Protein AF-A0A7V0T687-F1 (afdb_monomer_lite)

Sequence (410 aa):
MSSCQRSFLPCIVVGLLSVGRHYLLDSRTPRKMSIVFQQPHHPYNQYDFTTWPSESACFRALWFRGEEACYINARDTAGINLVRQHIANGYTCVIGIQVWGNFDNIRSFGNIYSSSERYGTMRGWHAVTIVGYDDTLTTADGPGAFRVANSWGTGWGDAGWFWMTYAAVMDEQMSGRQVEFVRDRIGYEPVLVGRVTISHPTRDRVGLELGVAPVGMPPWFYEFRSWRRAHLDRPFPANAIVFDLSDGAEFLVGNDEDRLFLGAWDDVNDSAAGTITGFSVEHLEWGTSGTSPEPPVEIPDGGGPVFIEAGLPAAGVADRPEARLPKPAPHLGPTIARGVLNLAGLGHNPDSRSGIGLCPAPVLLDAAGRKVMDLQPGKNDIRHLAPGVYFVQAEGQWSEGSRAKVVIQR

Radius of gyration: 25.81 Å; chains: 1; bounding box: 51×76×59 Å

Structure (mmCIF, N/CA/C/O backbone):
data_AF-A0A7V0T687-F1
#
_entry.id   AF-A0A7V0T687-F1
#
loop_
_atom_site.group_PDB
_atom_site.id
_atom_site.type_symbol
_atom_site.label_atom_id
_atom_site.label_alt_id
_atom_site.label_comp_id
_atom_site.label_asym_id
_atom_site.label_entity_id
_atom_site.label_seq_id
_atom_site.pdbx_PDB_ins_code
_atom_site.Cartn_x
_atom_site.Cartn_y
_atom_site.Cartn_z
_atom_site.occupancy
_atom_site.B_iso_or_equiv
_atom_site.auth_seq_id
_atom_site.auth_comp_id
_atom_site.auth_asym_id
_atom_site.auth_atom_id
_atom_site.pdbx_PDB_model_num
ATOM 1 N N . MET A 1 1 ? 4.120 23.210 -11.186 1.00 22.23 1 MET A N 1
ATOM 2 C CA . MET A 1 1 ? 3.995 22.069 -10.249 1.00 22.23 1 MET A CA 1
ATOM 3 C C . MET A 1 1 ? 2.895 21.132 -10.740 1.00 22.23 1 MET A C 1
ATOM 5 O O . MET A 1 1 ? 1.861 21.002 -10.102 1.00 22.23 1 MET A O 1
ATOM 9 N N . SER A 1 2 ? 3.074 20.534 -11.919 1.00 21.75 2 SER A N 1
ATOM 10 C CA . SER A 1 2 ? 2.026 19.774 -12.605 1.00 21.75 2 SER A CA 1
ATOM 11 C C . SER A 1 2 ? 2.496 18.363 -12.943 1.00 21.75 2 SER A C 1
ATOM 13 O O . SER A 1 2 ? 3.600 18.190 -13.451 1.00 21.75 2 SER A O 1
ATOM 15 N N . SER A 1 3 ? 1.589 17.410 -12.721 1.00 24.31 3 SER A N 1
ATOM 16 C CA . SER A 1 3 ? 1.495 16.093 -13.360 1.00 24.31 3 SER A CA 1
ATOM 17 C C . SER A 1 3 ? 2.669 15.124 -13.180 1.00 24.31 3 SER A C 1
ATOM 19 O O . SER A 1 3 ? 3.544 15.043 -14.036 1.00 24.31 3 SER A O 1
ATOM 21 N N . CYS A 1 4 ? 2.605 14.290 -12.140 1.00 24.81 4 CYS A N 1
ATOM 22 C CA . CYS A 1 4 ? 3.168 12.933 -12.195 1.00 24.81 4 CYS A CA 1
ATOM 23 C C . CYS A 1 4 ? 2.376 11.947 -11.312 1.00 24.81 4 CYS A C 1
ATOM 25 O O . CYS A 1 4 ? 2.935 11.107 -10.624 1.00 24.81 4 CYS A O 1
ATOM 27 N N . GLN A 1 5 ? 1.046 12.070 -11.307 1.00 28.80 5 GLN A N 1
ATOM 28 C CA . GLN A 1 5 ? 0.139 11.050 -10.776 1.00 28.80 5 GLN A CA 1
ATOM 29 C C . GLN A 1 5 ? -0.836 10.698 -11.896 1.00 28.80 5 GLN A C 1
ATOM 31 O O . GLN A 1 5 ? -1.897 11.303 -12.023 1.00 28.80 5 GLN A O 1
ATOM 36 N N . ARG A 1 6 ? -0.428 9.793 -12.789 1.00 27.52 6 ARG A N 1
ATOM 37 C CA . ARG A 1 6 ? -1.306 9.242 -13.827 1.00 27.52 6 ARG A CA 1
ATOM 38 C C . ARG A 1 6 ? -1.279 7.711 -13.752 1.00 27.52 6 ARG A C 1
ATOM 40 O O . ARG A 1 6 ? -0.237 7.103 -13.974 1.00 27.52 6 ARG A O 1
ATOM 47 N N . SER A 1 7 ? -2.434 7.190 -13.331 1.00 28.92 7 SER A N 1
ATOM 48 C CA . SER A 1 7 ? -3.132 5.928 -13.636 1.00 28.92 7 SER A CA 1
ATOM 49 C C . SER A 1 7 ? -2.468 4.560 -13.408 1.00 28.92 7 SER A C 1
ATOM 51 O O . SER A 1 7 ? -1.978 3.944 -14.347 1.00 28.92 7 SER A O 1
ATOM 53 N N . PHE A 1 8 ? -2.614 3.991 -12.205 1.00 27.98 8 PHE A N 1
ATOM 54 C CA . PHE A 1 8 ? -2.423 2.549 -11.963 1.00 27.98 8 PHE A CA 1
ATOM 55 C C . PHE A 1 8 ? -3.468 1.695 -12.720 1.00 27.98 8 PHE A C 1
ATOM 57 O O . PHE A 1 8 ? -4.642 2.060 -12.801 1.00 27.98 8 PHE A O 1
ATOM 64 N N . LEU A 1 9 ? -3.021 0.568 -13.289 1.00 23.44 9 LEU A N 1
ATOM 65 C CA . LEU A 1 9 ? -3.811 -0.425 -14.039 1.00 23.44 9 LEU A CA 1
ATOM 66 C C . LEU A 1 9 ? -4.959 -1.045 -13.199 1.00 23.44 9 LEU A C 1
ATOM 68 O O . LEU A 1 9 ? -4.869 -1.099 -11.974 1.00 23.44 9 LEU A O 1
ATOM 72 N N . PRO A 1 10 ? -6.032 -1.561 -13.837 1.00 22.48 10 PRO A N 1
ATOM 73 C CA . PRO A 1 10 ? -7.341 -1.759 -13.202 1.00 22.48 10 PRO A CA 1
ATOM 74 C C . PRO A 1 10 ? -7.469 -2.893 -12.166 1.00 22.48 10 PRO A C 1
ATOM 76 O O . PRO A 1 10 ? -8.545 -3.014 -11.587 1.00 22.48 10 PRO A O 1
ATOM 79 N N . CYS A 1 11 ? -6.423 -3.675 -11.869 1.00 23.00 11 CYS A N 1
ATOM 80 C CA . CYS A 1 11 ? -6.485 -4.769 -10.880 1.00 23.00 11 CYS A CA 1
ATOM 81 C C . CYS A 1 11 ? -5.203 -4.972 -10.046 1.00 23.00 11 CYS A C 1
ATOM 83 O O . CYS A 1 11 ? -5.031 -6.038 -9.465 1.00 23.00 11 CYS A O 1
ATOM 85 N N . ILE A 1 12 ? -4.292 -3.998 -9.959 1.00 28.11 12 ILE A N 1
ATOM 86 C CA . ILE A 1 12 ? -3.034 -4.178 -9.214 1.00 28.11 12 ILE A CA 1
ATOM 87 C C . ILE A 1 12 ? -2.943 -3.123 -8.117 1.00 28.11 12 ILE A C 1
ATOM 89 O O . ILE A 1 12 ? -2.866 -1.931 -8.389 1.00 28.11 12 ILE A O 1
ATOM 93 N N . VAL A 1 13 ? -3.022 -3.621 -6.885 1.00 30.83 13 VAL A N 1
ATOM 94 C CA . VAL A 1 13 ? -2.681 -3.001 -5.604 1.00 30.83 13 VAL A CA 1
ATOM 95 C C . VAL A 1 13 ? -2.735 -1.471 -5.558 1.00 30.83 13 VAL A C 1
ATOM 97 O O . VAL A 1 13 ? -1.744 -0.780 -5.790 1.00 30.83 13 VAL A O 1
ATOM 100 N N . VAL A 1 14 ? -3.871 -0.931 -5.107 1.00 29.53 14 VAL A N 1
ATOM 101 C CA . VAL A 1 14 ? -3.848 0.369 -4.423 1.00 29.53 14 VAL A CA 1
ATOM 102 C C . VAL A 1 14 ? -3.063 0.140 -3.129 1.00 29.53 14 VAL A C 1
ATOM 104 O O . VAL A 1 14 ? -3.558 -0.456 -2.187 1.00 29.53 14 VAL A O 1
ATOM 107 N N . GLY A 1 15 ? -1.776 0.471 -3.124 1.00 31.59 15 GLY A N 1
ATOM 108 C CA . GLY A 1 15 ? -0.890 0.203 -1.985 1.00 31.59 15 GLY A CA 1
ATOM 109 C C . GLY A 1 15 ? 0.581 0.038 -2.351 1.00 31.59 15 GLY A C 1
ATOM 110 O O . GLY A 1 15 ? 1.439 0.257 -1.505 1.00 31.59 15 GLY A O 1
ATOM 111 N N . LEU A 1 16 ? 0.899 -0.252 -3.614 1.00 29.80 16 LEU A N 1
ATOM 112 C CA . LEU A 1 16 ? 2.273 -0.325 -4.097 1.00 29.80 16 LEU A CA 1
ATOM 113 C C . LEU A 1 16 ? 2.508 0.817 -5.075 1.00 29.80 16 LEU A C 1
ATOM 115 O O . LEU A 1 16 ? 2.266 0.667 -6.268 1.00 29.80 16 LEU A O 1
ATOM 119 N N . LEU A 1 17 ? 2.943 1.959 -4.532 1.00 28.81 17 LEU A N 1
ATOM 120 C CA . LEU A 1 17 ? 4.076 2.766 -5.008 1.00 28.81 17 LEU A CA 1
ATOM 121 C C . LEU A 1 17 ? 3.957 4.239 -4.618 1.00 28.81 17 LEU A C 1
ATOM 123 O O . LEU A 1 17 ? 3.131 4.992 -5.132 1.00 28.81 17 LEU A O 1
ATOM 127 N N . SER A 1 18 ? 4.880 4.651 -3.751 1.00 26.69 18 SER A N 1
ATOM 128 C CA . SER A 1 18 ? 5.275 6.043 -3.568 1.00 26.69 18 SER A CA 1
ATOM 129 C C . SER A 1 18 ? 6.133 6.450 -4.742 1.00 26.69 18 SER A C 1
ATOM 131 O O . SER A 1 18 ? 7.187 5.852 -4.966 1.00 26.69 18 SER A O 1
ATOM 133 N N . VAL A 1 19 ? 5.736 7.511 -5.439 1.00 24.30 19 VAL A N 1
ATOM 134 C CA . VAL A 1 19 ? 6.700 8.250 -6.235 1.00 24.30 19 VAL A CA 1
ATOM 135 C C . VAL A 1 19 ? 6.507 9.738 -6.155 1.00 24.30 19 VAL A C 1
ATOM 137 O O . VAL A 1 19 ? 5.506 10.297 -6.588 1.00 24.30 19 VAL A O 1
ATOM 140 N N . GLY A 1 20 ? 7.498 10.360 -5.520 1.00 23.12 20 GLY A N 1
ATOM 141 C CA . GLY A 1 20 ? 7.452 11.744 -5.088 1.00 23.12 20 GLY A CA 1
ATOM 142 C C . GLY A 1 20 ? 6.840 11.884 -3.695 1.00 23.12 20 GLY A C 1
ATOM 143 O O . GLY A 1 20 ? 5.644 12.085 -3.550 1.00 23.12 20 GLY A O 1
ATOM 144 N N . ARG A 1 21 ? 7.693 11.836 -2.664 1.00 26.91 21 ARG A N 1
ATOM 145 C CA . ARG A 1 21 ? 7.471 12.430 -1.325 1.00 26.91 21 ARG A CA 1
ATOM 146 C C . ARG A 1 21 ? 6.130 12.137 -0.613 1.00 26.91 21 ARG A C 1
ATOM 148 O O . ARG A 1 21 ? 5.760 12.896 0.277 1.00 26.91 21 ARG A O 1
ATOM 155 N N . HIS A 1 22 ? 5.482 11.012 -0.900 1.00 26.95 22 HIS A N 1
ATOM 156 C CA . HIS A 1 22 ? 4.337 10.485 -0.153 1.00 26.95 22 HIS A CA 1
ATOM 157 C C . HIS A 1 22 ? 4.492 8.967 -0.024 1.00 26.95 22 HIS A C 1
ATOM 159 O O . HIS A 1 22 ? 4.232 8.228 -0.966 1.00 26.95 22 HIS A O 1
ATOM 165 N N . TYR A 1 23 ? 4.994 8.508 1.124 1.00 33.25 23 TYR A N 1
ATOM 166 C CA . TYR A 1 23 ? 5.348 7.107 1.354 1.00 33.25 23 TYR A CA 1
ATOM 167 C C . TYR A 1 23 ? 4.141 6.308 1.859 1.00 33.25 23 TYR A C 1
ATOM 169 O O . TYR A 1 23 ? 3.607 6.617 2.919 1.00 33.25 23 TYR A O 1
ATOM 177 N N . LEU A 1 24 ? 3.734 5.281 1.105 1.00 35.03 24 LEU A N 1
ATOM 178 C CA . LEU A 1 24 ? 2.812 4.223 1.557 1.00 35.03 24 LEU A CA 1
ATOM 179 C C . LEU A 1 24 ? 3.528 2.886 1.826 1.00 35.03 24 LEU A C 1
ATOM 181 O O . LEU A 1 24 ? 2.902 1.931 2.267 1.00 35.03 24 LEU A O 1
ATOM 185 N N . LEU A 1 25 ? 4.851 2.849 1.653 1.00 32.25 25 LEU A N 1
ATOM 186 C CA . LEU A 1 25 ? 5.734 1.817 2.186 1.00 32.25 25 LEU A CA 1
ATOM 187 C C . LEU A 1 25 ? 6.759 2.522 3.079 1.00 32.25 25 LEU A C 1
ATOM 189 O O . LEU A 1 25 ? 7.619 3.260 2.597 1.00 32.25 25 LEU A O 1
ATOM 193 N N . ASP A 1 26 ? 6.609 2.366 4.392 1.00 36.19 26 ASP A N 1
ATOM 194 C CA . ASP A 1 26 ? 7.653 2.693 5.359 1.00 36.19 26 ASP A CA 1
ATOM 195 C C . ASP A 1 26 ? 8.454 1.416 5.617 1.00 36.19 26 ASP A C 1
ATOM 197 O O . ASP A 1 26 ? 7.959 0.474 6.231 1.00 36.19 26 ASP A O 1
ATOM 201 N N . SER A 1 27 ? 9.705 1.388 5.160 1.00 32.69 27 SER A N 1
ATOM 202 C CA . SER A 1 27 ? 10.634 0.271 5.358 1.00 32.69 27 SER A CA 1
ATOM 203 C C . SER A 1 27 ? 11.034 0.038 6.823 1.00 32.69 27 SER A C 1
ATOM 205 O O . SER A 1 27 ? 11.833 -0.856 7.097 1.00 32.69 27 SER A O 1
ATOM 207 N N . ARG A 1 28 ? 10.517 0.832 7.772 1.00 32.34 28 ARG A N 1
ATOM 208 C CA . ARG A 1 28 ? 10.840 0.743 9.203 1.00 32.34 28 ARG A CA 1
ATOM 209 C C . ARG A 1 28 ? 9.736 0.140 10.068 1.00 32.34 28 ARG A C 1
ATOM 211 O O . ARG A 1 28 ? 9.993 -0.103 11.244 1.00 32.34 28 ARG A O 1
ATOM 218 N N . THR A 1 29 ? 8.545 -0.132 9.529 1.00 34.00 29 THR A N 1
ATOM 219 C CA . THR A 1 29 ? 7.462 -0.792 10.278 1.00 34.00 29 THR A CA 1
ATOM 220 C C . THR A 1 29 ? 6.961 -2.049 9.540 1.00 34.00 29 THR A C 1
ATOM 222 O O . THR A 1 29 ? 6.246 -1.928 8.551 1.00 34.00 29 THR A O 1
ATOM 225 N N . PRO A 1 30 ? 7.305 -3.272 10.002 1.00 29.02 30 PRO A N 1
ATOM 226 C CA . PRO A 1 30 ? 7.109 -4.532 9.261 1.00 29.02 30 PRO A CA 1
ATOM 227 C C . PRO A 1 30 ? 5.648 -5.006 9.125 1.00 29.02 30 PRO A C 1
ATOM 229 O O . PRO A 1 30 ? 5.396 -6.086 8.604 1.00 29.02 30 PRO A O 1
ATOM 232 N N . ARG A 1 31 ? 4.666 -4.228 9.593 1.00 33.78 31 ARG A N 1
ATOM 233 C CA . ARG A 1 31 ? 3.247 -4.609 9.618 1.00 33.78 31 ARG A CA 1
ATOM 234 C C . ARG A 1 31 ? 2.378 -3.460 9.119 1.00 33.78 31 ARG A C 1
ATOM 236 O O . ARG A 1 31 ? 1.748 -2.786 9.928 1.00 33.78 31 ARG A O 1
ATOM 243 N N . LYS A 1 32 ? 2.360 -3.167 7.814 1.00 46.44 32 LYS A N 1
ATOM 244 C CA . LYS A 1 32 ? 1.432 -2.153 7.281 1.00 46.44 32 LYS A CA 1
ATOM 245 C C . LYS A 1 32 ? 0.663 -2.621 6.048 1.00 46.44 32 LYS A C 1
ATOM 247 O O . LYS A 1 32 ? 1.182 -3.250 5.134 1.00 46.44 32 LYS A O 1
ATOM 252 N N . MET A 1 33 ? -0.626 -2.305 6.131 1.00 34.94 33 MET A N 1
ATOM 253 C CA . MET A 1 33 ? -1.761 -2.670 5.293 1.00 34.94 33 MET A CA 1
ATOM 254 C C . MET A 1 33 ? -1.523 -2.348 3.811 1.00 34.94 33 MET A C 1
ATOM 256 O O . MET A 1 33 ? -1.405 -1.185 3.436 1.00 34.94 33 MET A O 1
ATOM 260 N N . SER A 1 34 ? -1.525 -3.371 2.958 1.00 40.00 34 SER A N 1
ATOM 261 C CA . SER A 1 34 ? -1.814 -3.191 1.531 1.00 40.00 34 SER A CA 1
ATOM 262 C C . SER A 1 34 ? -3.328 -3.313 1.365 1.00 40.00 34 SER A C 1
ATOM 264 O O . SER A 1 34 ? -3.864 -4.392 1.593 1.00 40.00 34 SER A O 1
ATOM 266 N N . ILE A 1 35 ? -4.028 -2.214 1.063 1.00 45.38 35 ILE A N 1
ATOM 267 C CA . ILE A 1 35 ? -5.499 -2.183 0.964 1.00 45.38 35 ILE A CA 1
ATOM 268 C C . ILE A 1 35 ? -5.899 -1.939 -0.488 1.00 45.38 35 ILE A C 1
ATOM 270 O O . ILE A 1 35 ? -5.928 -0.801 -0.952 1.00 45.38 35 ILE A O 1
ATOM 274 N N . VAL A 1 36 ? -6.256 -2.999 -1.210 1.00 49.41 36 VAL A N 1
ATOM 275 C CA . VAL A 1 36 ? -6.633 -2.877 -2.622 1.00 49.41 36 VAL A CA 1
ATOM 276 C C . VAL A 1 36 ? -8.098 -2.475 -2.756 1.00 49.41 36 VAL A C 1
ATOM 278 O O . VAL A 1 36 ? -9.004 -3.259 -2.478 1.00 49.41 36 VAL A O 1
ATOM 281 N N . PHE A 1 37 ? -8.346 -1.266 -3.255 1.00 49.75 37 PHE A N 1
ATOM 282 C CA . PHE A 1 37 ? -9.686 -0.842 -3.650 1.00 49.75 37 PHE A CA 1
ATOM 283 C C . PHE A 1 37 ? -9.967 -1.249 -5.096 1.00 49.75 37 PHE A C 1
ATOM 285 O O . PHE A 1 37 ? -9.230 -0.895 -6.015 1.00 49.75 37 PHE A O 1
ATOM 292 N N . GLN A 1 38 ? -11.062 -1.973 -5.312 1.00 40.59 38 GLN A N 1
ATOM 293 C CA . GLN A 1 38 ? -11.522 -2.314 -6.655 1.00 40.59 38 GLN A CA 1
ATOM 294 C C . GLN A 1 38 ? -12.112 -1.080 -7.362 1.00 40.59 38 GLN A C 1
ATOM 296 O O . GLN A 1 38 ? -12.941 -0.363 -6.799 1.00 40.59 38 GLN A O 1
ATOM 301 N N . GLN A 1 39 ? -11.738 -0.873 -8.628 1.00 38.81 39 GLN A N 1
ATOM 302 C CA . GLN A 1 39 ? -12.139 0.269 -9.468 1.00 38.81 39 GLN A CA 1
ATOM 303 C C . GLN A 1 39 ? -13.652 0.590 -9.506 1.00 38.81 39 GLN A C 1
ATOM 305 O O . GLN A 1 39 ? -13.981 1.768 -9.394 1.00 38.81 39 GLN A O 1
ATOM 310 N N . PRO A 1 40 ? -14.606 -0.364 -9.605 1.00 48.81 40 PRO A N 1
ATOM 311 C CA . PRO A 1 40 ? -16.035 -0.012 -9.599 1.00 48.81 40 PRO A CA 1
ATOM 312 C C . PRO A 1 40 ? -16.513 0.599 -8.272 1.00 48.81 40 PRO A C 1
ATOM 314 O O . PRO A 1 40 ? -17.598 1.169 -8.202 1.00 48.81 40 PRO A O 1
ATOM 317 N N . HIS A 1 41 ? -15.713 0.484 -7.215 1.00 55.84 41 HIS A N 1
ATOM 318 C CA . HIS A 1 41 ? -16.065 0.888 -5.862 1.00 55.84 41 HIS A CA 1
ATOM 319 C C . HIS A 1 41 ? -15.319 2.136 -5.376 1.00 55.84 41 HIS A C 1
ATOM 321 O O . HIS A 1 41 ? -15.718 2.728 -4.372 1.00 55.84 41 HIS A O 1
ATOM 327 N N . HIS A 1 42 ? -14.269 2.534 -6.094 1.00 66.56 42 HIS A N 1
ATOM 328 C CA . HIS A 1 42 ? -13.591 3.819 -5.974 1.00 66.56 42 HIS A CA 1
ATOM 329 C C . HIS A 1 42 ? -12.876 4.118 -7.307 1.00 66.56 42 HIS A C 1
ATOM 331 O O . HIS A 1 42 ? -11.703 3.765 -7.471 1.00 66.56 42 HIS A O 1
ATOM 337 N N . PRO A 1 43 ? -13.589 4.678 -8.301 1.00 70.69 43 PRO A N 1
ATOM 338 C CA . PRO A 1 43 ? -13.065 4.815 -9.652 1.00 70.69 43 PRO A CA 1
ATOM 339 C C . PRO A 1 43 ? -11.895 5.789 -9.696 1.00 70.69 43 PRO A C 1
ATOM 341 O O . PRO A 1 43 ? -11.875 6.805 -8.999 1.00 70.69 43 PRO A O 1
ATOM 344 N N . TYR A 1 44 ? -10.917 5.490 -10.548 1.00 70.44 44 TYR A N 1
ATOM 345 C CA . TYR A 1 44 ? -9.778 6.373 -10.731 1.00 70.44 44 TYR A CA 1
ATOM 346 C C . TYR A 1 44 ? -10.206 7.744 -11.273 1.00 70.44 44 TYR A C 1
ATOM 348 O O . TYR A 1 44 ? -10.821 7.852 -12.334 1.00 70.44 44 TYR A O 1
ATOM 356 N N . ASN A 1 45 ? -9.795 8.801 -10.577 1.00 73.38 45 ASN A N 1
ATOM 357 C CA . ASN A 1 45 ? -9.912 10.174 -11.038 1.00 73.38 45 ASN A CA 1
ATOM 358 C C . ASN A 1 45 ? -8.586 10.897 -10.787 1.00 73.38 45 ASN A C 1
ATOM 360 O O . ASN A 1 45 ? -8.216 11.172 -9.651 1.00 73.38 45 ASN A O 1
ATOM 364 N N . GLN A 1 46 ? -7.875 11.250 -11.859 1.00 73.50 46 GLN A N 1
ATOM 365 C CA . GLN A 1 46 ? -6.583 11.942 -11.761 1.00 73.50 46 GLN A CA 1
ATOM 366 C C . GLN A 1 46 ? -6.662 13.322 -11.083 1.00 73.50 46 GLN A C 1
ATOM 368 O O . GLN A 1 46 ? -5.635 13.870 -10.689 1.00 73.50 46 GLN A O 1
ATOM 373 N N . TYR A 1 47 ? -7.860 13.904 -10.985 1.00 77.00 47 TYR A N 1
ATOM 374 C CA . TYR A 1 47 ? -8.105 15.184 -10.321 1.00 77.00 47 TYR A CA 1
ATOM 375 C C . TYR A 1 47 ? -8.620 15.027 -8.890 1.00 77.00 47 TYR A C 1
ATOM 377 O O . TYR A 1 47 ? -8.764 16.029 -8.194 1.00 77.00 47 TYR A O 1
ATOM 385 N N . ASP A 1 48 ? -8.881 13.796 -8.449 1.00 73.56 48 ASP A N 1
ATOM 386 C CA . ASP A 1 48 ? -9.359 13.503 -7.106 1.00 73.56 48 ASP A CA 1
ATOM 387 C C . ASP A 1 48 ? -8.522 12.405 -6.450 1.00 73.56 48 ASP A C 1
ATOM 389 O O . ASP A 1 48 ? -8.790 11.209 -6.541 1.00 73.56 48 ASP A O 1
ATOM 393 N N . PHE A 1 49 ? -7.478 12.865 -5.771 1.00 71.44 49 PHE A N 1
ATOM 394 C CA . PHE A 1 49 ? -6.579 12.059 -4.952 1.00 71.44 49 PHE A CA 1
ATOM 395 C C . PHE A 1 49 ? -6.801 12.322 -3.451 1.00 71.44 49 PHE A C 1
ATOM 397 O O . PHE A 1 49 ? -5.992 11.908 -2.623 1.00 71.44 49 PHE A O 1
ATOM 404 N N . THR A 1 50 ? -7.860 13.063 -3.091 1.00 74.25 50 THR A N 1
ATOM 405 C CA . THR A 1 50 ? -8.107 13.518 -1.711 1.00 74.25 50 THR A CA 1
ATOM 406 C C . THR A 1 50 ? -9.387 12.971 -1.100 1.00 74.25 50 THR A C 1
ATOM 408 O O . THR A 1 50 ? -9.464 12.891 0.132 1.00 74.25 50 THR A O 1
ATOM 411 N N . THR A 1 51 ? -10.372 12.602 -1.921 1.00 78.88 51 THR A N 1
ATOM 412 C CA . THR A 1 51 ? -11.605 11.976 -1.447 1.00 78.88 51 THR A CA 1
ATOM 413 C C . THR A 1 51 ? -11.297 10.662 -0.745 1.00 78.88 51 THR A C 1
ATOM 415 O O . THR A 1 51 ? -10.452 9.877 -1.173 1.00 78.88 51 THR A O 1
ATOM 418 N N . TRP A 1 52 ? -11.962 10.454 0.387 1.00 80.44 52 TRP A N 1
ATOM 419 C CA . TRP A 1 52 ? -11.823 9.226 1.149 1.00 80.44 52 TRP A CA 1
ATOM 420 C C . TRP A 1 52 ? -12.706 8.120 0.545 1.00 80.44 52 TRP A C 1
ATOM 422 O O . TRP A 1 52 ? -13.832 8.414 0.134 1.00 80.44 52 TRP A O 1
ATOM 432 N N . PRO A 1 53 ? -12.257 6.854 0.518 1.00 80.00 53 PRO A N 1
ATOM 433 C CA . PRO A 1 53 ? -13.086 5.756 0.037 1.00 80.00 53 PRO A CA 1
ATOM 434 C C . PRO A 1 53 ? -14.357 5.554 0.873 1.00 80.00 53 PRO A C 1
ATOM 436 O O . PRO A 1 53 ? -14.363 5.730 2.089 1.00 80.00 53 PRO A O 1
ATOM 439 N N . SER A 1 54 ? -15.450 5.132 0.232 1.00 80.19 54 SER A N 1
ATOM 440 C CA . SER A 1 54 ? -16.667 4.770 0.973 1.00 80.19 54 SER A CA 1
ATOM 441 C C . SER A 1 54 ? -16.410 3.614 1.946 1.00 80.19 54 SER A C 1
ATOM 443 O O . SER A 1 54 ? -15.556 2.763 1.691 1.00 80.19 54 SER A O 1
ATOM 445 N N . GLU A 1 55 ? -17.211 3.518 3.009 1.00 81.00 55 GLU A N 1
ATOM 446 C CA . GLU A 1 55 ? -17.136 2.415 3.979 1.00 81.00 55 GLU A CA 1
ATOM 447 C C . GLU A 1 55 ? -17.181 1.043 3.286 1.00 81.00 55 GLU A C 1
ATOM 449 O O . GLU A 1 55 ? -16.343 0.180 3.535 1.00 81.00 55 GLU A O 1
ATOM 454 N N . SER A 1 56 ? -18.097 0.868 2.327 1.00 81.75 56 SER A N 1
ATOM 455 C CA . SER A 1 56 ? -18.213 -0.379 1.562 1.00 81.75 56 SER A CA 1
ATOM 456 C C . SER A 1 56 ? -16.955 -0.704 0.748 1.00 81.75 56 SER A C 1
ATOM 458 O O . SER A 1 56 ? -16.623 -1.873 0.551 1.00 81.75 56 SER A O 1
ATOM 460 N N . ALA A 1 57 ? -16.253 0.322 0.253 1.00 76.62 57 ALA A N 1
ATOM 461 C CA . ALA A 1 57 ? -15.003 0.148 -0.469 1.00 76.62 57 ALA A CA 1
ATOM 462 C C . ALA A 1 57 ? -13.882 -0.267 0.490 1.00 76.62 57 ALA A C 1
ATOM 464 O O . ALA A 1 57 ? -13.147 -1.194 0.162 1.00 76.62 57 ALA A O 1
ATOM 465 N N . CYS A 1 58 ? -13.802 0.341 1.681 1.00 80.19 58 CYS A N 1
ATOM 466 C CA . CYS A 1 58 ? -12.868 -0.072 2.733 1.00 80.19 58 CYS A CA 1
ATOM 467 C C . CYS A 1 58 ? -13.123 -1.515 3.181 1.00 80.19 58 CYS A C 1
ATOM 469 O O . CYS A 1 58 ? -12.189 -2.307 3.226 1.00 80.19 58 CYS A O 1
ATOM 471 N N . PHE A 1 59 ? -14.382 -1.888 3.422 1.00 79.38 59 PHE A N 1
ATOM 472 C CA . PHE A 1 59 ? -14.745 -3.241 3.845 1.00 79.38 59 PHE A CA 1
ATOM 473 C C . PHE A 1 59 ? -14.393 -4.311 2.798 1.00 79.38 59 PHE A C 1
ATOM 475 O O . PHE A 1 59 ? -13.841 -5.358 3.129 1.00 79.38 59 PHE A O 1
ATOM 482 N N . ARG A 1 60 ? -14.647 -4.056 1.507 1.00 77.69 60 ARG A N 1
ATOM 483 C CA . ARG A 1 60 ? -14.232 -4.989 0.440 1.00 77.69 60 ARG A CA 1
ATOM 484 C C . ARG A 1 60 ? -12.719 -5.127 0.341 1.00 77.69 60 ARG A C 1
ATOM 486 O O . ARG A 1 60 ? -12.227 -6.193 -0.011 1.00 77.69 60 ARG A O 1
ATOM 493 N N . ALA A 1 61 ? -11.991 -4.059 0.634 1.00 76.94 61 ALA A N 1
ATOM 494 C CA . ALA A 1 61 ? -10.550 -4.050 0.491 1.00 76.94 61 ALA A CA 1
ATOM 495 C C . ALA A 1 61 ? -9.823 -4.893 1.557 1.00 76.94 61 ALA A C 1
ATOM 497 O O . ALA A 1 61 ? -8.685 -5.298 1.322 1.00 76.94 61 ALA A O 1
ATOM 498 N N . LEU A 1 62 ? -10.487 -5.228 2.674 1.00 79.31 62 LEU A N 1
ATOM 499 C CA . LEU A 1 62 ? -9.936 -6.108 3.717 1.00 79.31 62 LEU A CA 1
ATOM 500 C C . LEU A 1 62 ? -9.549 -7.491 3.160 1.00 79.31 62 LEU A C 1
ATOM 502 O O . LEU A 1 62 ? -8.538 -8.056 3.555 1.00 79.31 62 LEU A O 1
ATOM 506 N N . TRP A 1 63 ? -10.296 -8.000 2.174 1.00 80.94 63 TRP A N 1
ATOM 507 C CA . TRP A 1 63 ? -10.044 -9.296 1.526 1.00 80.94 63 TRP A CA 1
ATOM 508 C C . TRP A 1 63 ? -8.743 -9.353 0.716 1.00 80.94 63 TRP A C 1
ATOM 510 O O . TRP A 1 63 ? -8.289 -10.432 0.350 1.00 80.94 63 TRP A O 1
ATOM 520 N N . PHE A 1 64 ? -8.136 -8.202 0.427 1.00 75.69 64 PHE A N 1
ATOM 521 C CA . PHE A 1 64 ? -6.924 -8.093 -0.384 1.00 75.69 64 PHE A CA 1
ATOM 522 C C . PHE A 1 64 ? -5.701 -7.692 0.447 1.00 75.69 64 PHE A C 1
ATOM 524 O O . PHE A 1 64 ? -4.731 -7.156 -0.091 1.00 75.69 64 PHE A O 1
ATOM 531 N N . ARG A 1 65 ? -5.750 -7.920 1.765 1.00 76.31 65 ARG A N 1
ATOM 532 C CA . ARG A 1 65 ? -4.641 -7.623 2.669 1.00 76.31 65 ARG A CA 1
ATOM 533 C C . ARG A 1 65 ? -3.427 -8.500 2.356 1.00 76.31 65 ARG A C 1
ATOM 535 O O . ARG A 1 65 ? -3.479 -9.724 2.446 1.00 76.31 65 ARG A O 1
ATOM 542 N N . GLY A 1 66 ? -2.307 -7.843 2.063 1.00 71.69 66 GLY A N 1
ATOM 543 C CA . GLY A 1 66 ? -0.992 -8.478 1.983 1.00 71.69 66 GLY A CA 1
ATOM 544 C C . GLY A 1 66 ? -0.480 -8.960 3.345 1.00 71.69 66 GLY A C 1
ATOM 545 O O . GLY A 1 66 ? -0.869 -8.448 4.395 1.00 71.69 66 GLY A O 1
ATOM 546 N N . GLU A 1 67 ? 0.402 -9.950 3.337 1.00 75.62 67 GLU A N 1
ATOM 547 C CA . GLU A 1 67 ? 1.039 -10.486 4.539 1.00 75.62 67 GLU A CA 1
ATOM 548 C C . GLU A 1 67 ? 2.149 -9.556 5.018 1.00 75.62 67 GLU A C 1
ATOM 550 O O . GLU A 1 67 ? 2.130 -9.083 6.152 1.00 75.62 67 GLU A O 1
ATOM 555 N N . GLU A 1 68 ? 3.092 -9.274 4.124 1.00 72.25 68 GLU A N 1
ATOM 556 C CA . GLU A 1 68 ? 4.319 -8.554 4.428 1.00 72.25 68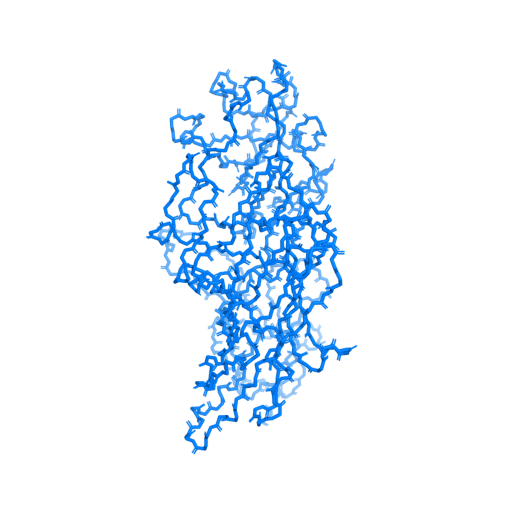 GLU A CA 1
ATOM 557 C C . GLU A 1 68 ? 4.785 -7.791 3.185 1.00 72.25 68 GLU A C 1
ATOM 559 O O . GLU A 1 68 ? 4.736 -8.312 2.068 1.00 72.25 68 GLU A O 1
ATOM 564 N N . ALA A 1 69 ? 5.265 -6.563 3.378 1.00 73.31 69 ALA A N 1
ATOM 565 C CA . ALA A 1 69 ? 6.007 -5.850 2.349 1.00 73.31 69 ALA A CA 1
ATOM 566 C C . ALA A 1 69 ? 7.470 -6.308 2.362 1.00 73.31 69 ALA A C 1
ATOM 568 O O . ALA A 1 69 ? 8.149 -6.250 3.386 1.00 73.31 69 ALA A O 1
ATOM 569 N N . CYS A 1 70 ? 7.967 -6.737 1.211 1.00 79.31 70 CYS A N 1
ATOM 570 C CA . CYS A 1 70 ? 9.314 -7.250 1.028 1.00 79.31 70 CYS A CA 1
ATOM 571 C C . CYS A 1 70 ? 10.064 -6.425 -0.023 1.00 79.31 70 CYS A C 1
ATOM 573 O O . CYS A 1 70 ? 9.469 -5.713 -0.836 1.00 79.31 70 CYS A O 1
ATOM 575 N N . TYR A 1 71 ? 11.391 -6.545 -0.042 1.00 85.06 71 TYR A N 1
ATOM 576 C CA . TYR A 1 71 ? 12.200 -5.943 -1.093 1.00 85.06 71 TYR A CA 1
ATOM 577 C C . TYR A 1 71 ? 13.404 -6.804 -1.473 1.00 85.06 71 TYR A C 1
ATOM 579 O O . TYR A 1 71 ? 13.922 -7.586 -0.677 1.00 85.06 71 TYR A O 1
ATOM 587 N N . ILE A 1 72 ? 13.866 -6.612 -2.704 1.00 87.38 72 ILE A N 1
ATOM 588 C CA . ILE A 1 72 ? 15.108 -7.138 -3.255 1.00 87.38 72 ILE A CA 1
ATOM 589 C C . ILE A 1 72 ? 16.035 -5.950 -3.491 1.00 87.38 72 ILE A C 1
ATOM 591 O O . ILE A 1 72 ? 15.683 -4.975 -4.159 1.00 87.38 72 ILE A O 1
ATOM 595 N N . ASN A 1 73 ? 17.239 -6.027 -2.934 1.00 92.75 73 ASN A N 1
ATOM 596 C CA . ASN A 1 73 ? 18.296 -5.069 -3.220 1.00 92.75 73 ASN A CA 1
ATOM 597 C C . ASN A 1 73 ? 18.886 -5.381 -4.604 1.00 92.75 73 ASN A C 1
ATOM 599 O O . ASN A 1 73 ? 19.520 -6.416 -4.778 1.00 92.75 73 ASN A O 1
ATOM 603 N N . ALA A 1 74 ? 18.672 -4.492 -5.572 1.00 94.81 74 ALA A N 1
ATOM 604 C CA . ALA A 1 74 ? 19.047 -4.667 -6.975 1.00 94.81 74 ALA A CA 1
ATOM 605 C C . ALA A 1 74 ? 20.251 -3.790 -7.374 1.00 94.81 74 ALA A C 1
ATOM 607 O O . ALA A 1 74 ? 20.263 -3.198 -8.448 1.00 94.81 74 ALA A O 1
ATOM 608 N N . ARG A 1 75 ? 21.249 -3.656 -6.487 1.00 94.62 75 ARG A N 1
ATOM 609 C CA . ARG A 1 75 ? 22.467 -2.846 -6.718 1.00 94.62 75 ARG A CA 1
ATOM 610 C C . ARG A 1 75 ? 23.531 -3.541 -7.567 1.00 94.62 75 ARG A C 1
ATOM 612 O O . ARG A 1 75 ? 24.441 -2.872 -8.044 1.00 94.62 75 ARG A O 1
ATOM 619 N N . ASP A 1 76 ? 23.447 -4.858 -7.701 1.00 96.19 76 ASP A N 1
ATOM 620 C CA . ASP A 1 76 ? 24.422 -5.685 -8.402 1.00 96.19 76 ASP A CA 1
ATOM 621 C C . ASP A 1 76 ? 23.742 -6.846 -9.147 1.00 96.19 76 ASP A C 1
ATOM 623 O O . ASP A 1 76 ? 22.525 -7.051 -9.072 1.00 96.19 76 ASP A O 1
ATOM 627 N N . THR A 1 77 ? 24.546 -7.630 -9.865 1.00 95.81 77 THR A N 1
ATOM 628 C CA . THR A 1 77 ? 24.080 -8.783 -10.639 1.00 95.81 77 THR A CA 1
ATOM 629 C C . THR A 1 77 ? 23.376 -9.830 -9.772 1.00 95.81 77 THR A C 1
ATOM 631 O O . THR A 1 77 ? 22.434 -10.464 -10.242 1.00 95.81 77 THR A O 1
ATOM 634 N N . ALA A 1 78 ? 23.783 -10.020 -8.512 1.00 96.94 78 ALA A N 1
ATOM 635 C CA . ALA A 1 78 ? 23.113 -10.967 -7.621 1.00 96.94 78 ALA A CA 1
ATOM 636 C C . ALA A 1 78 ? 21.685 -10.495 -7.308 1.00 96.94 78 ALA A C 1
ATOM 638 O O . ALA A 1 78 ? 20.743 -11.282 -7.399 1.00 96.94 78 ALA A O 1
ATOM 639 N N . GLY A 1 79 ? 21.512 -9.199 -7.048 1.00 95.19 79 GLY A N 1
ATOM 640 C CA . GLY A 1 79 ? 20.208 -8.561 -6.910 1.00 95.19 79 GLY A CA 1
ATOM 641 C C . GLY A 1 79 ? 19.333 -8.697 -8.156 1.00 95.19 79 GLY A C 1
ATOM 642 O O . GLY A 1 79 ? 18.180 -9.110 -8.060 1.00 95.19 79 GLY A O 1
ATOM 643 N N . ILE A 1 80 ? 19.888 -8.431 -9.342 1.00 98.19 80 ILE A N 1
ATOM 644 C CA . ILE A 1 80 ? 19.181 -8.628 -10.620 1.00 98.19 80 ILE A CA 1
ATOM 645 C C . ILE A 1 80 ? 18.729 -10.084 -10.779 1.00 98.19 80 ILE A C 1
ATOM 647 O O . ILE A 1 80 ? 17.592 -10.334 -11.175 1.00 98.19 80 ILE A O 1
ATOM 651 N N . ASN A 1 81 ? 19.574 -11.054 -10.422 1.00 97.19 81 ASN A N 1
ATOM 652 C CA . ASN A 1 81 ? 19.225 -12.474 -10.480 1.00 97.19 81 ASN A CA 1
ATOM 653 C C . ASN A 1 81 ? 18.065 -12.828 -9.542 1.00 97.19 81 ASN A C 1
ATOM 655 O O . ASN A 1 81 ? 17.196 -13.603 -9.934 1.00 97.19 81 ASN A O 1
ATOM 659 N N . LEU A 1 82 ? 18.010 -12.235 -8.346 1.00 97.38 82 LEU A N 1
ATOM 660 C CA . LEU A 1 82 ? 16.883 -12.409 -7.427 1.00 97.38 82 LEU A CA 1
ATOM 661 C C . LEU A 1 82 ? 15.586 -11.830 -8.002 1.00 97.38 82 LEU A C 1
ATOM 663 O O . LEU A 1 82 ? 14.545 -12.477 -7.917 1.00 97.38 82 LEU A O 1
ATOM 667 N N . VAL A 1 83 ? 15.641 -10.655 -8.637 1.00 92.50 83 VAL A N 1
ATOM 668 C CA . VAL A 1 83 ? 14.470 -10.069 -9.312 1.00 92.50 83 VAL A CA 1
ATOM 669 C C . VAL A 1 83 ? 14.009 -10.967 -10.460 1.00 92.50 83 VAL A C 1
ATOM 671 O O . VAL A 1 83 ? 12.825 -11.278 -10.547 1.00 92.50 83 VAL A O 1
ATOM 674 N N . ARG A 1 84 ? 14.928 -11.456 -11.304 1.00 95.75 84 ARG A N 1
ATOM 675 C CA . ARG A 1 84 ? 14.600 -12.403 -12.386 1.00 95.75 84 ARG A CA 1
ATOM 676 C C . ARG A 1 84 ? 13.962 -13.678 -11.847 1.00 95.75 84 ARG A C 1
ATOM 678 O O . ARG A 1 84 ? 12.943 -14.104 -12.378 1.00 95.75 84 ARG A O 1
ATOM 685 N N . GLN A 1 85 ? 14.508 -14.251 -10.774 1.00 94.62 85 GLN A N 1
ATOM 686 C CA . GLN A 1 85 ? 13.933 -15.430 -10.127 1.00 94.62 85 GLN A CA 1
ATOM 687 C C . GLN A 1 85 ? 12.522 -15.155 -9.593 1.00 94.62 85 GLN A C 1
ATOM 689 O O . GLN A 1 85 ? 11.642 -15.998 -9.741 1.00 94.62 85 GLN A O 1
ATOM 694 N N . HIS A 1 86 ? 12.287 -13.980 -9.003 1.00 89.38 86 HIS A N 1
ATOM 695 C CA . HIS A 1 86 ? 10.965 -13.574 -8.520 1.00 89.38 86 HIS A CA 1
ATOM 696 C C . HIS A 1 86 ? 9.938 -13.514 -9.656 1.00 89.38 86 HIS A C 1
ATOM 698 O O . HIS A 1 86 ? 8.861 -14.097 -9.542 1.00 89.38 86 HIS A O 1
ATOM 704 N N . ILE A 1 87 ? 10.317 -12.910 -10.787 1.00 90.62 87 ILE A N 1
ATOM 705 C CA . ILE A 1 87 ? 9.499 -12.890 -12.007 1.00 90.62 87 ILE A CA 1
ATOM 706 C C . ILE A 1 87 ? 9.278 -14.303 -12.565 1.00 90.62 87 ILE A C 1
ATOM 708 O O . ILE A 1 87 ? 8.154 -14.660 -12.914 1.00 90.62 87 ILE A O 1
ATOM 712 N N . ALA A 1 88 ? 10.323 -15.135 -12.617 1.00 89.88 88 ALA A N 1
ATOM 713 C CA . ALA A 1 88 ? 10.239 -16.516 -13.098 1.00 89.88 88 ALA A CA 1
ATOM 714 C C . ALA A 1 88 ? 9.331 -17.399 -12.223 1.00 89.88 88 ALA A C 1
ATOM 716 O O . ALA A 1 88 ? 8.706 -18.328 -12.729 1.00 89.88 88 ALA A O 1
ATOM 717 N N . ASN A 1 89 ? 9.209 -17.079 -10.932 1.00 88.19 89 ASN A N 1
ATOM 718 C CA . ASN A 1 89 ? 8.270 -17.724 -10.012 1.00 88.19 89 ASN A CA 1
ATOM 719 C C . ASN A 1 89 ? 6.805 -17.295 -10.239 1.00 88.19 89 ASN A C 1
ATOM 721 O O . ASN A 1 89 ? 5.919 -17.771 -9.534 1.00 88.19 89 ASN A O 1
ATOM 725 N N . GLY A 1 90 ? 6.538 -16.414 -11.210 1.00 84.62 90 GLY A N 1
ATOM 726 C CA . GLY A 1 90 ? 5.196 -15.956 -11.571 1.00 84.62 90 GLY A CA 1
ATOM 727 C C . GLY A 1 90 ? 4.713 -14.733 -10.790 1.00 84.62 90 GLY A C 1
ATOM 728 O O . GLY A 1 90 ? 3.541 -14.377 -10.899 1.00 84.62 90 GLY A O 1
ATOM 729 N N . TYR A 1 91 ? 5.588 -14.081 -10.023 1.00 85.31 91 TYR A N 1
ATOM 730 C CA . TYR A 1 91 ? 5.240 -12.896 -9.243 1.00 85.31 91 TYR A CA 1
ATOM 731 C C . TYR A 1 91 ? 5.713 -11.624 -9.932 1.00 85.31 91 TYR A C 1
ATOM 733 O O . TYR A 1 91 ? 6.804 -11.572 -10.485 1.00 85.31 91 TYR A O 1
ATOM 741 N N . THR A 1 92 ? 4.923 -10.559 -9.849 1.00 87.50 92 THR A N 1
ATOM 742 C CA . THR A 1 92 ? 5.367 -9.225 -10.263 1.00 87.50 92 THR A CA 1
ATOM 743 C C . THR A 1 92 ? 6.072 -8.512 -9.119 1.00 87.50 92 THR A C 1
ATOM 745 O O . THR A 1 92 ? 5.880 -8.829 -7.942 1.00 87.50 92 THR A O 1
ATOM 748 N N . CYS A 1 93 ? 6.856 -7.499 -9.456 1.00 86.38 93 CYS A N 1
ATOM 749 C CA . CYS A 1 93 ? 7.456 -6.607 -8.479 1.00 86.38 93 CYS A CA 1
ATOM 750 C C . CYS A 1 93 ? 7.510 -5.187 -9.025 1.00 86.38 93 CYS A C 1
ATOM 752 O O . CYS A 1 93 ? 7.117 -4.896 -10.153 1.00 86.38 93 CYS A O 1
ATOM 754 N N . VAL A 1 94 ? 7.939 -4.274 -8.183 1.00 88.62 94 VAL A N 1
ATOM 755 C CA . VAL A 1 94 ? 7.708 -2.855 -8.336 1.00 88.62 94 VAL A CA 1
ATOM 756 C C . VAL A 1 94 ? 9.027 -2.132 -8.087 1.00 88.62 94 VAL A C 1
ATOM 758 O O . VAL A 1 94 ? 9.791 -2.515 -7.209 1.00 88.62 94 VAL A O 1
ATOM 761 N N . ILE A 1 95 ? 9.324 -1.085 -8.851 1.00 91.12 95 ILE A N 1
ATOM 762 C CA . ILE A 1 95 ? 10.565 -0.324 -8.681 1.00 91.12 95 ILE A CA 1
ATOM 763 C C . ILE A 1 95 ? 10.328 1.173 -8.850 1.00 91.12 95 ILE A C 1
ATOM 765 O O . ILE A 1 95 ? 9.610 1.609 -9.751 1.00 91.12 95 ILE A O 1
ATOM 769 N N . GLY A 1 96 ? 10.967 1.962 -7.985 1.00 89.88 96 GLY A N 1
ATOM 770 C CA . GLY A 1 96 ? 11.112 3.404 -8.161 1.00 89.88 96 GLY A CA 1
ATOM 771 C C . GLY A 1 96 ? 12.249 3.733 -9.131 1.00 89.88 96 GLY A C 1
ATOM 772 O O . GLY A 1 96 ? 13.388 3.308 -8.933 1.00 89.88 96 GLY A O 1
ATOM 773 N N . ILE A 1 97 ? 11.944 4.525 -10.151 1.00 94.19 97 ILE A N 1
ATOM 774 C CA . ILE A 1 97 ? 12.845 5.002 -11.200 1.00 94.19 97 ILE A CA 1
ATOM 775 C C . ILE A 1 97 ? 12.934 6.530 -11.187 1.00 94.19 97 ILE A C 1
ATOM 777 O O . ILE A 1 97 ? 11.990 7.227 -10.812 1.00 94.19 97 ILE A O 1
ATOM 781 N N . GLN A 1 98 ? 14.061 7.075 -11.624 1.00 94.44 98 GLN A N 1
ATOM 782 C CA . GLN A 1 98 ? 14.159 8.487 -11.976 1.00 94.44 98 GLN A CA 1
ATOM 783 C C . GLN A 1 98 ? 13.700 8.662 -13.421 1.00 94.44 98 GLN A C 1
ATOM 785 O O . GLN A 1 98 ? 14.152 7.941 -14.303 1.00 94.44 98 GLN A O 1
ATOM 790 N N . VAL A 1 99 ? 12.812 9.623 -13.673 1.00 94.88 99 VAL A N 1
ATOM 791 C CA . VAL A 1 99 ? 12.352 9.959 -15.024 1.00 94.88 99 VAL A CA 1
ATOM 792 C C . VAL A 1 99 ? 13.242 11.045 -15.600 1.00 94.88 99 VAL A C 1
ATOM 794 O O . VAL A 1 99 ? 13.226 12.189 -15.141 1.00 94.88 99 VAL A O 1
ATOM 797 N N . TRP A 1 100 ? 13.983 10.683 -16.639 1.00 97.00 100 TRP A N 1
ATOM 798 C CA . TRP A 1 100 ? 14.772 11.595 -17.465 1.00 97.00 100 TRP A CA 1
ATOM 799 C C . TRP A 1 100 ? 14.000 11.999 -18.727 1.00 97.00 100 TRP A C 1
ATOM 801 O O . TRP A 1 100 ? 13.053 11.323 -19.125 1.00 97.00 100 TRP A O 1
ATOM 811 N N . GLY A 1 101 ? 14.371 13.119 -19.350 1.00 96.06 101 GLY A N 1
ATOM 812 C CA . GLY A 1 101 ? 13.601 13.726 -20.446 1.00 96.06 101 GLY A CA 1
ATOM 813 C C . GLY A 1 101 ? 13.361 12.814 -21.658 1.00 96.06 101 GLY A C 1
ATOM 814 O O . GLY A 1 101 ? 12.324 12.921 -22.306 1.00 96.06 101 GLY A O 1
ATOM 815 N N . ASN A 1 102 ? 14.261 11.872 -21.952 1.00 94.62 102 ASN A N 1
ATOM 816 C CA . ASN A 1 102 ? 14.040 10.882 -23.014 1.00 94.62 102 ASN A CA 1
ATOM 817 C C . ASN A 1 102 ? 12.867 9.927 -22.746 1.00 94.62 102 ASN A C 1
ATOM 819 O O . ASN A 1 102 ? 12.272 9.412 -23.693 1.00 94.62 102 ASN A O 1
ATOM 823 N N . PHE A 1 103 ? 12.498 9.718 -21.483 1.00 96.75 103 PHE A N 1
ATOM 824 C CA . PHE A 1 103 ? 11.407 8.824 -21.108 1.00 96.75 103 PHE A CA 1
ATOM 825 C C . PHE A 1 103 ? 10.042 9.312 -21.623 1.00 96.75 103 PHE A C 1
ATOM 827 O O . PHE A 1 103 ? 9.182 8.502 -21.962 1.00 96.75 103 PHE A O 1
ATOM 834 N N . ASP A 1 104 ? 9.842 10.626 -21.785 1.00 93.81 104 ASP A N 1
ATOM 835 C CA . ASP A 1 104 ? 8.602 11.183 -22.350 1.00 93.81 104 ASP A CA 1
ATOM 836 C C . ASP A 1 104 ? 8.301 10.642 -23.758 1.00 93.81 104 ASP A C 1
ATOM 838 O O . ASP A 1 104 ? 7.140 10.440 -24.117 1.00 93.81 104 ASP A O 1
ATOM 842 N N . ASN A 1 105 ? 9.350 10.361 -24.536 1.00 93.88 105 ASN A N 1
ATOM 843 C CA . ASN A 1 105 ? 9.266 9.839 -25.896 1.00 93.88 105 ASN A CA 1
ATOM 844 C C . ASN A 1 105 ? 10.155 8.596 -26.071 1.00 93.88 105 ASN A C 1
ATOM 846 O O . ASN A 1 105 ? 10.956 8.506 -27.005 1.00 93.88 105 ASN A O 1
ATOM 850 N N . ILE A 1 106 ? 9.986 7.616 -25.177 1.00 97.00 106 ILE A N 1
ATOM 851 C CA . ILE A 1 106 ? 10.797 6.389 -25.141 1.00 97.00 106 ILE A CA 1
ATOM 852 C C . ILE A 1 106 ? 10.783 5.598 -26.465 1.00 97.00 106 ILE A C 1
ATOM 854 O O . ILE A 1 106 ? 11.720 4.863 -26.764 1.00 97.00 106 ILE A O 1
ATOM 858 N N . ARG A 1 107 ? 9.763 5.792 -27.316 1.00 96.88 107 ARG A N 1
ATOM 859 C CA . ARG A 1 107 ? 9.687 5.206 -28.668 1.00 96.88 107 ARG A CA 1
ATOM 860 C C . ARG A 1 107 ? 10.874 5.578 -29.552 1.00 96.88 107 ARG A C 1
ATOM 862 O O . ARG A 1 107 ? 11.304 4.759 -30.355 1.00 96.88 107 ARG A O 1
ATOM 869 N N . SER A 1 108 ? 11.416 6.785 -29.387 1.00 96.00 108 SER A N 1
ATOM 870 C CA . SER A 1 108 ? 12.600 7.235 -30.140 1.00 96.00 108 SER A CA 1
ATOM 871 C C . SER A 1 108 ? 13.892 6.545 -29.689 1.00 96.00 108 SER A C 1
ATOM 873 O O . SER A 1 108 ? 14.908 6.667 -30.360 1.00 96.00 108 SER A O 1
ATOM 875 N N . PHE A 1 109 ? 13.827 5.797 -28.586 1.00 95.81 109 PHE A N 1
ATOM 876 C CA . PHE A 1 109 ? 14.910 5.021 -27.981 1.00 95.81 109 PHE A CA 1
ATOM 877 C C . PHE A 1 109 ? 14.567 3.520 -27.992 1.00 95.81 109 PHE A C 1
ATOM 879 O O . PHE A 1 109 ? 14.883 2.774 -27.072 1.00 95.81 109 PHE A O 1
ATOM 886 N N . GLY A 1 110 ? 13.803 3.072 -28.997 1.00 96.19 110 GLY A N 1
ATOM 887 C CA . GLY A 1 110 ? 13.439 1.660 -29.157 1.00 96.19 110 GLY A CA 1
ATOM 888 C C . GLY A 1 110 ? 12.533 1.097 -28.057 1.00 96.19 110 GLY A C 1
ATOM 889 O O . GLY A 1 110 ? 12.407 -0.118 -27.940 1.00 96.19 110 GLY A O 1
ATOM 890 N N . ASN A 1 111 ? 11.888 1.952 -27.255 1.00 98.00 111 ASN A N 1
ATOM 891 C CA . ASN A 1 111 ? 11.176 1.567 -26.030 1.00 98.00 111 ASN A CA 1
ATOM 892 C C . ASN A 1 111 ? 12.083 0.916 -24.970 1.00 98.00 111 ASN A C 1
ATOM 894 O O . ASN A 1 111 ? 11.588 0.162 -24.132 1.00 98.00 111 ASN A O 1
ATOM 898 N N . ILE A 1 112 ? 13.389 1.200 -24.999 1.00 98.44 112 ILE A N 1
ATOM 899 C CA . ILE A 1 112 ? 14.372 0.707 -24.034 1.00 98.44 112 ILE A CA 1
ATOM 900 C C . ILE A 1 112 ? 14.866 1.890 -23.201 1.00 98.44 112 ILE A C 1
ATOM 902 O O . ILE A 1 112 ? 15.271 2.921 -23.728 1.00 98.44 112 ILE A O 1
ATOM 906 N N . TYR A 1 113 ? 14.810 1.743 -21.882 1.00 98.19 113 TYR A N 1
ATOM 907 C CA . TYR A 1 113 ? 15.308 2.704 -20.918 1.00 98.19 113 TYR A CA 1
ATOM 908 C C . TYR A 1 113 ? 16.629 2.210 -20.339 1.00 98.19 113 TYR A C 1
ATOM 910 O O . TYR A 1 113 ? 16.666 1.235 -19.584 1.00 98.19 113 TYR A O 1
ATOM 918 N N . SER A 1 114 ? 17.705 2.872 -20.748 1.00 97.75 114 SER A N 1
ATOM 919 C CA . SER A 1 114 ? 19.098 2.492 -20.521 1.00 97.75 114 SER A CA 1
ATOM 920 C C . SER A 1 114 ? 19.841 3.570 -19.722 1.00 97.75 114 SER A C 1
ATOM 922 O O . SER A 1 114 ? 19.490 4.752 -19.757 1.00 97.75 114 SER A O 1
ATOM 924 N N . SER A 1 115 ? 20.867 3.162 -18.975 1.00 96.31 115 SER A N 1
ATOM 925 C CA . SER A 1 115 ? 21.752 4.058 -18.222 1.00 96.31 115 SER A CA 1
ATOM 926 C C . SER A 1 115 ? 22.637 4.877 -19.171 1.00 96.31 115 SER A C 1
ATOM 928 O O . SER A 1 115 ? 22.808 6.084 -18.978 1.00 96.31 115 SER A O 1
ATOM 930 N N . SER A 1 116 ? 23.138 4.255 -20.245 1.00 95.12 116 SER A N 1
ATOM 931 C CA . SER A 1 116 ? 23.980 4.913 -21.256 1.00 95.12 116 SER A CA 1
ATOM 932 C C . SER A 1 116 ? 23.255 5.965 -22.102 1.00 95.12 116 SER A C 1
ATOM 934 O O . SER A 1 116 ? 23.903 6.894 -22.583 1.00 95.12 116 SER A O 1
ATOM 936 N N . GLU A 1 117 ? 21.927 5.889 -22.243 1.00 92.81 117 GLU A N 1
ATOM 937 C CA . GLU A 1 117 ? 21.126 6.843 -23.030 1.00 92.81 117 GLU A CA 1
ATOM 938 C C . GLU A 1 117 ? 20.280 7.762 -22.141 1.00 92.81 117 GLU A C 1
ATOM 940 O O . GLU A 1 117 ? 19.154 8.144 -22.464 1.00 92.81 117 GLU A O 1
ATOM 945 N N . ARG A 1 118 ? 20.819 8.140 -20.984 1.00 93.06 118 ARG A N 1
ATOM 946 C CA . ARG A 1 118 ? 20.190 9.101 -20.079 1.00 93.06 118 ARG A CA 1
ATOM 947 C C . ARG A 1 118 ? 20.287 10.525 -20.639 1.00 93.06 118 ARG A C 1
ATOM 949 O O . ARG A 1 118 ? 21.323 11.179 -20.511 1.00 93.06 118 ARG A O 1
ATOM 956 N N . TYR A 1 119 ? 19.195 11.032 -21.212 1.00 92.00 119 TYR A N 1
ATOM 957 C CA . TYR A 1 119 ? 19.151 12.353 -21.851 1.00 92.00 119 TYR A CA 1
ATOM 958 C C . TYR A 1 119 ? 18.145 13.317 -21.214 1.00 92.00 119 TYR A C 1
ATOM 960 O O . TYR A 1 119 ? 17.096 12.932 -20.697 1.00 92.00 119 TYR A O 1
ATOM 968 N N . GLY A 1 120 ? 18.438 14.613 -21.341 1.00 92.81 120 GLY A N 1
ATOM 969 C CA . GLY A 1 120 ? 17.590 15.693 -20.840 1.00 92.81 120 GLY A CA 1
ATOM 970 C C . GLY A 1 120 ? 17.744 15.923 -19.338 1.00 92.81 120 GLY A C 1
ATOM 971 O O . GLY A 1 120 ? 18.749 15.561 -18.731 1.00 92.81 120 GLY A O 1
ATOM 972 N N . THR A 1 121 ? 16.752 16.574 -18.738 1.00 94.06 121 THR A N 1
ATOM 973 C CA . THR A 1 121 ? 16.739 16.888 -17.305 1.00 94.06 121 THR A CA 1
ATOM 974 C C . THR A 1 121 ? 15.975 15.830 -16.510 1.00 94.06 121 THR A C 1
ATOM 976 O O . THR A 1 121 ? 15.018 15.232 -17.006 1.00 94.06 121 THR A O 1
ATOM 979 N N . MET A 1 122 ? 16.388 15.608 -15.259 1.00 93.00 122 MET A N 1
ATOM 980 C CA . MET A 1 122 ? 15.657 14.767 -14.308 1.00 93.00 122 MET A CA 1
ATOM 981 C C . MET A 1 122 ? 14.357 15.475 -13.912 1.00 93.00 122 MET A C 1
ATOM 983 O O . MET A 1 122 ? 14.378 16.606 -13.421 1.00 93.00 122 MET A O 1
ATOM 987 N N . ARG A 1 123 ? 13.217 14.828 -14.165 1.00 91.94 123 ARG A N 1
ATOM 988 C CA . ARG A 1 123 ? 11.875 15.402 -13.971 1.00 91.94 123 ARG A CA 1
ATOM 989 C C . ARG A 1 123 ? 11.269 15.069 -12.616 1.00 91.94 123 ARG A C 1
ATOM 991 O O . ARG A 1 123 ? 10.428 15.811 -12.113 1.00 91.94 123 ARG A O 1
ATOM 998 N N . GLY A 1 124 ? 11.664 13.941 -12.048 1.00 88.06 124 GLY A N 1
ATOM 999 C CA . GLY A 1 124 ? 11.136 13.442 -10.793 1.00 88.06 124 GLY A CA 1
ATOM 1000 C C . GLY A 1 124 ? 11.268 11.935 -10.699 1.00 88.06 124 GLY A C 1
ATOM 1001 O O . GLY A 1 124 ? 11.776 11.273 -11.602 1.00 88.06 124 GLY A O 1
ATOM 1002 N N . TRP A 1 125 ? 10.804 11.401 -9.580 1.00 87.69 125 TRP A N 1
ATOM 1003 C CA . TRP A 1 125 ? 10.719 9.966 -9.389 1.00 87.69 125 TRP A CA 1
ATOM 1004 C C . TRP A 1 125 ? 9.376 9.459 -9.925 1.00 87.69 125 TRP A C 1
ATOM 1006 O O . TRP A 1 125 ? 8.349 10.104 -9.713 1.00 87.69 125 TRP A O 1
ATOM 1016 N N . HIS A 1 126 ? 9.397 8.319 -10.609 1.00 89.56 126 HIS A N 1
ATOM 1017 C CA . HIS A 1 126 ? 8.223 7.566 -11.062 1.00 89.56 126 HIS A CA 1
ATOM 1018 C C . HIS A 1 126 ? 8.387 6.086 -10.735 1.00 89.56 126 HIS A C 1
ATOM 1020 O O . HIS A 1 126 ? 9.489 5.647 -10.435 1.00 89.56 126 HIS A O 1
ATOM 1026 N N . ALA A 1 127 ? 7.309 5.331 -10.675 1.00 86.94 127 ALA A N 1
ATOM 1027 C CA . ALA A 1 127 ? 7.384 3.953 -10.266 1.00 86.94 127 ALA A CA 1
ATOM 1028 C C . ALA A 1 127 ? 6.491 3.097 -11.123 1.00 86.94 127 ALA A C 1
ATOM 1030 O O . ALA A 1 127 ? 5.448 3.517 -11.624 1.00 86.94 127 ALA A O 1
ATOM 1031 N N . VAL A 1 128 ? 7.002 1.903 -11.346 1.00 90.88 128 VAL A N 1
ATOM 1032 C CA . VAL A 1 128 ? 6.635 1.071 -12.473 1.00 90.88 128 VAL A CA 1
ATOM 1033 C C . VAL A 1 128 ? 6.685 -0.385 -12.040 1.00 90.88 128 VAL A C 1
ATOM 1035 O O . VAL A 1 128 ? 7.369 -0.741 -11.078 1.00 90.88 128 VAL A O 1
ATOM 1038 N N . THR A 1 129 ? 5.925 -1.230 -12.728 1.00 92.94 129 THR A N 1
ATOM 1039 C CA . THR A 1 129 ? 5.801 -2.650 -12.375 1.00 92.94 129 THR A CA 1
ATOM 1040 C C . THR A 1 129 ? 6.636 -3.493 -13.325 1.00 92.94 129 THR A C 1
ATOM 1042 O O . THR A 1 129 ? 6.422 -3.455 -14.533 1.00 92.94 129 THR A O 1
ATOM 1045 N N . ILE A 1 130 ? 7.571 -4.270 -12.791 1.00 93.69 130 ILE A N 1
ATOM 1046 C CA . ILE A 1 130 ? 8.314 -5.287 -13.530 1.00 93.69 130 ILE A CA 1
ATOM 1047 C C . ILE A 1 130 ? 7.423 -6.527 -13.660 1.00 93.69 130 ILE A C 1
ATOM 1049 O O . ILE A 1 130 ? 6.910 -7.045 -12.665 1.00 93.69 130 ILE A O 1
ATOM 1053 N N . VAL A 1 131 ? 7.241 -7.000 -14.894 1.00 94.12 131 VAL A N 1
ATOM 1054 C CA . VAL A 1 131 ? 6.329 -8.113 -15.224 1.00 94.12 131 VAL A CA 1
ATOM 1055 C C . VAL A 1 131 ? 6.993 -9.260 -15.983 1.00 94.12 131 VAL A C 1
ATOM 1057 O O . VAL A 1 131 ? 6.355 -10.266 -16.270 1.00 94.12 131 VAL A O 1
ATOM 1060 N N . GLY A 1 132 ? 8.245 -9.086 -16.390 1.00 95.62 132 GLY A N 1
ATOM 1061 C CA . GLY A 1 132 ? 8.928 -9.994 -17.301 1.00 95.62 132 GLY A CA 1
ATOM 1062 C C . GLY A 1 132 ? 10.398 -9.630 -17.421 1.00 95.62 132 GLY A C 1
ATOM 1063 O O . GLY A 1 132 ? 10.825 -8.578 -16.943 1.00 95.62 132 GLY A O 1
ATOM 1064 N N . TYR A 1 133 ? 11.168 -10.477 -18.088 1.00 98.06 133 TYR A N 1
ATOM 1065 C CA . TYR A 1 133 ? 12.549 -10.194 -18.457 1.00 98.06 133 TYR A CA 1
ATOM 1066 C C . TYR A 1 133 ? 12.912 -10.923 -19.752 1.00 98.06 133 TYR A C 1
ATOM 1068 O O . TYR A 1 133 ? 12.256 -11.894 -20.126 1.00 98.06 133 TYR A O 1
ATOM 1076 N N . ASP A 1 134 ? 13.945 -10.438 -20.430 1.00 98.00 134 ASP A N 1
ATOM 1077 C CA . ASP A 1 134 ? 14.545 -11.075 -21.598 1.00 98.00 134 ASP A CA 1
ATOM 1078 C C . ASP A 1 134 ? 16.058 -10.878 -21.522 1.00 98.00 134 ASP A C 1
ATOM 1080 O O . ASP A 1 134 ? 16.553 -9.763 -21.684 1.00 98.00 134 ASP A O 1
ATOM 1084 N N . ASP A 1 135 ? 16.785 -11.966 -21.254 1.00 97.81 135 ASP A N 1
ATOM 1085 C CA . ASP A 1 135 ? 18.248 -11.977 -21.140 1.00 97.81 135 ASP A CA 1
ATOM 1086 C C . ASP A 1 135 ? 18.948 -11.816 -22.504 1.00 97.81 135 ASP A C 1
ATOM 1088 O O . ASP A 1 135 ? 20.140 -11.519 -22.560 1.00 97.81 135 ASP A O 1
ATOM 1092 N N . THR A 1 136 ? 18.222 -12.014 -23.607 1.00 97.56 136 THR A N 1
ATOM 1093 C CA . THR A 1 136 ? 18.757 -11.978 -24.976 1.00 97.56 136 THR A CA 1
ATOM 1094 C C . THR A 1 136 ? 18.554 -10.633 -25.665 1.00 97.56 136 THR A C 1
ATOM 1096 O O . THR A 1 136 ? 19.161 -10.379 -26.710 1.00 97.56 136 THR A O 1
ATOM 1099 N N . LEU A 1 137 ? 17.740 -9.749 -25.077 1.00 97.50 137 LEU A N 1
ATOM 1100 C CA . LEU A 1 137 ? 17.463 -8.438 -25.643 1.00 97.50 137 LEU A CA 1
ATOM 1101 C C . LEU A 1 137 ? 18.759 -7.629 -25.747 1.00 97.50 137 LEU A C 1
ATOM 1103 O O . LEU A 1 137 ? 19.410 -7.339 -24.746 1.00 97.50 137 LEU A O 1
ATOM 1107 N N . THR A 1 138 ? 19.131 -7.249 -26.968 1.00 96.81 138 THR A N 1
ATOM 1108 C CA . THR A 1 138 ? 20.298 -6.393 -27.209 1.00 96.81 138 THR A CA 1
ATOM 1109 C C . THR A 1 138 ? 19.941 -4.946 -26.887 1.00 96.81 138 THR A C 1
ATOM 1111 O O . THR A 1 138 ? 19.010 -4.396 -27.471 1.00 96.81 138 THR A O 1
ATOM 1114 N N . THR A 1 139 ? 20.683 -4.327 -25.968 1.00 97.00 139 THR A N 1
ATOM 1115 C CA . THR A 1 139 ? 20.454 -2.943 -25.525 1.00 97.00 139 THR A CA 1
ATOM 1116 C C . THR A 1 139 ? 21.738 -2.118 -25.598 1.00 97.00 139 THR A C 1
ATOM 1118 O O . THR A 1 139 ? 22.829 -2.671 -25.753 1.00 97.00 139 THR A O 1
ATOM 1121 N N . ALA A 1 140 ? 21.624 -0.796 -25.445 1.00 95.19 140 ALA A N 1
ATOM 1122 C CA . ALA A 1 140 ? 22.779 0.100 -25.372 1.00 95.19 140 ALA A CA 1
ATOM 1123 C C . ALA A 1 140 ? 23.706 -0.192 -24.171 1.00 95.19 140 ALA A C 1
ATOM 1125 O O . ALA A 1 140 ? 24.898 0.097 -24.234 1.00 95.19 140 ALA A O 1
ATOM 1126 N N . ASP A 1 141 ? 23.189 -0.829 -23.112 1.00 96.88 141 ASP A N 1
ATOM 1127 C CA . ASP A 1 141 ? 23.959 -1.196 -21.916 1.00 96.88 141 ASP A CA 1
ATOM 1128 C C . ASP A 1 141 ? 24.497 -2.641 -21.946 1.00 96.88 141 ASP A C 1
ATOM 1130 O O . ASP A 1 141 ? 25.046 -3.124 -20.955 1.00 96.88 141 ASP A O 1
ATOM 1134 N N . GLY A 1 142 ? 24.328 -3.355 -23.063 1.00 95.06 142 GLY A N 1
ATOM 1135 C CA . GLY A 1 142 ? 24.617 -4.786 -23.175 1.00 95.06 142 GLY A CA 1
ATOM 1136 C C . GLY A 1 142 ? 23.353 -5.657 -23.187 1.00 95.06 142 GLY A C 1
ATOM 1137 O O . GLY A 1 142 ? 22.241 -5.142 -23.319 1.00 95.06 142 GLY A O 1
ATOM 1138 N N . PRO A 1 143 ? 23.496 -6.991 -23.132 1.00 96.44 143 PRO A N 1
ATOM 1139 C CA . PRO A 1 143 ? 22.359 -7.899 -23.199 1.00 96.44 143 PRO A CA 1
ATOM 1140 C C . PRO A 1 143 ? 21.546 -7.879 -21.901 1.00 96.44 143 PRO A C 1
ATOM 1142 O O . PRO A 1 143 ? 22.108 -7.887 -20.804 1.00 96.44 143 PRO A O 1
ATOM 1145 N N . GLY A 1 144 ? 20.224 -7.924 -22.034 1.00 97.81 144 GLY A N 1
ATOM 1146 C CA . GLY A 1 144 ? 19.322 -8.185 -20.921 1.00 97.81 144 GLY A CA 1
ATOM 1147 C C . GLY A 1 144 ? 18.551 -6.968 -20.414 1.00 97.81 144 GLY A C 1
ATOM 1148 O O . GLY A 1 144 ? 19.113 -5.911 -20.107 1.00 97.81 144 GLY A O 1
ATOM 1149 N N . ALA A 1 145 ? 17.237 -7.135 -20.275 1.00 98.62 145 ALA A N 1
ATOM 1150 C CA . ALA A 1 145 ? 16.360 -6.117 -19.712 1.00 98.62 145 ALA A CA 1
ATOM 1151 C C . ALA A 1 145 ? 15.126 -6.718 -19.033 1.00 98.62 145 ALA A C 1
ATOM 1153 O O . ALA A 1 145 ? 14.664 -7.810 -19.362 1.00 98.62 145 ALA A O 1
ATOM 1154 N N . PHE A 1 146 ? 14.540 -5.946 -18.124 1.00 98.75 146 PHE A N 1
ATOM 1155 C CA . PHE A 1 146 ? 13.221 -6.206 -17.565 1.00 98.75 146 PHE A CA 1
ATOM 1156 C C . PHE A 1 146 ? 12.126 -5.617 -18.448 1.00 98.75 146 PHE A C 1
ATOM 1158 O O . PHE A 1 146 ? 12.242 -4.484 -18.914 1.00 98.75 146 PHE A O 1
ATOM 1165 N N . ARG A 1 147 ? 11.031 -6.357 -18.628 1.00 98.50 147 ARG A N 1
ATOM 1166 C CA . ARG A 1 147 ? 9.789 -5.845 -19.207 1.00 98.50 147 ARG A CA 1
ATOM 1167 C C . ARG A 1 147 ? 9.002 -5.136 -18.120 1.00 98.50 147 ARG A C 1
ATOM 1169 O O . ARG A 1 147 ? 8.734 -5.713 -17.065 1.00 98.50 147 ARG A O 1
ATOM 1176 N N . VAL A 1 148 ? 8.605 -3.901 -18.397 1.00 98.00 148 VAL A N 1
ATOM 1177 C CA . VAL A 1 148 ? 8.028 -3.012 -17.396 1.00 98.00 148 VAL A CA 1
ATOM 1178 C C . VAL A 1 148 ? 6.712 -2.410 -17.888 1.00 98.00 148 VAL A C 1
ATOM 1180 O O . VAL A 1 148 ? 6.630 -1.876 -18.997 1.00 98.00 148 VAL A O 1
ATOM 1183 N N . ALA A 1 149 ? 5.680 -2.496 -17.048 1.00 93.31 149 ALA A N 1
ATOM 1184 C CA . ALA A 1 149 ? 4.397 -1.828 -17.224 1.00 93.31 149 ALA A CA 1
ATOM 1185 C C . ALA A 1 149 ? 4.498 -0.379 -16.745 1.00 93.31 149 ALA A C 1
ATOM 1187 O O . ALA A 1 149 ? 4.851 -0.127 -15.587 1.00 93.31 149 ALA A O 1
ATOM 1188 N N . ASN A 1 150 ? 4.150 0.567 -17.614 1.00 93.62 150 ASN A N 1
ATOM 1189 C CA . ASN A 1 150 ? 3.963 1.959 -17.234 1.00 93.62 150 ASN A CA 1
ATOM 1190 C C . ASN A 1 150 ? 2.468 2.278 -17.049 1.00 93.62 150 ASN A C 1
ATOM 1192 O O . ASN A 1 150 ? 1.574 1.528 -17.437 1.00 93.62 150 ASN A O 1
ATOM 1196 N N . SER A 1 151 ? 2.207 3.432 -16.450 1.00 88.31 151 SER A N 1
ATOM 1197 C CA . SER A 1 151 ? 0.902 3.905 -16.002 1.00 88.31 151 SER A CA 1
ATOM 1198 C C . SER A 1 151 ? 0.390 5.091 -16.848 1.00 88.31 151 SER A C 1
ATOM 1200 O O . SER A 1 151 ? -0.561 5.777 -16.489 1.00 88.31 151 SER A O 1
ATOM 1202 N N . TRP A 1 152 ? 1.018 5.375 -17.998 1.00 89.19 152 TRP A N 1
ATOM 1203 C CA . TRP A 1 152 ? 0.729 6.552 -18.843 1.00 89.19 152 TRP A CA 1
ATOM 1204 C C . TRP A 1 152 ? -0.184 6.259 -20.044 1.00 89.19 152 TRP A C 1
ATOM 1206 O O . TRP A 1 152 ? -0.267 7.044 -20.990 1.00 89.19 152 TRP A O 1
ATOM 1216 N N . GLY A 1 153 ? -0.909 5.143 -19.982 1.00 87.50 153 GLY A N 1
ATOM 1217 C CA . GLY A 1 153 ? -1.851 4.715 -21.010 1.00 87.50 153 GLY A CA 1
ATOM 1218 C C . GLY A 1 153 ? -1.188 4.022 -22.201 1.00 87.50 153 GLY A C 1
ATOM 1219 O O . GLY A 1 153 ? 0.017 4.103 -22.428 1.00 87.50 153 GLY A O 1
ATOM 1220 N N . THR A 1 154 ? -2.011 3.344 -22.997 1.00 92.44 154 THR A N 1
ATOM 1221 C CA . THR A 1 154 ? -1.560 2.520 -24.130 1.00 92.44 154 THR A CA 1
ATOM 1222 C C . THR A 1 154 ? -0.995 3.338 -25.294 1.00 92.44 154 THR A C 1
ATOM 1224 O O . THR A 1 154 ? -0.288 2.812 -26.147 1.00 92.44 154 THR A O 1
ATOM 1227 N N . GLY A 1 155 ? -1.274 4.644 -25.333 1.00 94.94 155 GLY A N 1
ATOM 1228 C CA . GLY A 1 155 ? -0.723 5.559 -26.332 1.00 94.94 155 GLY A CA 1
ATOM 1229 C C . GLY A 1 155 ? 0.763 5.876 -26.139 1.00 94.94 155 GLY A C 1
ATOM 1230 O O . GLY A 1 155 ? 1.388 6.356 -27.084 1.00 94.94 155 GLY A O 1
ATOM 1231 N N . TRP A 1 156 ? 1.335 5.596 -24.965 1.00 96.88 156 TRP A N 1
ATOM 1232 C CA . TRP A 1 156 ? 2.744 5.834 -24.643 1.00 96.88 156 TRP A CA 1
ATOM 1233 C C . TRP A 1 156 ? 3.586 4.560 -24.820 1.00 96.88 156 TRP A C 1
ATOM 1235 O O . TRP A 1 156 ? 3.079 3.458 -24.634 1.00 96.88 156 TRP A O 1
ATOM 1245 N N . GLY A 1 157 ? 4.868 4.698 -25.176 1.00 96.81 157 GLY A N 1
ATOM 1246 C CA . GLY A 1 157 ? 5.800 3.567 -25.301 1.00 96.81 157 GLY A CA 1
ATOM 1247 C C . GLY A 1 157 ? 5.304 2.457 -26.234 1.00 96.81 157 GLY A C 1
ATOM 1248 O O . GLY A 1 157 ? 4.589 2.709 -27.209 1.00 96.81 157 GLY A O 1
ATOM 1249 N N . ASP A 1 158 ? 5.649 1.218 -25.919 1.00 97.25 158 ASP A N 1
ATOM 1250 C CA . ASP A 1 158 ? 5.159 0.031 -26.610 1.00 97.25 158 ASP A CA 1
ATOM 1251 C C . ASP A 1 158 ? 3.831 -0.414 -25.984 1.00 97.25 158 ASP A C 1
ATOM 1253 O O . ASP A 1 158 ? 3.806 -1.227 -25.068 1.00 97.25 158 ASP A O 1
ATOM 1257 N N . ALA A 1 159 ? 2.722 0.201 -26.406 1.00 96.25 159 ALA A N 1
ATOM 1258 C CA . ALA A 1 159 ? 1.375 -0.053 -25.880 1.00 96.25 159 ALA A CA 1
ATOM 1259 C C . ALA A 1 159 ? 1.230 0.115 -24.347 1.00 96.25 159 ALA A C 1
ATOM 1261 O O . ALA A 1 159 ? 0.466 -0.603 -23.703 1.00 96.25 159 ALA A O 1
ATOM 1262 N N . GLY A 1 160 ? 1.942 1.077 -23.755 1.00 94.25 160 GLY A N 1
ATOM 1263 C CA . GLY A 1 160 ? 1.989 1.323 -22.308 1.00 94.25 160 GLY A CA 1
ATOM 1264 C C . GLY A 1 160 ? 3.142 0.619 -21.591 1.00 94.25 160 GLY A C 1
ATOM 1265 O O . GLY A 1 160 ? 3.287 0.754 -20.378 1.00 94.25 160 GLY A O 1
ATOM 1266 N N . TRP A 1 161 ? 3.986 -0.096 -22.327 1.00 97.12 161 TRP A N 1
ATOM 1267 C CA . TRP A 1 161 ? 5.101 -0.859 -21.789 1.00 97.12 161 TRP A CA 1
ATOM 1268 C C . TRP A 1 161 ? 6.443 -0.348 -22.317 1.00 97.12 161 TRP A C 1
ATOM 1270 O O . TRP A 1 161 ? 6.520 0.352 -23.329 1.00 97.12 161 TRP A O 1
ATOM 1280 N N . PHE A 1 162 ? 7.517 -0.726 -21.636 1.00 98.56 162 PHE A N 1
ATOM 1281 C CA . PHE A 1 162 ? 8.888 -0.479 -22.070 1.00 98.56 162 PHE A CA 1
ATOM 1282 C C . PHE A 1 162 ? 9.821 -1.555 -21.505 1.00 98.56 162 PHE A C 1
ATOM 1284 O O . PHE A 1 162 ? 9.406 -2.403 -20.711 1.00 98.56 162 PHE A O 1
ATOM 1291 N N . TRP A 1 163 ? 11.073 -1.545 -21.940 1.00 98.75 163 TRP A N 1
ATOM 1292 C CA . TRP A 1 163 ? 12.140 -2.374 -21.394 1.00 98.75 163 TRP A CA 1
ATOM 1293 C C . TRP A 1 163 ? 13.081 -1.512 -20.566 1.00 98.75 163 TRP A C 1
ATOM 1295 O O . TRP A 1 163 ? 13.439 -0.428 -21.003 1.00 98.75 163 TRP A O 1
ATOM 1305 N N . MET A 1 164 ? 13.502 -1.971 -19.394 1.00 98.62 164 MET A N 1
ATOM 1306 C CA . MET A 1 164 ? 14.517 -1.298 -18.584 1.00 98.62 164 MET A CA 1
ATOM 1307 C C . MET A 1 164 ? 15.737 -2.201 -18.477 1.00 98.62 164 MET A C 1
ATOM 1309 O O . MET A 1 164 ? 15.612 -3.346 -18.041 1.00 98.62 164 MET A O 1
ATOM 1313 N N . THR A 1 165 ? 16.904 -1.718 -18.898 1.00 98.75 165 THR A N 1
ATOM 1314 C CA . THR A 1 165 ? 18.125 -2.537 -18.902 1.00 98.75 165 THR A CA 1
ATOM 1315 C C . THR A 1 165 ? 18.506 -2.948 -17.479 1.00 98.75 165 THR A C 1
ATOM 1317 O O . THR A 1 165 ? 18.227 -2.236 -16.508 1.00 98.75 165 THR A O 1
ATOM 1320 N N . TYR A 1 166 ? 19.186 -4.088 -17.328 1.00 98.62 166 TYR A N 1
ATOM 1321 C CA . TYR A 1 166 ? 19.697 -4.491 -16.012 1.00 98.62 166 TYR A CA 1
ATOM 1322 C C . TYR A 1 166 ? 20.668 -3.454 -15.433 1.00 98.62 166 TYR A C 1
ATOM 1324 O O . TYR A 1 166 ? 20.626 -3.172 -14.236 1.00 98.62 166 TYR A O 1
ATOM 1332 N N . ALA A 1 167 ? 21.483 -2.827 -16.286 1.00 98.31 167 ALA A N 1
ATOM 1333 C CA . ALA A 1 167 ? 22.369 -1.738 -15.888 1.00 98.31 167 ALA A CA 1
ATOM 1334 C C . ALA A 1 167 ? 21.596 -0.525 -15.349 1.00 98.31 167 ALA A C 1
ATOM 1336 O O . ALA A 1 167 ? 21.953 -0.006 -14.295 1.00 98.31 167 ALA A O 1
ATOM 1337 N N . ALA A 1 168 ? 20.503 -0.114 -16.001 1.00 98.31 168 ALA A N 1
ATOM 1338 C CA . ALA A 1 168 ? 19.659 0.978 -15.519 1.00 98.31 168 ALA A CA 1
ATOM 1339 C C . ALA A 1 168 ? 18.991 0.653 -14.175 1.00 98.31 168 ALA A C 1
ATOM 1341 O O . ALA A 1 168 ? 18.803 1.545 -13.354 1.00 98.31 168 ALA A O 1
ATOM 1342 N N . VAL A 1 169 ? 18.646 -0.611 -13.907 1.00 98.19 169 VAL A N 1
ATOM 1343 C CA . VAL A 1 169 ? 18.135 -1.005 -12.583 1.00 98.19 169 VAL A CA 1
ATOM 1344 C C . VAL A 1 169 ? 19.218 -0.885 -11.507 1.00 98.19 169 VAL A C 1
ATOM 1346 O O . VAL A 1 169 ? 18.918 -0.409 -10.414 1.00 98.19 169 VAL A O 1
ATOM 1349 N N . MET A 1 170 ? 20.467 -1.246 -11.804 1.00 98.19 170 MET A N 1
ATOM 1350 C CA . MET A 1 170 ? 21.587 -1.144 -10.854 1.00 98.19 170 MET A CA 1
ATOM 1351 C C . MET A 1 170 ? 22.127 0.285 -10.676 1.00 98.19 170 MET A C 1
ATOM 1353 O O . MET A 1 170 ? 22.765 0.578 -9.662 1.00 98.19 170 MET A O 1
ATOM 1357 N N . ASP A 1 171 ? 21.876 1.181 -11.630 1.00 97.75 171 ASP A N 1
ATOM 1358 C CA . ASP A 1 171 ? 22.342 2.568 -11.612 1.00 97.75 171 ASP A CA 1
ATOM 1359 C C . ASP A 1 171 ? 21.513 3.441 -10.652 1.00 97.75 171 ASP A C 1
ATOM 1361 O O . ASP A 1 171 ? 20.302 3.618 -10.793 1.00 97.75 171 ASP A O 1
ATOM 1365 N N . GLU A 1 172 ? 22.186 4.052 -9.676 1.00 95.44 172 GLU A N 1
ATOM 1366 C CA . GLU A 1 172 ? 21.566 4.909 -8.658 1.00 95.44 172 GLU A CA 1
ATOM 1367 C C . GLU A 1 172 ? 21.000 6.228 -9.185 1.00 95.44 172 GLU A C 1
ATOM 1369 O O . GLU A 1 172 ? 20.197 6.884 -8.520 1.00 95.44 172 GLU A O 1
ATOM 1374 N N . GLN A 1 173 ? 21.412 6.623 -10.385 1.00 95.38 173 GLN A N 1
ATOM 1375 C CA . GLN A 1 173 ? 20.892 7.794 -11.075 1.00 95.38 173 GLN A CA 1
ATOM 1376 C C . GLN A 1 173 ? 19.673 7.464 -11.948 1.00 95.38 173 GLN A C 1
ATOM 1378 O O . GLN A 1 173 ? 19.039 8.366 -12.496 1.00 95.38 173 GLN A O 1
ATOM 1383 N N . MET A 1 174 ? 19.342 6.180 -12.085 1.00 96.75 174 MET A N 1
ATOM 1384 C CA . MET A 1 174 ? 18.223 5.685 -12.886 1.00 96.75 174 MET A CA 1
ATOM 1385 C C . MET A 1 174 ? 17.150 5.036 -12.012 1.00 96.75 174 MET A C 1
ATOM 1387 O O . MET A 1 174 ? 15.969 5.120 -12.342 1.00 96.75 174 MET A O 1
ATOM 1391 N N . SER A 1 175 ? 17.522 4.433 -10.879 1.00 95.81 175 SER A N 1
ATOM 1392 C CA . SER A 1 175 ? 16.586 3.734 -10.000 1.00 95.81 175 SER A CA 1
ATOM 1393 C C . SER A 1 175 ? 16.914 3.868 -8.508 1.00 95.81 175 SER A C 1
ATOM 1395 O O . SER A 1 175 ? 18.010 4.255 -8.104 1.00 95.81 175 SER A O 1
ATOM 1397 N N . GLY A 1 176 ? 15.943 3.515 -7.662 1.00 90.56 176 GLY A N 1
ATOM 1398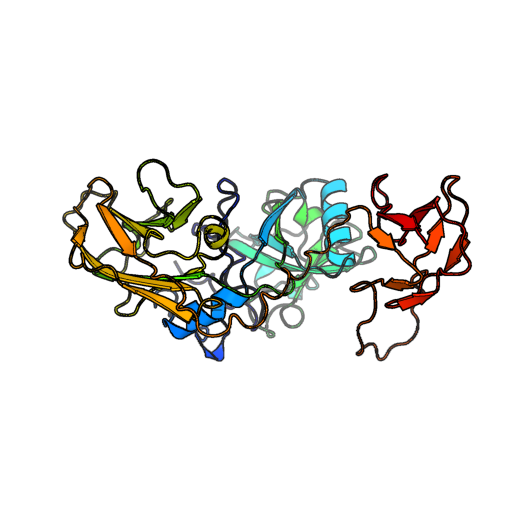 C CA . GLY A 1 176 ? 16.125 3.409 -6.213 1.00 90.56 176 GLY A CA 1
ATOM 1399 C C . GLY A 1 176 ? 16.921 2.169 -5.786 1.00 90.56 176 GLY A C 1
ATOM 1400 O O . GLY A 1 176 ? 17.280 2.052 -4.616 1.00 90.56 176 GLY A O 1
ATOM 1401 N N . ARG A 1 177 ? 17.199 1.243 -6.717 1.00 93.50 177 ARG A N 1
ATOM 1402 C CA . ARG A 1 177 ? 17.885 -0.049 -6.507 1.00 93.50 177 ARG A CA 1
ATOM 1403 C C . ARG A 1 177 ? 17.223 -0.935 -5.443 1.00 93.50 177 ARG A C 1
ATOM 1405 O O . ARG A 1 177 ? 17.846 -1.850 -4.906 1.00 93.50 177 ARG A O 1
ATOM 1412 N N . GLN A 1 178 ? 15.963 -0.652 -5.138 1.00 90.38 178 GLN A N 1
ATOM 1413 C CA . GLN A 1 178 ? 15.110 -1.392 -4.222 1.00 90.38 178 GLN A CA 1
ATOM 1414 C C . GLN A 1 178 ? 13.871 -1.809 -5.009 1.00 90.38 178 GLN A C 1
ATOM 1416 O O . GLN A 1 178 ? 13.058 -0.967 -5.387 1.00 90.38 178 GLN A O 1
ATOM 1421 N N . VAL A 1 179 ? 13.788 -3.102 -5.312 1.00 88.00 179 VAL A N 1
ATOM 1422 C CA . VAL A 1 179 ? 12.646 -3.704 -5.997 1.00 88.00 179 VAL A CA 1
ATOM 1423 C C . VAL A 1 179 ? 11.709 -4.252 -4.936 1.00 88.00 179 VAL A C 1
ATOM 1425 O O . VAL A 1 179 ? 12.072 -5.161 -4.200 1.00 88.00 179 VAL A O 1
ATOM 1428 N N . GLU A 1 180 ? 10.524 -3.680 -4.827 1.00 85.88 180 GLU A N 1
ATOM 1429 C CA . GLU A 1 180 ? 9.549 -3.964 -3.781 1.00 85.88 180 GLU A CA 1
ATOM 1430 C C . GLU A 1 180 ? 8.484 -4.937 -4.286 1.00 85.88 180 GLU A C 1
ATOM 1432 O O . GLU A 1 180 ? 8.128 -4.957 -5.466 1.00 85.88 180 GLU A O 1
ATOM 1437 N N . PHE A 1 181 ? 7.971 -5.765 -3.388 1.00 80.62 181 PHE A N 1
ATOM 1438 C CA . PHE A 1 181 ? 6.844 -6.653 -3.642 1.00 80.62 181 PHE A CA 1
ATOM 1439 C C . PHE A 1 181 ? 6.110 -6.917 -2.329 1.00 80.62 181 PHE A C 1
ATOM 1441 O O . PHE A 1 181 ? 6.621 -6.629 -1.249 1.00 80.62 181 PHE A O 1
ATOM 1448 N N . VAL A 1 182 ? 4.903 -7.461 -2.409 1.00 76.69 182 VAL A N 1
ATOM 1449 C CA . VAL A 1 182 ? 4.138 -7.877 -1.232 1.00 76.69 182 VAL A CA 1
ATOM 1450 C C . VAL A 1 182 ? 3.996 -9.389 -1.275 1.00 76.69 182 VAL A C 1
ATOM 1452 O O . VAL A 1 182 ? 3.760 -9.958 -2.340 1.00 76.69 182 VAL A O 1
ATOM 1455 N N . ARG A 1 183 ? 4.189 -10.045 -0.129 1.00 76.56 183 ARG A N 1
ATOM 1456 C CA . ARG A 1 183 ? 3.823 -11.450 0.034 1.00 76.56 183 ARG A CA 1
ATOM 1457 C C . ARG A 1 183 ? 2.315 -11.522 0.232 1.00 76.56 183 ARG A C 1
ATOM 1459 O O . ARG A 1 183 ? 1.774 -10.846 1.105 1.00 76.56 183 ARG A O 1
ATOM 1466 N N . ASP A 1 184 ? 1.645 -12.315 -0.589 1.00 74.62 184 ASP A N 1
ATOM 1467 C CA . ASP A 1 184 ? 0.192 -12.445 -0.539 1.00 74.62 184 ASP A CA 1
ATOM 1468 C C . ASP A 1 184 ? -0.255 -13.326 0.629 1.00 74.62 184 ASP A C 1
ATOM 1470 O O . ASP A 1 184 ? 0.330 -14.380 0.883 1.00 74.62 184 ASP A O 1
ATOM 1474 N N . ARG A 1 185 ? -1.368 -12.957 1.275 1.00 76.00 185 ARG A N 1
ATOM 1475 C CA . ARG A 1 185 ? -2.114 -13.890 2.127 1.00 76.00 185 ARG A CA 1
ATOM 1476 C C . ARG A 1 185 ? -3.022 -14.744 1.241 1.00 76.00 185 ARG A C 1
ATOM 1478 O O . ARG A 1 185 ? -4.068 -14.292 0.776 1.00 76.00 185 ARG A O 1
ATOM 1485 N N . ILE A 1 186 ? -2.623 -15.985 0.981 1.00 78.19 186 ILE A N 1
ATOM 1486 C CA . ILE A 1 186 ? -3.387 -16.886 0.109 1.00 78.19 186 ILE A CA 1
ATOM 1487 C C . ILE A 1 186 ? -4.652 -17.375 0.820 1.00 78.19 186 ILE A C 1
ATOM 1489 O O . ILE A 1 186 ? -4.575 -18.007 1.870 1.00 78.19 186 ILE A O 1
ATOM 1493 N N . GLY A 1 187 ? -5.817 -17.123 0.214 1.00 80.75 187 GLY A N 1
ATOM 1494 C CA . GLY A 1 187 ? -7.111 -17.545 0.762 1.00 80.75 187 GLY A CA 1
ATOM 1495 C C . GLY A 1 187 ? -7.505 -16.801 2.039 1.00 80.75 187 GLY A C 1
ATOM 1496 O O . GLY A 1 187 ? -8.151 -17.389 2.900 1.00 80.75 187 GLY A O 1
ATOM 1497 N N . TYR A 1 188 ? -7.071 -15.546 2.172 1.00 83.12 188 TYR A N 1
ATOM 1498 C CA . TYR A 1 188 ? -7.366 -14.716 3.330 1.00 83.12 188 TYR A CA 1
ATOM 1499 C C . TYR A 1 188 ? -8.854 -14.385 3.452 1.00 83.12 188 TYR A C 1
ATOM 1501 O O . TYR A 1 188 ? -9.483 -13.948 2.488 1.00 83.12 188 TYR A O 1
ATOM 1509 N N . GLU A 1 189 ? -9.383 -14.542 4.662 1.00 89.25 189 GLU A N 1
ATOM 1510 C CA . GLU A 1 189 ? -10.734 -14.144 5.044 1.00 89.25 189 GLU A CA 1
ATOM 1511 C C . GLU A 1 189 ? -10.613 -13.269 6.303 1.00 89.25 189 GLU A C 1
ATOM 1513 O O . GLU A 1 189 ? -10.043 -13.728 7.297 1.00 89.25 189 GLU A O 1
ATOM 1518 N N . PRO A 1 190 ? -11.079 -12.006 6.283 1.00 87.75 190 PRO A N 1
ATOM 1519 C CA . PRO A 1 190 ? -11.074 -11.183 7.484 1.00 87.75 190 PRO A CA 1
ATOM 1520 C C . PRO A 1 190 ? -12.058 -11.761 8.508 1.00 87.75 190 PRO A C 1
ATOM 1522 O O . PRO A 1 190 ? -13.166 -12.160 8.151 1.00 87.75 190 PRO A O 1
ATOM 1525 N N . VAL A 1 191 ? -11.672 -11.770 9.783 1.00 94.25 191 VAL A N 1
ATOM 1526 C CA . VAL A 1 191 ? -12.498 -12.296 10.886 1.00 94.25 191 VAL A CA 1
ATOM 1527 C C . VAL A 1 191 ? -12.879 -11.234 11.906 1.00 94.25 191 VAL A C 1
ATOM 1529 O O . VAL A 1 191 ? -13.895 -11.392 12.575 1.00 94.25 191 VAL A O 1
ATOM 1532 N N . LEU A 1 192 ? -12.121 -10.139 12.003 1.00 94.19 192 LEU A N 1
ATOM 1533 C CA . LEU A 1 192 ? -12.358 -9.078 12.979 1.00 94.19 192 LEU A CA 1
ATOM 1534 C C . LEU A 1 192 ? -12.223 -7.710 12.319 1.00 94.19 192 LEU A C 1
ATOM 1536 O O . LEU A 1 192 ? -11.216 -7.407 11.676 1.00 94.19 192 LEU A O 1
ATOM 1540 N N . VAL A 1 193 ? -13.250 -6.881 12.470 1.00 94.50 193 VAL A N 1
ATOM 1541 C CA . VAL A 1 193 ? -13.378 -5.599 11.773 1.00 94.50 193 VAL A CA 1
ATOM 1542 C C . VAL A 1 193 ? -13.631 -4.482 12.770 1.00 94.50 193 VAL A C 1
ATOM 1544 O O . VAL A 1 193 ? -14.511 -4.596 13.616 1.00 94.50 193 VAL A O 1
ATOM 1547 N N . GLY A 1 194 ? -12.890 -3.383 12.640 1.00 94.69 194 GLY A N 1
ATOM 1548 C CA . GLY A 1 194 ? -13.124 -2.137 13.368 1.00 94.69 194 GLY A CA 1
ATOM 1549 C C . GLY A 1 194 ? -13.706 -1.064 12.455 1.00 94.69 194 GLY A C 1
ATOM 1550 O O . GLY A 1 194 ? -13.256 -0.904 11.322 1.00 94.69 194 GLY A O 1
ATOM 1551 N N . ARG A 1 195 ? -14.688 -0.305 12.937 1.00 95.94 195 ARG A N 1
ATOM 1552 C CA . ARG A 1 195 ? -15.275 0.848 12.242 1.00 95.94 195 ARG A CA 1
ATOM 1553 C C . ARG A 1 195 ? -15.138 2.087 13.107 1.00 95.94 195 ARG A C 1
ATOM 1555 O O . ARG A 1 195 ? -15.603 2.098 14.243 1.00 95.94 195 ARG A O 1
ATOM 1562 N N . VAL A 1 196 ? -14.518 3.119 12.551 1.00 94.81 196 VAL A N 1
ATOM 1563 C CA . VAL A 1 196 ? -14.148 4.346 13.263 1.00 94.81 196 VAL A CA 1
ATOM 1564 C C . VAL A 1 196 ? -14.735 5.557 12.552 1.00 94.81 196 VAL A C 1
ATOM 1566 O O . VAL A 1 196 ? -14.531 5.721 11.349 1.00 94.81 196 VAL A O 1
ATOM 1569 N N . THR A 1 197 ? -15.416 6.435 13.285 1.00 96.31 197 THR A N 1
ATOM 1570 C CA . THR A 1 197 ? -15.830 7.756 12.797 1.00 96.31 197 THR A CA 1
ATOM 1571 C C . THR A 1 197 ? -15.177 8.839 13.648 1.00 96.31 197 THR A C 1
ATOM 1573 O O . THR A 1 197 ? -15.224 8.805 14.878 1.00 96.31 197 THR A O 1
ATOM 1576 N N . ILE A 1 198 ? -14.545 9.806 12.982 1.00 95.00 198 ILE A N 1
ATOM 1577 C CA . ILE A 1 198 ? -13.841 10.924 13.614 1.00 95.00 198 ILE A CA 1
ATOM 1578 C C . ILE A 1 198 ? -14.263 12.204 12.908 1.00 95.00 198 ILE A C 1
ATOM 1580 O O . ILE A 1 198 ? -14.315 12.255 11.681 1.00 95.00 198 ILE A O 1
ATOM 1584 N N . SER A 1 199 ? -14.531 13.246 13.686 1.00 96.06 199 SER A N 1
ATOM 1585 C CA . SER A 1 199 ? -14.674 14.608 13.189 1.00 96.06 199 SER A CA 1
ATOM 1586 C C . SER A 1 199 ? -13.412 15.382 13.542 1.00 96.06 199 SER A C 1
ATOM 1588 O O . SER A 1 199 ? -13.213 15.725 14.698 1.00 96.06 199 SER A O 1
ATOM 1590 N N . HIS A 1 200 ? -12.558 15.653 12.558 1.00 92.94 200 HIS A N 1
ATOM 1591 C CA . HIS A 1 200 ? -11.388 16.523 12.709 1.00 92.94 200 HIS A CA 1
ATOM 1592 C C . HIS A 1 200 ? -11.187 17.287 11.397 1.00 92.94 200 HIS A C 1
ATOM 1594 O O . HIS A 1 200 ? -11.291 16.655 10.336 1.00 92.94 200 HIS A O 1
ATOM 1600 N N . PRO A 1 201 ? -10.889 18.600 11.411 1.00 91.38 201 PRO A N 1
ATOM 1601 C CA . PRO A 1 201 ? -10.645 19.366 10.185 1.00 91.38 201 PRO A CA 1
ATOM 1602 C C . PRO A 1 201 ? -9.340 18.962 9.476 1.00 91.38 201 PRO A C 1
ATOM 1604 O O . PRO A 1 201 ? -9.180 19.235 8.286 1.00 91.38 201 PRO A O 1
ATOM 1607 N N . THR A 1 202 ? -8.431 18.307 10.202 1.00 87.62 202 THR A N 1
ATOM 1608 C CA . THR A 1 202 ? -7.036 18.062 9.808 1.00 87.62 202 THR A CA 1
ATOM 1609 C C . THR A 1 202 ? -6.635 16.602 10.038 1.00 87.62 202 THR A C 1
ATOM 1611 O O . THR A 1 202 ? -6.020 16.227 11.033 1.00 87.62 202 THR A O 1
ATOM 1614 N N . ARG A 1 203 ? -7.029 15.711 9.127 1.00 85.25 203 ARG A N 1
ATOM 1615 C CA . ARG A 1 203 ? -6.802 14.263 9.266 1.00 85.25 203 ARG A CA 1
ATOM 1616 C C . ARG A 1 203 ? -5.339 13.851 9.145 1.00 85.25 203 ARG A C 1
ATOM 1618 O O . ARG A 1 203 ? -4.977 12.766 9.593 1.00 85.25 203 ARG A O 1
ATOM 1625 N N . ASP A 1 204 ? -4.497 14.654 8.491 1.00 82.12 204 ASP A N 1
ATOM 1626 C CA . ASP A 1 204 ? -3.063 14.361 8.360 1.00 82.12 204 ASP A CA 1
ATOM 1627 C C . ASP A 1 204 ? -2.286 14.668 9.646 1.00 82.12 204 ASP A C 1
ATOM 1629 O O . ASP A 1 204 ? -1.098 14.360 9.704 1.00 82.12 204 ASP A O 1
ATOM 1633 N N . ARG A 1 205 ? -2.958 15.221 10.665 1.00 83.56 205 ARG A N 1
ATOM 1634 C CA . ARG A 1 205 ? -2.422 15.521 12.000 1.00 83.56 205 ARG A CA 1
ATOM 1635 C C . ARG A 1 205 ? -2.902 14.560 13.075 1.00 83.56 205 ARG A C 1
ATOM 1637 O O . ARG A 1 205 ? -2.351 14.553 14.160 1.00 83.56 205 ARG A O 1
ATOM 1644 N N . VAL A 1 206 ? -3.843 13.669 12.759 1.00 86.62 206 VAL A N 1
ATOM 1645 C CA . VAL A 1 206 ? -4.385 12.690 13.710 1.00 86.62 206 VAL A CA 1
ATOM 1646 C C . VAL A 1 206 ? -3.867 11.285 13.412 1.00 86.62 206 VAL A C 1
ATOM 1648 O O . VAL A 1 206 ? -3.898 10.808 12.273 1.00 86.62 206 VAL A O 1
ATOM 1651 N N . GLY A 1 207 ? -3.390 10.630 14.461 1.00 87.50 207 GLY A N 1
ATOM 1652 C CA . GLY A 1 207 ? -2.825 9.290 14.473 1.00 87.50 207 GLY A CA 1
ATOM 1653 C C . GLY A 1 207 ? -3.802 8.397 15.203 1.00 87.50 207 GLY A C 1
ATOM 1654 O O . GLY A 1 207 ? -4.498 8.867 16.103 1.00 87.50 207 GLY A O 1
ATOM 1655 N N . LEU A 1 208 ? -3.898 7.144 14.769 1.00 89.81 208 LEU A N 1
ATOM 1656 C CA . LEU A 1 208 ? -4.830 6.178 15.331 1.00 89.81 208 LEU A CA 1
ATOM 1657 C C . LEU A 1 208 ? -4.086 4.935 15.787 1.00 89.81 208 LEU A C 1
ATOM 1659 O O . LEU A 1 208 ? -3.142 4.487 15.137 1.00 89.81 208 LEU A O 1
ATOM 1663 N N . GLU A 1 209 ? -4.573 4.344 16.862 1.00 90.75 209 GLU A N 1
ATOM 1664 C CA . GLU A 1 209 ? -4.129 3.053 17.366 1.00 90.75 209 GLU A CA 1
ATOM 1665 C C . GLU A 1 209 ? -5.358 2.176 17.562 1.00 90.75 209 GLU A C 1
ATOM 1667 O O . GLU A 1 209 ? -6.359 2.628 18.108 1.00 90.75 209 GLU A O 1
ATOM 1672 N N . LEU A 1 210 ? -5.315 0.941 17.077 1.00 92.69 210 LEU A N 1
ATOM 1673 C CA . LEU A 1 210 ? -6.373 -0.031 17.319 1.00 92.69 210 LEU A CA 1
ATOM 1674 C C . LEU A 1 210 ? -5.747 -1.301 17.870 1.00 92.69 210 LEU A C 1
ATOM 1676 O O . LEU A 1 210 ? -4.707 -1.749 17.382 1.00 92.69 210 LEU A O 1
ATOM 1680 N N . GLY A 1 211 ? -6.396 -1.902 18.858 1.00 92.62 211 GLY A N 1
ATOM 1681 C CA . GLY A 1 211 ? -5.864 -3.097 19.492 1.00 92.62 211 GLY A CA 1
ATOM 1682 C C . GLY A 1 211 ? -6.868 -3.836 20.354 1.00 92.62 211 GLY A C 1
ATOM 1683 O O . GLY A 1 211 ? -8.031 -3.448 20.479 1.00 92.62 211 GLY A O 1
ATOM 1684 N N . VAL A 1 212 ? -6.387 -4.928 20.935 1.00 94.19 212 VAL A N 1
ATOM 1685 C CA . VAL A 1 212 ? -7.097 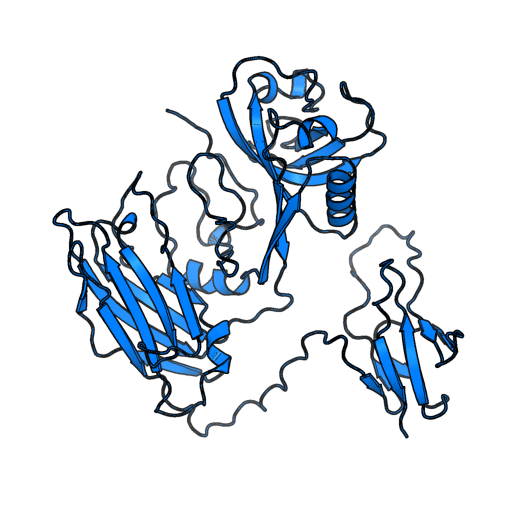-5.703 21.952 1.00 94.19 212 VAL A CA 1
ATOM 1686 C C . VAL A 1 212 ? -6.681 -5.163 23.313 1.00 94.19 212 VAL A C 1
ATOM 1688 O O . VAL A 1 212 ? -5.500 -4.909 23.550 1.00 94.19 212 VAL A O 1
ATOM 1691 N N . ALA A 1 213 ? -7.652 -4.937 24.191 1.00 92.31 213 ALA A N 1
ATOM 1692 C CA . ALA A 1 213 ? -7.404 -4.418 25.529 1.00 92.31 213 ALA A CA 1
ATOM 1693 C C . ALA A 1 213 ? -6.635 -5.450 26.393 1.00 92.31 213 ALA A C 1
ATOM 1695 O O . ALA A 1 213 ? -6.619 -6.640 26.066 1.00 92.31 213 ALA A O 1
ATOM 1696 N N . PRO A 1 214 ? -6.008 -5.038 27.513 1.00 94.06 214 PRO A N 1
ATOM 1697 C CA . PRO A 1 214 ? -6.016 -3.695 28.102 1.00 94.06 214 PRO A CA 1
ATOM 1698 C C . PRO A 1 214 ? -5.090 -2.705 27.378 1.00 94.06 214 PRO A C 1
ATOM 1700 O O . PRO A 1 214 ? -3.965 -3.051 27.033 1.00 94.06 214 PRO A O 1
ATOM 1703 N N . VAL A 1 215 ? -5.514 -1.442 27.246 1.00 89.56 215 VAL A N 1
ATOM 1704 C CA . VAL A 1 215 ? -4.760 -0.360 26.565 1.00 89.56 215 VAL A CA 1
ATOM 1705 C C . VAL A 1 215 ? -3.328 -0.182 27.090 1.00 89.56 215 VAL A C 1
ATOM 1707 O O . VAL A 1 215 ? -2.412 0.089 26.325 1.00 89.56 215 VAL A O 1
ATOM 1710 N N . GLY A 1 216 ? -3.105 -0.325 28.401 1.00 85.88 216 GLY A N 1
ATOM 1711 C CA . GLY A 1 216 ? -1.783 -0.098 29.003 1.00 85.88 216 GLY A CA 1
ATOM 1712 C C . GLY A 1 216 ? -0.757 -1.206 28.731 1.00 85.88 216 GLY A C 1
ATOM 1713 O O . GLY A 1 216 ? 0.442 -0.985 28.892 1.00 85.88 216 GLY A O 1
ATOM 1714 N N . MET A 1 217 ? -1.214 -2.399 28.349 1.00 90.12 217 MET A N 1
ATOM 1715 C CA . MET A 1 217 ? -0.359 -3.536 28.010 1.00 90.12 217 MET A CA 1
ATOM 1716 C C . MET A 1 217 ? -1.093 -4.422 26.998 1.00 90.12 217 MET A C 1
ATOM 1718 O O . MET A 1 217 ? -1.509 -5.535 27.336 1.00 90.12 217 MET A O 1
ATOM 1722 N N . PRO A 1 218 ? -1.306 -3.916 25.773 1.00 91.12 218 PRO A N 1
ATOM 1723 C CA . PRO A 1 218 ? -2.155 -4.595 24.818 1.00 91.12 218 PRO A CA 1
ATOM 1724 C C . PRO A 1 218 ? -1.445 -5.862 24.336 1.00 91.12 218 PRO A C 1
ATOM 1726 O O . PRO A 1 218 ? -0.282 -5.790 23.920 1.00 91.12 218 PRO A O 1
ATOM 1729 N N . PRO A 1 219 ? -2.104 -7.035 24.364 1.00 87.00 219 PRO A N 1
ATOM 1730 C CA . PRO A 1 219 ? -1.521 -8.252 23.807 1.00 87.00 219 PRO A CA 1
ATOM 1731 C C . PRO A 1 219 ? -1.306 -8.127 22.291 1.00 87.00 219 PRO A C 1
ATOM 1733 O O . PRO A 1 219 ? -0.405 -8.755 21.734 1.00 87.00 219 PRO A O 1
ATOM 1736 N N . TRP A 1 220 ? -2.093 -7.267 21.638 1.00 93.06 220 TRP A N 1
ATOM 1737 C CA . TRP A 1 220 ? -1.949 -6.919 20.235 1.00 93.06 220 TRP A CA 1
ATOM 1738 C C . TRP A 1 220 ? -2.478 -5.518 19.952 1.00 93.06 220 TRP A C 1
ATOM 1740 O O . TRP A 1 220 ? -3.540 -5.133 20.439 1.00 93.06 220 TRP A O 1
ATOM 1750 N N . PHE A 1 221 ? -1.755 -4.781 19.115 1.00 88.81 221 PHE A N 1
ATOM 1751 C CA . PHE A 1 221 ? -2.183 -3.500 18.571 1.00 88.81 221 PHE A CA 1
ATOM 1752 C C . PHE A 1 221 ? -1.477 -3.235 17.241 1.00 88.81 221 PHE A C 1
ATOM 1754 O O . PHE A 1 221 ? -0.447 -3.843 16.921 1.00 88.81 221 PHE A O 1
ATOM 1761 N N . TYR A 1 222 ? -2.014 -2.301 16.467 1.00 82.69 222 TYR A N 1
ATOM 1762 C CA . TYR A 1 222 ? -1.276 -1.665 15.388 1.00 82.69 222 TYR A CA 1
ATOM 1763 C C . TYR A 1 222 ? -1.670 -0.196 15.259 1.00 82.69 222 TYR A C 1
ATOM 1765 O O . TYR A 1 222 ? -2.775 0.231 15.600 1.00 82.69 222 TYR A O 1
ATOM 1773 N N . GLU A 1 223 ? -0.743 0.572 14.705 1.00 82.25 223 GLU A N 1
ATOM 1774 C CA . GLU A 1 223 ? -0.913 1.998 14.484 1.00 82.25 223 GLU A CA 1
ATOM 1775 C C . GLU A 1 223 ? -1.247 2.295 13.023 1.00 82.25 223 GLU A C 1
ATOM 1777 O O . GLU A 1 223 ? -0.662 1.745 12.080 1.00 82.25 223 GLU A O 1
ATOM 1782 N N . PHE A 1 224 ? -2.127 3.267 12.830 1.00 80.69 224 PHE A N 1
ATOM 1783 C CA . PHE A 1 224 ? -2.417 3.873 11.548 1.00 80.69 224 PHE A CA 1
ATOM 1784 C C . PHE A 1 224 ? -2.044 5.354 11.590 1.00 80.69 224 PHE A C 1
ATOM 1786 O O . PHE A 1 224 ? -2.380 6.074 12.524 1.00 80.69 224 PHE A O 1
ATOM 1793 N N . ARG A 1 225 ? -1.343 5.821 10.548 1.00 73.31 225 ARG A N 1
ATOM 1794 C CA . ARG A 1 225 ? -0.854 7.210 10.445 1.00 73.31 225 ARG A CA 1
ATOM 1795 C C . ARG A 1 225 ? 0.072 7.653 11.594 1.00 73.31 225 ARG A C 1
ATOM 1797 O O . ARG A 1 225 ? 0.126 8.834 11.902 1.00 73.31 225 ARG A O 1
ATOM 1804 N N . SER A 1 226 ? 0.893 6.755 12.148 1.00 63.47 226 SER A N 1
ATOM 1805 C CA . SER A 1 226 ? 1.929 7.134 13.131 1.00 63.47 226 SER A CA 1
ATOM 1806 C C . SER A 1 226 ? 3.094 7.960 12.560 1.00 63.47 226 SER A C 1
ATOM 1808 O O . SER A 1 226 ? 3.848 8.572 13.311 1.00 63.47 226 SER A O 1
ATOM 1810 N N . TRP A 1 227 ? 3.229 8.047 11.231 1.00 52.97 227 TRP A N 1
ATOM 1811 C CA . TRP A 1 227 ? 4.154 8.966 10.561 1.00 52.97 227 TRP A CA 1
ATOM 1812 C C . TRP A 1 227 ? 3.395 9.858 9.578 1.00 52.97 227 TRP A C 1
ATOM 1814 O O . TRP A 1 227 ? 2.717 9.361 8.674 1.00 52.97 227 TRP A O 1
ATOM 1824 N N . ARG A 1 228 ? 3.508 11.178 9.760 1.00 66.38 228 ARG A N 1
ATOM 1825 C CA . ARG A 1 228 ? 2.668 12.192 9.109 1.00 66.38 228 ARG A CA 1
ATOM 1826 C C . ARG A 1 228 ? 3.518 13.254 8.410 1.00 66.38 228 ARG A C 1
ATOM 1828 O O . ARG A 1 228 ? 4.553 13.684 8.914 1.00 66.38 228 ARG A O 1
ATOM 1835 N N . ARG A 1 229 ? 3.079 13.692 7.226 1.00 54.62 229 ARG A N 1
ATOM 1836 C CA . ARG A 1 229 ? 3.588 14.894 6.543 1.00 54.62 229 ARG A CA 1
ATOM 1837 C C . ARG A 1 229 ? 2.413 15.665 5.959 1.00 54.62 229 ARG A C 1
ATOM 1839 O O . ARG A 1 229 ? 1.957 15.353 4.860 1.00 54.62 229 ARG A O 1
ATOM 1846 N N . ALA A 1 230 ? 1.941 16.665 6.697 1.00 57.62 230 ALA A N 1
ATOM 1847 C CA . ALA A 1 230 ? 0.843 17.523 6.274 1.00 57.62 230 ALA A CA 1
ATOM 1848 C C . ALA A 1 230 ? 1.285 18.411 5.098 1.00 57.62 230 ALA A C 1
ATOM 1850 O O . ALA A 1 230 ? 1.873 19.477 5.276 1.00 57.62 230 ALA A O 1
ATOM 1851 N N . HIS A 1 231 ? 1.040 17.947 3.873 1.00 57.69 231 HIS A N 1
ATOM 1852 C CA . HIS A 1 231 ? 1.238 18.747 2.660 1.00 57.69 231 HIS A CA 1
ATOM 1853 C C . HIS A 1 231 ? -0.094 19.172 2.027 1.00 57.69 231 HIS A C 1
ATOM 1855 O O . HIS A 1 231 ? -0.145 20.232 1.409 1.00 57.69 231 HIS A O 1
ATOM 1861 N N . LEU A 1 232 ? -1.161 18.380 2.201 1.00 67.56 232 LEU A N 1
ATOM 1862 C CA . LEU A 1 232 ? -2.495 18.575 1.616 1.00 67.56 232 LEU A CA 1
ATOM 1863 C C . LEU A 1 232 ? -3.566 18.100 2.609 1.00 67.56 232 LEU A C 1
ATOM 1865 O O . LEU A 1 232 ? -4.297 17.144 2.352 1.00 67.56 232 LEU A O 1
ATOM 1869 N N . ASP A 1 233 ? -3.615 18.774 3.754 1.00 76.88 233 ASP A N 1
ATOM 1870 C CA . ASP A 1 233 ? -4.477 18.394 4.868 1.00 76.88 233 ASP A CA 1
ATOM 1871 C C . ASP A 1 233 ? -5.967 18.576 4.544 1.00 76.88 233 ASP A C 1
ATOM 1873 O O . ASP A 1 233 ? -6.365 19.482 3.802 1.00 76.88 233 ASP A O 1
ATOM 1877 N N . ARG A 1 234 ? -6.794 17.672 5.063 1.00 84.88 234 ARG A N 1
ATOM 1878 C CA . ARG A 1 234 ? -8.225 17.550 4.756 1.00 84.88 234 ARG A CA 1
ATOM 1879 C C . ARG A 1 234 ? -8.978 17.035 5.977 1.00 84.88 234 ARG A C 1
ATOM 1881 O O . ARG A 1 234 ? -8.387 16.306 6.766 1.00 84.88 234 ARG A O 1
ATOM 1888 N N . PRO A 1 235 ? -10.288 17.291 6.092 1.00 89.50 235 PRO A N 1
ATOM 1889 C CA . PRO A 1 235 ? -11.075 16.693 7.157 1.00 89.50 235 PRO A CA 1
ATOM 1890 C C . PRO A 1 235 ? -11.170 15.169 7.016 1.00 89.50 235 PRO A C 1
ATOM 1892 O O . PRO A 1 235 ? -11.045 14.617 5.912 1.00 89.50 235 PRO A O 1
ATOM 1895 N N . PHE A 1 236 ? -11.425 14.489 8.134 1.00 89.06 236 PHE A N 1
ATOM 1896 C CA . PHE A 1 236 ? -11.854 13.088 8.111 1.00 89.06 236 PHE A CA 1
ATOM 1897 C C . PHE A 1 236 ? -13.143 12.916 7.285 1.00 89.06 236 PHE A C 1
ATOM 1899 O O . PHE A 1 236 ? -13.926 13.862 7.147 1.00 89.06 236 PHE A O 1
ATOM 1906 N N . PRO A 1 237 ? -13.370 11.726 6.698 1.00 86.94 237 PRO A N 1
ATOM 1907 C CA . PRO A 1 237 ? -14.637 11.415 6.047 1.00 86.94 237 PRO A CA 1
ATOM 1908 C C . PRO A 1 237 ? -15.819 11.498 7.015 1.00 86.94 237 PRO A C 1
ATOM 1910 O O . PRO A 1 237 ? -15.694 11.194 8.196 1.00 86.94 237 PRO A O 1
ATOM 1913 N N . ALA A 1 238 ? -16.998 11.811 6.476 1.00 89.31 238 ALA A N 1
ATOM 1914 C CA . ALA A 1 238 ? -18.249 11.713 7.228 1.00 89.31 238 ALA A CA 1
ATOM 1915 C C . ALA A 1 238 ? -18.702 10.254 7.455 1.00 89.31 238 ALA A C 1
ATOM 1917 O O . ALA A 1 238 ? -19.522 9.997 8.331 1.00 89.31 238 ALA A O 1
ATOM 1918 N N . ASN A 1 239 ? -18.203 9.302 6.657 1.00 86.44 239 ASN A N 1
ATOM 1919 C CA . ASN A 1 239 ? -18.482 7.872 6.805 1.00 86.44 239 ASN A CA 1
ATOM 1920 C C . ASN A 1 239 ? -17.440 7.165 7.680 1.00 86.44 239 ASN A C 1
ATOM 1922 O O . ASN A 1 239 ? -16.327 7.658 7.857 1.00 86.44 239 ASN A O 1
ATOM 1926 N N . ALA A 1 240 ? -17.780 5.964 8.154 1.00 89.00 240 ALA A N 1
ATOM 1927 C CA . ALA A 1 240 ? -16.850 5.138 8.907 1.00 89.00 240 ALA A CA 1
ATOM 1928 C C . ALA A 1 240 ? -15.635 4.729 8.063 1.00 89.00 240 ALA A C 1
ATOM 1930 O O . ALA A 1 240 ? -15.745 4.388 6.878 1.00 89.00 240 ALA A O 1
ATOM 1931 N N . ILE A 1 241 ? -14.476 4.743 8.714 1.00 87.81 241 ILE A N 1
ATOM 1932 C CA . ILE A 1 241 ? -13.238 4.129 8.252 1.00 87.81 241 ILE A CA 1
ATOM 1933 C C . ILE A 1 241 ? -13.229 2.694 8.761 1.00 87.81 241 ILE A C 1
ATOM 1935 O O . ILE A 1 241 ? -13.429 2.461 9.952 1.00 87.81 241 ILE A O 1
ATOM 1939 N N . VAL A 1 242 ? -12.995 1.746 7.857 1.00 86.19 242 VAL A N 1
ATOM 1940 C CA . VAL A 1 242 ? -13.000 0.317 8.176 1.00 86.19 242 VAL A CA 1
ATOM 1941 C C . VAL A 1 242 ? -11.572 -0.199 8.271 1.00 86.19 242 VAL A C 1
ATOM 1943 O O . VAL A 1 242 ? -10.752 0.067 7.392 1.00 86.19 242 VAL A O 1
ATOM 1946 N N . PHE A 1 243 ? -11.310 -0.962 9.321 1.00 88.81 243 PHE A N 1
ATOM 1947 C CA . PHE A 1 243 ? -10.017 -1.515 9.670 1.00 88.81 243 PHE A CA 1
ATOM 1948 C C . PHE A 1 243 ? -10.087 -3.031 9.804 1.00 88.81 243 PHE A C 1
ATOM 1950 O O . PHE A 1 243 ? -11.029 -3.570 10.384 1.00 88.81 243 PHE A O 1
ATOM 1957 N N . ASP A 1 244 ? -9.064 -3.705 9.287 1.00 88.44 244 ASP A N 1
ATOM 1958 C CA . ASP A 1 244 ? -8.900 -5.144 9.437 1.00 88.44 244 ASP A CA 1
ATOM 1959 C C . ASP A 1 244 ? -8.096 -5.452 10.705 1.00 88.44 244 ASP A C 1
ATOM 1961 O O . ASP A 1 244 ? -6.871 -5.285 10.749 1.00 88.44 244 ASP A O 1
ATOM 1965 N N . LEU A 1 245 ? -8.803 -5.923 11.727 1.00 91.25 245 LEU A N 1
ATOM 1966 C CA . LEU A 1 245 ? -8.268 -6.248 13.044 1.00 91.25 245 LEU A CA 1
ATOM 1967 C C . LEU A 1 245 ? -8.001 -7.750 13.209 1.00 91.25 245 LEU A C 1
ATOM 1969 O O . LEU A 1 245 ? -7.741 -8.199 14.318 1.00 91.25 245 LEU A O 1
ATOM 1973 N N . SER A 1 246 ? -8.066 -8.537 12.132 1.00 92.00 246 SER A N 1
ATOM 1974 C CA . SER A 1 246 ? -8.055 -10.007 12.195 1.00 92.00 246 SER A CA 1
ATOM 1975 C C . SER A 1 246 ? -6.824 -10.604 12.877 1.00 92.00 246 SER A C 1
ATOM 1977 O O . SER A 1 246 ? -6.948 -11.618 13.552 1.00 92.00 246 SER A O 1
ATOM 1979 N N . ASP A 1 247 ? -5.656 -9.963 12.773 1.00 87.75 247 ASP A N 1
ATOM 1980 C CA . ASP A 1 247 ? -4.448 -10.416 13.482 1.00 87.75 247 ASP A CA 1
ATOM 1981 C C . ASP A 1 247 ? -4.584 -10.283 15.019 1.00 87.75 247 ASP A C 1
ATOM 1983 O O . ASP A 1 247 ? -3.812 -10.884 15.752 1.00 87.75 247 ASP A O 1
ATOM 1987 N N . GLY A 1 248 ? -5.548 -9.500 15.513 1.00 88.38 248 GLY A N 1
ATOM 1988 C CA . GLY A 1 248 ? -5.883 -9.382 16.933 1.00 88.38 248 GLY A CA 1
ATOM 1989 C C . GLY A 1 248 ? -6.888 -10.427 17.426 1.00 88.38 248 GLY A C 1
ATOM 1990 O O . GLY A 1 248 ? -7.043 -10.598 18.631 1.00 88.38 248 GLY A O 1
ATOM 1991 N N . ALA A 1 249 ? -7.563 -11.146 16.524 1.00 91.25 249 ALA A N 1
ATOM 1992 C CA . ALA A 1 249 ? -8.624 -12.083 16.896 1.00 91.25 249 ALA A CA 1
ATOM 1993 C C . ALA A 1 249 ? -8.116 -13.262 17.740 1.00 91.25 249 ALA A C 1
ATOM 1995 O O . ALA A 1 249 ? -8.851 -13.774 18.577 1.00 91.25 249 ALA A O 1
ATOM 1996 N N . GLU A 1 250 ? -6.849 -13.660 17.578 1.00 90.94 250 GLU A N 1
ATOM 1997 C CA . GLU A 1 250 ? -6.236 -14.742 18.364 1.00 90.94 250 GLU A CA 1
ATOM 1998 C C . GLU A 1 250 ? -6.122 -14.429 19.868 1.00 90.94 250 GLU A C 1
ATOM 2000 O O . GLU A 1 250 ? -5.921 -15.339 20.672 1.00 90.94 250 GLU A O 1
ATOM 2005 N N . PHE A 1 251 ? -6.261 -13.156 20.251 1.00 90.25 251 PHE A N 1
ATOM 2006 C CA . PHE A 1 251 ? -6.185 -12.692 21.638 1.00 90.25 251 PHE A CA 1
ATOM 2007 C C . PHE A 1 251 ? -7.559 -12.545 22.302 1.00 90.25 251 PHE A C 1
ATOM 2009 O O . PHE A 1 251 ? -7.626 -12.166 23.469 1.00 90.25 251 PHE A O 1
ATOM 2016 N N . LEU A 1 252 ? -8.637 -12.838 21.572 1.00 88.94 252 LEU A N 1
ATOM 2017 C CA . LEU A 1 252 ? -10.001 -12.827 22.086 1.00 88.94 252 LEU A CA 1
ATOM 2018 C C . LEU A 1 252 ? -10.397 -14.223 22.577 1.00 88.94 252 LEU A C 1
ATOM 2020 O O . LEU A 1 252 ? -10.027 -15.238 21.982 1.00 88.94 252 LEU A O 1
ATOM 2024 N N . VAL A 1 253 ? -11.170 -14.286 23.660 1.00 87.12 253 VAL A N 1
ATOM 2025 C CA . VAL A 1 253 ? -11.557 -15.553 24.310 1.00 87.12 253 VAL A CA 1
ATOM 2026 C C . VAL A 1 253 ? -13.010 -15.964 24.046 1.00 87.12 253 VAL A C 1
ATOM 2028 O O . VAL A 1 253 ? -13.395 -17.097 24.347 1.00 87.12 253 VAL A O 1
ATOM 2031 N N . GLY A 1 254 ? -13.814 -15.082 23.455 1.00 85.00 254 GLY A N 1
ATOM 2032 C CA . GLY A 1 254 ? -15.213 -15.306 23.103 1.00 85.00 254 GLY A CA 1
ATOM 2033 C C . GLY A 1 254 ? -16.179 -15.111 24.269 1.00 85.00 254 GLY A C 1
ATOM 2034 O O . GLY A 1 254 ? -17.192 -15.812 24.338 1.00 85.00 254 GLY A O 1
ATOM 2035 N N . ASN A 1 255 ? -15.867 -14.210 25.202 1.00 84.12 255 ASN A N 1
ATOM 2036 C CA . ASN A 1 255 ? -16.700 -13.923 26.371 1.00 84.12 255 ASN A CA 1
ATOM 2037 C C . ASN A 1 255 ? -16.984 -12.415 26.516 1.00 84.12 255 ASN A C 1
ATOM 2039 O O . ASN A 1 255 ? -16.432 -11.589 25.799 1.00 84.12 255 ASN A O 1
ATOM 2043 N N . ASP A 1 256 ? -17.831 -12.047 27.479 1.00 85.69 256 ASP A N 1
ATOM 2044 C CA . ASP A 1 256 ? -18.224 -10.648 27.702 1.00 85.69 256 ASP A CA 1
ATOM 2045 C C . ASP A 1 256 ? -17.097 -9.754 28.261 1.00 85.69 256 ASP A C 1
ATOM 2047 O O . ASP A 1 256 ? -17.319 -8.560 28.484 1.00 85.69 256 ASP A O 1
ATOM 2051 N N . GLU A 1 257 ? -15.898 -10.294 28.492 1.00 88.31 257 GLU A N 1
ATOM 2052 C CA . GLU A 1 257 ? -14.692 -9.556 28.891 1.00 88.31 257 GLU A CA 1
ATOM 2053 C C . GLU A 1 257 ? -13.863 -9.104 27.682 1.00 88.31 257 GLU A C 1
ATOM 2055 O O . GLU A 1 257 ? -13.013 -8.231 27.841 1.00 88.31 257 GLU A O 1
ATOM 2060 N N . ASP A 1 258 ? -14.130 -9.622 26.477 1.00 93.50 258 ASP A N 1
ATOM 2061 C CA . ASP A 1 258 ? -13.412 -9.225 25.267 1.00 93.50 258 ASP A CA 1
ATOM 2062 C C . ASP A 1 258 ? -13.641 -7.738 24.968 1.00 93.50 258 ASP A C 1
ATOM 2064 O O . ASP A 1 258 ? -14.768 -7.253 24.797 1.00 93.50 258 ASP A O 1
ATOM 2068 N N . ARG A 1 259 ? -12.550 -6.978 24.923 1.00 95.75 259 ARG A N 1
ATOM 2069 C CA . ARG A 1 259 ? -12.555 -5.536 24.671 1.00 95.75 259 ARG A CA 1
ATOM 2070 C C . ARG A 1 259 ? -11.536 -5.218 23.592 1.00 95.75 259 ARG A C 1
ATOM 2072 O O . ARG A 1 259 ? -10.398 -5.687 23.627 1.00 95.75 259 ARG A O 1
ATOM 2079 N N . LEU A 1 260 ? -11.945 -4.383 22.651 1.00 97.62 260 LEU A N 1
ATOM 2080 C CA . LEU A 1 260 ? -11.051 -3.734 21.703 1.00 97.62 260 LEU A CA 1
ATOM 2081 C C . LEU A 1 260 ? -11.023 -2.246 21.992 1.00 97.62 260 LEU A C 1
ATOM 2083 O O . LEU A 1 260 ? -12.019 -1.699 22.460 1.00 97.62 260 LEU A O 1
ATOM 2087 N N . PHE A 1 261 ? -9.920 -1.588 21.661 1.00 97.81 261 PHE A N 1
ATOM 2088 C CA . PHE A 1 261 ? -9.780 -0.154 21.859 1.00 97.81 261 PHE A CA 1
ATOM 2089 C C . PHE A 1 261 ? -9.466 0.592 20.565 1.00 97.81 261 PHE A C 1
ATOM 2091 O O . PHE A 1 261 ? -8.903 0.038 19.615 1.00 97.81 261 PHE A O 1
ATOM 2098 N N . LEU A 1 262 ? -9.819 1.874 20.573 1.00 97.62 262 LEU A N 1
ATOM 2099 C CA . LEU A 1 262 ? -9.386 2.889 19.626 1.00 97.62 262 LEU A CA 1
ATOM 2100 C C . LEU A 1 262 ? -8.675 3.996 20.404 1.00 97.62 262 LEU A C 1
ATOM 2102 O O . LEU A 1 262 ? -9.286 4.643 21.251 1.00 97.62 262 LEU A O 1
ATOM 2106 N N . GLY A 1 263 ? -7.410 4.229 20.079 1.00 95.94 263 GLY A N 1
ATOM 2107 C CA . GLY A 1 263 ? -6.645 5.406 20.460 1.00 95.94 263 GLY A CA 1
ATOM 2108 C C . GLY A 1 263 ? -6.633 6.443 19.339 1.00 95.94 263 GLY A C 1
ATOM 2109 O O . GLY A 1 263 ? -6.499 6.082 18.168 1.00 95.94 263 GLY A O 1
ATOM 2110 N N . ALA A 1 264 ? -6.738 7.727 19.679 1.00 94.44 264 ALA A N 1
ATOM 2111 C CA . ALA A 1 264 ? -6.529 8.827 18.740 1.00 94.44 264 ALA A CA 1
ATOM 2112 C C . ALA A 1 264 ? -5.725 9.961 19.385 1.00 94.44 264 ALA A C 1
ATOM 2114 O O . ALA A 1 264 ? -5.912 10.264 20.563 1.00 94.44 264 ALA A O 1
ATOM 2115 N N . TRP A 1 265 ? -4.839 10.600 18.619 1.00 93.00 265 TRP A N 1
ATOM 2116 C CA . TRP A 1 265 ? -4.078 11.761 19.089 1.00 93.00 265 TRP A CA 1
ATOM 2117 C C . TRP A 1 265 ? -3.739 12.732 17.961 1.00 93.00 265 TRP A C 1
ATOM 2119 O O . TRP A 1 265 ? -3.315 12.309 16.876 1.00 93.00 265 TRP A O 1
ATOM 2129 N N . ASP A 1 266 ? -3.883 14.025 18.251 1.00 91.56 266 ASP A N 1
ATOM 2130 C CA . ASP A 1 266 ? -3.320 15.109 17.449 1.00 91.56 266 ASP A CA 1
ATOM 2131 C C . ASP A 1 266 ? -1.932 15.470 17.997 1.00 91.56 266 ASP A C 1
ATOM 2133 O O . ASP A 1 266 ? -1.788 15.837 19.162 1.00 91.56 266 ASP A O 1
ATOM 2137 N N . ASP A 1 267 ? -0.896 15.310 17.171 1.00 83.88 267 ASP A N 1
ATOM 2138 C CA . ASP A 1 267 ? 0.493 15.585 17.553 1.00 83.88 267 ASP A CA 1
ATOM 2139 C C . ASP A 1 267 ? 0.967 17.002 17.202 1.00 83.88 267 ASP A C 1
ATOM 2141 O O . ASP A 1 267 ? 2.142 17.328 17.408 1.00 83.88 267 ASP A O 1
ATOM 2145 N N . VAL A 1 268 ? 0.076 17.856 16.697 1.00 85.81 268 VAL A N 1
ATOM 2146 C CA . VAL A 1 268 ? 0.375 19.238 16.326 1.00 85.81 268 VAL A CA 1
ATOM 2147 C C . VAL A 1 268 ? -0.488 20.179 17.155 1.00 85.81 268 VAL A C 1
ATOM 2149 O O . VAL A 1 268 ? -1.671 19.950 17.325 1.00 85.81 268 VAL A O 1
ATOM 2152 N N . ASN A 1 269 ? 0.122 21.238 17.692 1.00 88.38 269 ASN A N 1
ATOM 2153 C CA . ASN A 1 269 ? -0.598 22.317 18.366 1.00 88.38 269 ASN A CA 1
ATOM 2154 C C . ASN A 1 269 ? -0.833 23.451 17.366 1.00 88.38 269 ASN A C 1
ATOM 2156 O O . ASN A 1 269 ? 0.086 24.225 17.068 1.00 88.38 269 ASN A O 1
ATOM 2160 N N . ASP A 1 270 ? -2.033 23.513 16.804 1.00 88.12 270 ASP A N 1
ATOM 2161 C CA . ASP A 1 270 ? -2.387 24.474 15.758 1.00 88.12 270 ASP A CA 1
ATOM 2162 C C . ASP A 1 270 ? -3.827 24.991 15.835 1.00 88.12 270 ASP A C 1
ATOM 2164 O O . ASP A 1 270 ? -4.338 25.588 14.881 1.00 88.12 270 ASP A O 1
ATOM 2168 N N . SER A 1 271 ? -4.441 24.855 17.010 1.00 89.19 271 SER A N 1
ATOM 2169 C CA . SER A 1 271 ? -5.814 25.264 17.305 1.00 89.19 271 SER A CA 1
ATOM 2170 C C . SER A 1 271 ? -6.877 24.479 16.533 1.00 89.19 271 SER A C 1
ATOM 2172 O O . SER A 1 271 ? -8.034 24.910 16.483 1.00 89.19 271 SER A O 1
ATOM 2174 N N . ALA A 1 272 ? -6.517 23.334 15.946 1.00 88.56 272 ALA A N 1
ATOM 2175 C CA . ALA A 1 272 ? -7.461 22.344 15.458 1.00 88.56 272 ALA A CA 1
ATOM 2176 C C . ALA A 1 272 ? -7.638 21.248 16.510 1.00 88.56 272 ALA A C 1
ATOM 2178 O O . ALA A 1 272 ? -6.691 20.595 16.915 1.00 88.56 272 ALA A O 1
ATOM 2179 N N . ALA A 1 273 ? -8.879 21.035 16.928 1.00 91.00 273 ALA A N 1
ATOM 2180 C CA . ALA A 1 273 ? -9.262 19.882 17.727 1.00 91.00 273 ALA A CA 1
ATOM 2181 C C . ALA A 1 273 ? -10.313 19.075 16.965 1.00 91.00 273 ALA A C 1
ATOM 2183 O O . ALA A 1 273 ? -10.876 19.526 15.954 1.00 91.00 273 ALA A O 1
ATOM 2184 N N . GLY A 1 274 ? -10.626 17.896 17.481 1.00 94.69 274 GLY A N 1
ATOM 2185 C CA . GLY A 1 274 ? -11.727 17.111 16.958 1.00 94.69 274 GLY A CA 1
ATOM 2186 C C . GLY A 1 274 ? -12.246 16.108 17.958 1.00 94.69 274 GLY A C 1
ATOM 2187 O O . GLY A 1 274 ? -11.982 16.196 19.149 1.00 94.69 274 GLY A O 1
ATOM 2188 N N . THR A 1 275 ? -13.012 15.150 17.463 1.00 97.19 275 THR A N 1
ATOM 2189 C CA . THR A 1 275 ? -13.816 14.275 18.307 1.00 97.19 275 THR A CA 1
ATOM 2190 C C . THR A 1 275 ? -13.866 12.891 17.679 1.00 97.19 275 THR A C 1
ATOM 2192 O O . THR A 1 275 ? -14.158 12.749 16.486 1.00 97.19 275 THR A O 1
ATOM 2195 N N . ILE A 1 276 ? -13.635 11.853 18.478 1.00 97.94 276 ILE A N 1
ATOM 2196 C CA . ILE A 1 276 ? -14.051 10.497 18.135 1.00 97.94 276 ILE A CA 1
ATOM 2197 C C . ILE A 1 276 ? -15.571 10.451 18.267 1.00 97.94 276 ILE A C 1
ATOM 2199 O O . ILE A 1 276 ? -16.114 10.605 19.360 1.00 97.94 276 ILE A O 1
ATOM 2203 N N . THR A 1 277 ? -16.268 10.259 17.150 1.00 98.06 277 THR A N 1
ATOM 2204 C CA . THR A 1 277 ? -17.737 10.270 17.106 1.00 98.06 277 THR A CA 1
ATOM 2205 C C . THR A 1 277 ? -18.346 8.873 17.121 1.00 98.06 277 THR A C 1
ATOM 2207 O O . THR A 1 277 ? -19.552 8.743 17.308 1.00 98.06 277 THR A O 1
ATOM 2210 N N . GLY A 1 278 ? -17.536 7.827 16.947 1.00 97.94 278 GLY A N 1
ATOM 2211 C CA . GLY A 1 278 ? -18.015 6.451 16.940 1.00 97.94 278 GLY A CA 1
ATOM 2212 C C . GLY A 1 278 ? -16.893 5.431 16.794 1.00 97.94 278 GLY A C 1
ATOM 2213 O O . GLY A 1 278 ? -15.942 5.627 16.034 1.00 97.94 278 GLY A O 1
ATOM 2214 N N . PHE A 1 279 ? -17.037 4.317 17.508 1.00 98.31 279 PHE A N 1
ATOM 2215 C CA . PHE A 1 279 ? -16.200 3.134 17.364 1.00 98.31 279 PHE A CA 1
ATOM 2216 C C . PHE A 1 279 ? -17.052 1.883 17.555 1.00 98.31 279 PHE A C 1
ATOM 2218 O O . PHE A 1 279 ? -17.759 1.747 18.554 1.00 98.31 279 PHE A O 1
ATOM 2225 N N . SER A 1 280 ? -17.002 0.978 16.584 1.00 97.81 280 SER A N 1
ATOM 2226 C CA . SER A 1 280 ? -17.641 -0.332 16.678 1.00 97.81 280 SER A CA 1
ATOM 2227 C C . SER A 1 280 ? -16.726 -1.419 16.146 1.00 97.81 280 SER A C 1
ATOM 2229 O O . SER A 1 280 ? -15.847 -1.171 15.319 1.00 97.81 280 SER A O 1
ATOM 2231 N N . VAL A 1 281 ? -16.939 -2.628 16.644 1.00 96.94 281 VAL A N 1
ATOM 2232 C CA . VAL A 1 281 ? -16.172 -3.820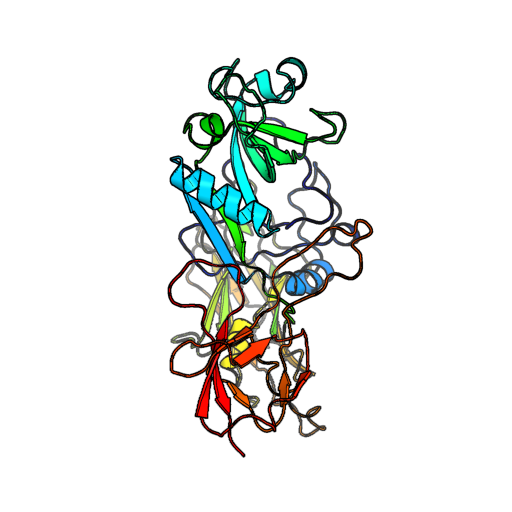 16.310 1.00 96.94 281 VAL A CA 1
ATOM 2233 C C . VAL A 1 281 ? -17.118 -4.955 15.973 1.00 96.94 281 VAL A C 1
ATOM 2235 O O . VAL A 1 281 ? -18.207 -5.055 16.533 1.00 96.94 281 VAL A O 1
ATOM 2238 N N . GLU A 1 282 ? -16.717 -5.800 15.039 1.00 95.56 282 GLU A N 1
ATOM 2239 C CA . GLU A 1 282 ? -17.508 -6.930 14.568 1.00 95.56 282 GLU A CA 1
ATOM 2240 C C . GLU A 1 282 ? -16.589 -8.129 14.361 1.00 95.56 282 GLU A C 1
ATOM 2242 O O . GLU A 1 282 ? -15.612 -8.038 13.613 1.00 95.56 282 GLU A O 1
ATOM 2247 N N . HIS A 1 283 ? -16.908 -9.248 15.010 1.00 95.56 283 HIS A N 1
ATOM 2248 C CA . HIS A 1 283 ? -16.262 -10.525 14.747 1.00 95.56 283 HIS A CA 1
ATOM 2249 C C . HIS A 1 283 ? -17.117 -11.308 13.751 1.00 95.56 283 HIS A C 1
ATOM 2251 O O . HIS A 1 283 ? -18.153 -11.876 14.095 1.00 95.56 283 HIS A O 1
ATOM 2257 N N . LEU A 1 284 ? -16.666 -11.344 12.499 1.00 90.94 284 LEU A N 1
ATOM 2258 C CA . LEU A 1 284 ? -17.420 -11.851 11.352 1.00 90.94 284 LEU A CA 1
ATOM 2259 C C . LEU A 1 284 ? -17.747 -13.343 11.473 1.00 90.94 284 LEU A C 1
ATOM 2261 O O . LEU A 1 284 ? -18.833 -13.764 11.090 1.00 90.94 284 LEU A O 1
ATOM 2265 N N . GLU A 1 285 ? -16.838 -14.139 12.043 1.00 89.31 285 GLU A N 1
ATOM 2266 C CA . GLU A 1 285 ? -17.079 -15.574 12.260 1.00 89.31 285 GLU A CA 1
ATOM 2267 C C . GLU A 1 285 ? -18.062 -15.846 13.410 1.00 89.31 285 GLU A C 1
ATOM 2269 O O . GLU A 1 285 ? -18.873 -16.766 13.332 1.00 89.31 285 GLU A O 1
ATOM 2274 N N . TRP A 1 286 ? -18.013 -15.045 14.476 1.00 88.38 286 TRP A N 1
ATOM 2275 C CA . TRP A 1 286 ? -18.874 -15.213 15.648 1.00 88.38 286 TRP A CA 1
ATOM 2276 C C . TRP A 1 286 ? -20.258 -14.598 15.441 1.00 88.38 286 TRP A C 1
ATOM 2278 O O . TRP A 1 286 ? -21.188 -14.914 16.181 1.00 88.38 286 TRP A O 1
ATOM 2288 N N . GLY A 1 287 ? -20.397 -13.701 14.460 1.00 88.06 287 GLY A N 1
ATOM 2289 C CA . GLY A 1 287 ? -21.615 -12.926 14.248 1.00 88.06 287 GLY A CA 1
ATOM 2290 C C . GLY A 1 287 ? -21.918 -11.972 15.406 1.00 88.06 287 GLY A C 1
ATOM 2291 O O . GLY A 1 287 ? -23.076 -11.606 15.605 1.00 88.06 287 GLY A O 1
ATOM 2292 N N . THR A 1 288 ? -20.905 -11.599 16.194 1.00 89.94 288 THR A N 1
ATOM 2293 C CA . THR A 1 288 ? -21.042 -10.675 17.322 1.00 89.94 288 THR A CA 1
ATOM 2294 C C . THR A 1 288 ? -20.483 -9.307 16.973 1.00 89.94 288 THR A C 1
ATOM 2296 O O . THR A 1 288 ? -19.522 -9.166 16.215 1.00 89.94 288 THR A O 1
ATOM 2299 N N . SER A 1 289 ? -21.092 -8.274 17.546 1.00 94.69 289 SER A N 1
ATOM 2300 C CA . SER A 1 289 ? -20.664 -6.894 17.355 1.00 94.69 289 SER A CA 1
ATOM 2301 C C . SER A 1 289 ? -20.776 -6.100 18.646 1.00 94.69 289 SER A C 1
ATOM 2303 O O . SER A 1 289 ? -21.724 -6.282 19.410 1.00 94.69 289 SER A O 1
ATOM 2305 N N . GLY A 1 290 ? -19.837 -5.185 18.840 1.00 94.81 290 GLY A N 1
ATOM 2306 C CA . GLY A 1 290 ? -19.768 -4.252 19.953 1.00 94.81 290 GLY A CA 1
ATOM 2307 C C . GLY A 1 290 ? -19.732 -2.815 19.463 1.00 94.81 290 GLY A C 1
ATOM 2308 O O . GLY A 1 290 ? -19.129 -2.526 18.434 1.00 94.81 290 GLY A O 1
ATOM 2309 N N . THR A 1 291 ? -20.351 -1.891 20.192 1.00 97.50 291 THR A N 1
ATOM 2310 C CA . THR A 1 291 ? -20.208 -0.446 19.952 1.00 97.50 291 THR A CA 1
ATOM 2311 C C . THR A 1 291 ? -19.764 0.214 21.243 1.00 97.50 291 THR A C 1
ATOM 2313 O O . THR A 1 291 ? -20.313 -0.084 22.303 1.00 97.50 291 THR A O 1
ATOM 2316 N N . SER A 1 292 ? -18.760 1.086 21.160 1.00 97.81 292 SER A N 1
ATOM 2317 C CA . SER A 1 292 ? -18.312 1.858 22.313 1.00 97.81 292 SER A CA 1
ATOM 2318 C C . SER A 1 292 ? -19.424 2.815 22.760 1.00 97.81 292 SER A C 1
ATOM 2320 O O . SER A 1 292 ? -19.974 3.531 21.918 1.00 97.81 292 SER A O 1
ATOM 2322 N N . PRO A 1 293 ? -19.771 2.852 24.058 1.00 97.25 293 PRO A N 1
ATOM 2323 C CA . PRO A 1 293 ? -20.744 3.800 24.593 1.00 97.25 293 PRO A CA 1
ATOM 2324 C C . PRO A 1 293 ? -20.135 5.180 24.890 1.00 97.25 293 PRO A C 1
ATOM 2326 O O . PRO A 1 293 ? -20.860 6.081 25.300 1.00 97.25 293 PRO A O 1
ATOM 2329 N N . GLU A 1 294 ? -18.816 5.333 24.753 1.00 98.06 294 GLU A N 1
ATOM 2330 C CA . GLU A 1 294 ? -18.073 6.520 25.190 1.00 98.06 294 GLU A CA 1
ATOM 2331 C C . GLU A 1 294 ? -18.176 7.730 24.251 1.00 98.06 294 GLU A C 1
ATOM 2333 O O . GLU A 1 294 ? -18.222 8.849 24.764 1.00 98.06 294 GLU A O 1
ATOM 2338 N N . PRO A 1 295 ? -18.221 7.578 22.909 1.00 97.50 295 PRO A N 1
ATOM 2339 C CA . PRO A 1 295 ? -18.375 8.717 22.016 1.00 97.50 295 PRO A CA 1
ATOM 2340 C C . PRO A 1 295 ? -19.613 9.579 22.330 1.00 97.50 295 PRO A C 1
ATOM 2342 O O . PRO A 1 295 ? -20.691 9.038 22.591 1.00 97.50 295 PRO A O 1
ATOM 2345 N N . PRO A 1 296 ? -19.506 10.918 22.221 1.00 97.75 296 PRO A N 1
ATOM 2346 C CA . PRO A 1 296 ? -18.358 11.664 21.698 1.00 97.75 296 PRO A CA 1
ATOM 2347 C C . PRO A 1 296 ? -17.207 11.831 22.708 1.00 97.75 296 PRO A C 1
ATOM 2349 O O . PRO A 1 296 ? -17.431 12.239 2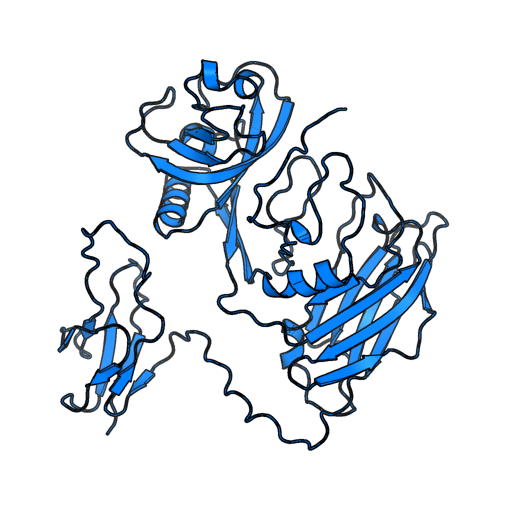3.845 1.00 97.75 296 PRO A O 1
ATOM 2352 N N . VAL A 1 297 ? -15.966 11.595 22.261 1.00 97.88 297 VAL A N 1
ATOM 2353 C CA . VAL A 1 297 ? -14.741 11.830 23.051 1.00 97.88 297 VAL A CA 1
ATOM 2354 C C . VAL A 1 297 ? -13.824 12.801 22.320 1.00 97.88 297 VAL A C 1
ATOM 2356 O O . VAL A 1 297 ? -13.477 12.579 21.161 1.00 97.88 297 VAL A O 1
ATOM 2359 N N . GLU A 1 298 ? -13.439 13.883 22.993 1.00 96.88 298 GLU A N 1
ATOM 2360 C CA . GLU A 1 298 ? -12.579 14.926 22.428 1.00 96.88 298 GLU A CA 1
ATOM 2361 C C . GLU A 1 298 ? -11.152 14.420 22.188 1.00 96.88 298 GLU A C 1
ATOM 2363 O O . GLU A 1 298 ? -10.568 13.749 23.035 1.00 96.88 298 GLU A O 1
ATOM 2368 N N . ILE A 1 299 ? -10.587 14.795 21.042 1.00 96.06 299 ILE A N 1
ATOM 2369 C CA . ILE A 1 299 ? -9.182 14.652 20.664 1.00 96.06 299 ILE A CA 1
ATOM 2370 C C . ILE A 1 299 ? -8.539 16.029 20.891 1.00 96.06 299 ILE A C 1
ATOM 2372 O O . ILE A 1 299 ? -8.814 16.954 20.118 1.00 96.06 299 ILE A O 1
ATOM 2376 N N . PRO A 1 300 ? -7.731 16.208 21.952 1.00 93.00 300 PRO A N 1
ATOM 2377 C CA . PRO A 1 300 ? -7.139 17.505 22.261 1.00 93.00 300 PRO A CA 1
ATOM 2378 C C . PRO A 1 300 ? -6.078 17.917 21.230 1.00 93.00 300 PRO A C 1
ATOM 2380 O O . PRO A 1 300 ? -5.257 17.095 20.826 1.00 93.00 300 PRO A O 1
ATOM 2383 N N . ASP A 1 301 ? -6.060 19.205 20.885 1.00 91.12 301 ASP A N 1
ATOM 2384 C CA . ASP A 1 301 ? -5.041 19.853 20.042 1.00 91.12 301 ASP A CA 1
ATOM 2385 C C . ASP A 1 301 ? -3.645 19.754 20.688 1.00 91.12 301 ASP A C 1
ATOM 2387 O O . ASP A 1 301 ? -3.451 20.170 21.837 1.00 91.12 301 ASP A O 1
ATOM 2391 N N . GLY A 1 302 ? -2.674 19.176 19.975 1.00 82.44 302 GLY A N 1
ATOM 2392 C CA . GLY A 1 302 ? -1.316 18.926 20.474 1.00 82.44 302 GLY A CA 1
ATOM 2393 C C . GLY A 1 302 ? -1.240 18.085 21.758 1.00 82.44 302 GLY A C 1
ATOM 2394 O O . GLY A 1 302 ? -0.327 18.282 22.568 1.00 82.44 302 GLY A O 1
ATOM 2395 N N . GLY A 1 303 ? -2.225 17.211 21.987 1.00 82.56 303 GLY A N 1
ATOM 2396 C CA . GLY A 1 303 ? -2.407 16.436 23.213 1.00 82.56 303 GLY A CA 1
ATOM 2397 C C . GLY A 1 303 ? -1.831 15.015 23.188 1.00 82.56 303 GLY A C 1
ATOM 2398 O O . GLY A 1 303 ? -1.363 14.499 22.176 1.00 82.56 303 GLY A O 1
ATOM 2399 N N . GLY A 1 304 ? -1.888 14.355 24.350 1.00 86.50 304 GLY A N 1
ATOM 2400 C CA . GLY A 1 304 ? -1.648 12.913 24.453 1.00 86.50 304 GLY A CA 1
ATOM 2401 C C . GLY A 1 304 ? -2.820 12.096 23.887 1.00 86.50 304 GLY A C 1
ATOM 2402 O O . GLY A 1 304 ? -3.897 12.649 23.653 1.00 86.50 304 GLY A O 1
ATOM 2403 N N . PRO A 1 305 ? -2.636 10.781 23.685 1.00 90.81 305 PRO A N 1
ATOM 2404 C CA . PRO A 1 305 ? -3.679 9.920 23.147 1.00 90.81 305 PRO A CA 1
ATOM 2405 C C . PRO A 1 305 ? -4.866 9.779 24.094 1.00 90.81 305 PRO A C 1
ATOM 2407 O O . PRO A 1 305 ? -4.708 9.573 25.298 1.00 90.81 305 PRO A O 1
ATOM 2410 N N . VAL A 1 306 ? -6.057 9.859 23.506 1.00 96.00 306 VAL A N 1
ATOM 2411 C CA . VAL A 1 306 ? -7.327 9.496 24.135 1.00 96.00 306 VAL A CA 1
ATOM 2412 C C . VAL A 1 306 ? -7.739 8.121 23.643 1.00 96.00 306 VAL A C 1
ATOM 2414 O O . VAL A 1 306 ? -7.554 7.808 22.468 1.00 96.00 306 VAL A O 1
ATOM 2417 N N . PHE A 1 307 ? -8.285 7.307 24.540 1.00 97.25 307 PHE A N 1
ATOM 2418 C CA . PHE A 1 307 ? -8.680 5.936 24.245 1.00 97.25 307 PHE A CA 1
ATOM 2419 C C . PHE A 1 307 ? -10.143 5.717 24.596 1.00 97.25 307 PHE A C 1
ATOM 2421 O O . PHE A 1 307 ? -10.614 6.234 25.607 1.00 97.25 307 PHE A O 1
ATOM 2428 N N . ILE A 1 308 ? -10.822 4.932 23.767 1.00 98.19 308 ILE A N 1
ATOM 2429 C CA . ILE A 1 308 ? -12.152 4.387 24.038 1.00 98.19 308 ILE A CA 1
ATOM 2430 C C . ILE A 1 308 ? -12.158 2.887 23.762 1.00 98.19 308 ILE A C 1
ATOM 2432 O O . ILE A 1 308 ? -11.396 2.404 22.921 1.00 98.19 308 ILE A O 1
ATOM 2436 N N . GLU A 1 309 ? -13.042 2.155 24.424 1.00 97.81 309 GLU A N 1
ATOM 2437 C CA . GLU A 1 309 ? -13.193 0.713 24.303 1.00 97.81 309 GLU A CA 1
ATOM 2438 C C . GLU A 1 309 ? -14.578 0.324 23.772 1.00 97.81 309 GLU A C 1
ATOM 2440 O O . GLU A 1 309 ? -15.607 0.928 24.083 1.00 97.81 309 GLU A O 1
ATOM 2445 N N . ALA A 1 310 ? -14.613 -0.732 22.965 1.00 97.44 310 ALA A N 1
ATOM 2446 C CA . ALA A 1 310 ? -15.828 -1.414 22.552 1.00 97.44 310 ALA A CA 1
ATOM 2447 C C . ALA A 1 310 ? -15.784 -2.857 23.067 1.00 97.44 310 ALA A C 1
ATOM 2449 O O . ALA A 1 310 ? -14.859 -3.614 22.766 1.00 97.44 310 ALA A O 1
ATOM 2450 N N . GLY A 1 311 ? -16.797 -3.236 23.848 1.00 95.31 311 GLY A N 1
ATOM 2451 C CA . GLY A 1 311 ? -16.984 -4.612 24.299 1.00 95.31 311 GLY A CA 1
ATOM 2452 C C . GLY A 1 311 ? -17.571 -5.479 23.208 1.00 95.31 311 GLY A C 1
ATOM 2453 O O . GLY A 1 311 ? -18.611 -5.138 22.650 1.00 95.31 311 GLY A O 1
ATOM 2454 N N . LEU A 1 312 ? -16.911 -6.596 22.924 1.00 92.06 312 LEU A N 1
ATOM 2455 C CA . LEU A 1 312 ? -17.410 -7.612 22.018 1.00 92.06 312 LEU A CA 1
ATOM 2456 C C . LEU A 1 312 ? -18.137 -8.672 22.863 1.00 92.06 312 LEU A C 1
ATOM 2458 O O . LEU A 1 312 ? -17.494 -9.332 23.673 1.00 92.06 312 LEU A O 1
ATOM 2462 N N . PRO A 1 313 ? -19.468 -8.807 22.749 1.00 85.81 313 PRO A N 1
ATOM 2463 C CA . PRO A 1 313 ? -20.216 -9.744 23.578 1.00 85.81 313 PRO A CA 1
ATOM 2464 C C . PRO A 1 313 ? -19.896 -11.193 23.203 1.00 85.81 313 PRO A C 1
ATOM 2466 O O . PRO A 1 313 ? -19.516 -11.484 22.062 1.00 85.81 313 PRO A O 1
ATOM 2469 N N . ALA A 1 314 ? -20.127 -12.105 24.148 1.00 76.88 314 ALA A N 1
ATOM 2470 C CA . ALA A 1 314 ? -20.006 -13.533 23.908 1.00 76.88 314 ALA A CA 1
ATOM 2471 C C . ALA A 1 314 ? -20.885 -13.967 22.723 1.00 76.88 314 ALA A C 1
ATOM 2473 O O . ALA A 1 314 ? -22.046 -13.560 22.595 1.00 76.88 314 ALA A O 1
ATOM 2474 N N . ALA A 1 315 ? -20.356 -14.849 21.873 1.00 65.31 315 ALA A N 1
ATOM 2475 C CA . ALA A 1 315 ? -21.175 -15.535 20.884 1.00 65.31 315 ALA A CA 1
ATOM 2476 C C . ALA A 1 315 ? -22.195 -16.397 21.640 1.00 65.31 315 ALA A C 1
ATOM 2478 O O . ALA A 1 315 ? -21.820 -17.344 22.336 1.00 65.31 315 ALA A O 1
ATOM 2479 N N . GLY A 1 316 ? -23.481 -16.042 21.566 1.00 54.16 316 GLY A N 1
ATOM 2480 C CA . GLY A 1 316 ? -24.546 -16.830 22.187 1.00 54.16 316 GLY A CA 1
ATOM 2481 C C . GLY A 1 316 ? -24.470 -18.302 21.760 1.00 54.16 316 GLY A C 1
ATOM 2482 O O . GLY A 1 316 ? -23.948 -18.616 20.694 1.00 54.16 316 GLY A O 1
ATOM 2483 N N . VAL A 1 317 ? -25.004 -19.215 22.580 1.00 42.44 317 VAL A N 1
ATOM 2484 C CA . VAL A 1 317 ? -25.008 -20.684 22.368 1.00 42.44 317 VAL A CA 1
ATOM 2485 C C . VAL A 1 317 ? -25.926 -21.114 21.199 1.00 42.44 317 VAL A C 1
ATOM 2487 O O . VAL A 1 317 ? -26.656 -22.095 21.290 1.00 42.44 317 VAL A O 1
ATOM 2490 N N . ALA A 1 318 ? -25.959 -20.362 20.102 1.00 37.75 318 ALA A N 1
ATOM 2491 C CA . ALA A 1 318 ? -26.490 -20.832 18.833 1.00 37.75 318 ALA A CA 1
ATOM 2492 C C . ALA A 1 318 ? -25.373 -21.612 18.137 1.00 37.75 318 ALA A C 1
ATOM 2494 O O . ALA A 1 318 ? -24.235 -21.145 18.138 1.00 37.75 318 ALA A O 1
ATOM 2495 N N . ASP A 1 319 ? -25.703 -22.804 17.626 1.00 33.84 319 ASP A N 1
ATOM 2496 C CA . ASP A 1 319 ? -24.785 -23.763 17.007 1.00 33.84 319 ASP A CA 1
ATOM 2497 C C . ASP A 1 319 ? -23.615 -23.059 16.328 1.00 33.84 319 ASP A C 1
ATOM 2499 O O . ASP A 1 319 ? -23.764 -22.462 15.260 1.00 33.84 319 ASP A O 1
ATOM 2503 N N . ARG A 1 320 ? -22.445 -23.138 16.978 1.00 40.38 320 ARG A N 1
ATOM 2504 C CA . ARG A 1 320 ? -21.171 -22.869 16.319 1.00 40.38 320 ARG A CA 1
ATOM 2505 C C . ARG A 1 320 ? -21.237 -23.700 15.037 1.00 40.38 320 ARG A C 1
ATOM 2507 O O . ARG A 1 320 ? -21.314 -24.924 15.179 1.00 40.38 320 ARG A O 1
ATOM 2514 N N . PRO A 1 321 ? -21.263 -23.121 13.819 1.00 33.47 321 PRO A N 1
ATOM 2515 C CA . PRO A 1 321 ? -21.020 -23.932 12.638 1.00 33.47 321 PRO A CA 1
ATOM 2516 C C . PRO A 1 321 ? -19.683 -24.590 12.931 1.00 33.47 321 PRO A C 1
ATOM 2518 O O . PRO A 1 321 ? -18.735 -23.853 13.195 1.00 33.47 321 PRO A O 1
ATOM 2521 N N . GLU A 1 322 ? -19.694 -25.926 13.076 1.00 33.66 322 GLU A N 1
ATOM 2522 C CA . GLU A 1 322 ? -18.598 -26.739 13.613 1.00 33.66 322 GLU A CA 1
ATOM 2523 C C . GLU A 1 322 ? -17.294 -26.011 13.381 1.00 33.66 322 GLU A C 1
ATOM 2525 O O . GLU A 1 322 ? -16.957 -25.837 12.207 1.00 33.66 322 GLU A O 1
ATOM 2530 N N . ALA A 1 323 ? -16.678 -25.501 14.464 1.00 31.47 323 ALA A N 1
ATOM 2531 C CA . ALA A 1 323 ? -15.479 -24.676 14.403 1.00 31.47 323 ALA A CA 1
ATOM 2532 C C . ALA A 1 323 ? -14.632 -25.240 13.278 1.00 31.47 323 ALA A C 1
ATOM 2534 O O . ALA A 1 323 ? -14.170 -26.384 13.393 1.00 31.47 323 ALA A O 1
ATOM 2535 N N . ARG A 1 324 ? -14.591 -24.537 12.134 1.00 33.06 324 ARG A N 1
ATOM 2536 C CA . ARG A 1 324 ? -13.886 -25.058 10.973 1.00 33.06 324 ARG A CA 1
ATOM 2537 C C . ARG A 1 324 ? -12.482 -25.138 11.506 1.00 33.06 324 ARG A C 1
ATOM 2539 O O . ARG A 1 324 ? -11.892 -24.093 11.764 1.00 33.06 324 ARG A O 1
ATOM 2546 N N . LEU A 1 325 ? -12.013 -26.364 11.774 1.00 29.12 325 LEU A N 1
ATOM 2547 C CA . LEU A 1 325 ? -10.640 -26.616 12.185 1.00 29.12 325 LEU A CA 1
ATOM 2548 C C . LEU A 1 325 ? -9.814 -25.675 11.328 1.00 29.12 325 LEU A C 1
ATOM 2550 O O . LEU A 1 325 ? -10.037 -25.731 10.107 1.00 29.12 325 LEU A O 1
ATOM 2554 N N . PRO A 1 326 ? -9.011 -24.770 11.931 1.00 29.97 326 PRO A N 1
ATOM 2555 C CA . PRO A 1 326 ? -8.315 -23.736 11.188 1.00 29.97 326 PRO A CA 1
ATOM 2556 C C . PRO A 1 326 ? -7.769 -24.424 9.960 1.00 29.97 326 PRO A C 1
ATOM 2558 O O . PRO A 1 326 ? -7.057 -25.426 10.095 1.00 29.97 326 PRO A O 1
ATOM 2561 N N . LYS A 1 327 ? -8.257 -24.012 8.777 1.00 30.28 327 LYS A N 1
ATOM 2562 C CA . LYS A 1 327 ? -7.791 -24.597 7.523 1.00 30.28 327 LYS A CA 1
ATOM 2563 C C . LYS A 1 327 ? -6.285 -24.486 7.657 1.00 30.28 327 LYS A C 1
ATOM 2565 O O . LYS A 1 327 ? -5.835 -23.352 7.838 1.00 30.28 327 LYS A O 1
ATOM 2570 N N . PRO A 1 328 ? -5.538 -25.604 7.707 1.00 25.05 328 PRO A N 1
ATOM 2571 C CA . PRO A 1 328 ? -4.133 -25.499 8.001 1.00 25.05 328 PRO A CA 1
ATOM 2572 C C . PRO A 1 328 ? -3.585 -24.500 6.998 1.00 25.05 328 PRO A C 1
ATOM 2574 O O . PRO A 1 328 ? -3.749 -24.693 5.786 1.00 25.05 328 PRO A O 1
ATOM 2577 N N . ALA A 1 329 ? -2.940 -23.442 7.494 1.00 30.66 329 ALA A N 1
ATOM 2578 C CA . ALA A 1 329 ? -1.886 -22.843 6.703 1.00 30.66 329 ALA A CA 1
ATOM 2579 C C . ALA A 1 329 ? -1.053 -24.023 6.174 1.00 30.66 329 ALA A C 1
ATOM 2581 O O . ALA A 1 329 ? -0.956 -25.038 6.878 1.00 30.66 329 ALA A O 1
ATOM 2582 N N . PRO A 1 330 ? -0.516 -23.988 4.947 1.00 31.75 330 PRO A N 1
ATOM 2583 C CA . PRO A 1 330 ? 0.390 -25.031 4.492 1.00 31.75 330 PRO A CA 1
ATOM 2584 C C . PRO A 1 330 ? 1.619 -25.036 5.416 1.00 31.75 330 PRO A C 1
ATOM 2586 O O . PRO A 1 330 ? 2.642 -24.413 5.158 1.00 31.75 330 PRO A O 1
ATOM 2589 N N . HIS A 1 331 ? 1.490 -25.712 6.552 1.00 28.98 331 HIS A N 1
ATOM 2590 C CA . HIS A 1 331 ? 2.526 -25.938 7.520 1.00 28.98 331 HIS A CA 1
ATOM 2591 C C . HIS A 1 331 ? 3.385 -27.026 6.898 1.00 28.98 331 HIS A C 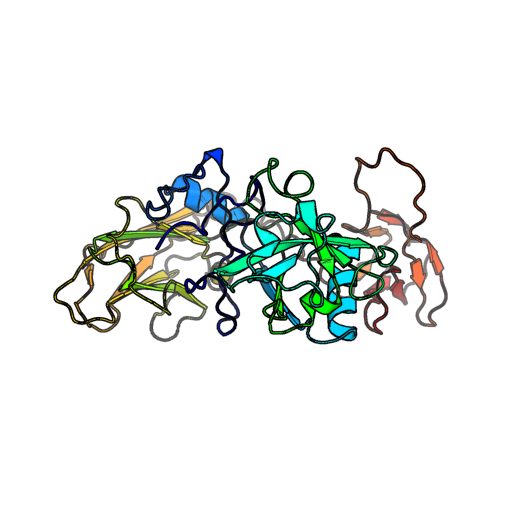1
ATOM 2593 O O . HIS A 1 331 ? 2.956 -28.172 6.762 1.00 28.98 331 HIS A O 1
ATOM 2599 N N . LEU A 1 332 ? 4.626 -26.687 6.563 1.00 35.41 332 LEU A N 1
ATOM 2600 C CA . LEU A 1 332 ? 5.701 -27.658 6.363 1.00 35.41 332 LEU A CA 1
ATOM 2601 C C . LEU A 1 332 ? 6.113 -28.266 7.722 1.00 35.41 332 LEU A C 1
ATOM 2603 O O . LEU A 1 332 ? 7.273 -28.231 8.122 1.00 35.41 332 LEU A O 1
ATOM 2607 N N . GLY A 1 333 ? 5.136 -28.796 8.462 1.00 35.44 333 GLY A N 1
ATOM 2608 C CA . GLY A 1 333 ? 5.316 -29.616 9.655 1.00 35.44 333 GLY A CA 1
ATOM 2609 C C . GLY A 1 333 ? 5.218 -31.109 9.310 1.00 35.44 333 GLY A C 1
ATOM 2610 O O . GLY A 1 333 ? 4.685 -31.467 8.256 1.00 35.44 333 GLY A O 1
ATOM 2611 N N . PRO A 1 334 ? 5.740 -32.010 10.164 1.00 42.00 334 PRO A N 1
ATOM 2612 C CA . PRO A 1 334 ? 5.752 -33.442 9.886 1.00 42.00 334 PRO A CA 1
ATOM 2613 C C . PRO A 1 334 ? 4.332 -33.980 9.661 1.00 42.00 334 PRO A C 1
ATOM 2615 O O . PRO A 1 334 ? 3.491 -33.929 10.554 1.00 42.00 334 PRO A O 1
ATOM 2618 N N . THR A 1 335 ? 4.069 -34.528 8.475 1.00 62.34 335 THR A N 1
ATOM 2619 C CA . THR A 1 335 ? 2.766 -35.120 8.136 1.00 62.34 335 THR A CA 1
ATOM 2620 C C . THR A 1 335 ? 2.724 -36.565 8.628 1.00 62.34 335 THR A C 1
ATOM 2622 O O . THR A 1 335 ? 3.505 -37.393 8.164 1.00 62.34 335 THR A O 1
ATOM 2625 N N . ILE A 1 336 ? 1.818 -36.903 9.550 1.00 58.66 336 ILE A N 1
ATOM 2626 C CA . ILE A 1 336 ? 1.530 -38.308 9.875 1.00 58.66 336 ILE A CA 1
ATOM 2627 C C . ILE A 1 336 ? 0.498 -38.816 8.868 1.00 58.66 336 ILE A C 1
ATOM 2629 O O . ILE A 1 336 ? -0.624 -38.317 8.831 1.00 58.66 336 ILE A O 1
ATOM 2633 N N . ALA A 1 337 ? 0.864 -39.805 8.057 1.00 67.31 337 ALA A N 1
ATOM 2634 C CA . ALA A 1 337 ? -0.012 -40.366 7.035 1.00 67.31 337 ALA A CA 1
ATOM 2635 C C . ALA A 1 337 ? -0.382 -41.817 7.378 1.00 67.31 337 ALA A C 1
ATOM 2637 O O . ALA A 1 337 ? 0.487 -42.646 7.663 1.00 67.31 337 ALA A O 1
ATOM 2638 N N . ARG A 1 338 ? -1.685 -42.124 7.350 1.00 74.25 338 ARG A N 1
ATOM 2639 C CA . ARG A 1 338 ? -2.232 -43.473 7.565 1.00 74.25 338 ARG A CA 1
ATOM 2640 C C . ARG A 1 338 ? -2.961 -43.921 6.310 1.00 74.25 338 ARG A C 1
ATOM 2642 O O . ARG A 1 338 ? -4.086 -43.511 6.039 1.00 74.25 338 ARG A O 1
ATOM 2649 N N . GLY A 1 339 ? -2.273 -44.716 5.502 1.00 70.38 339 GLY A N 1
ATOM 2650 C CA . GLY A 1 339 ? -2.797 -45.304 4.273 1.00 70.38 339 GLY A CA 1
ATOM 2651 C C . GLY A 1 339 ? -2.951 -44.364 3.070 1.00 70.38 339 GLY A C 1
ATOM 2652 O O . GLY A 1 339 ? -2.740 -44.811 1.949 1.00 70.38 339 GLY A O 1
ATOM 2653 N N . VAL A 1 340 ? -3.235 -43.074 3.253 1.00 75.25 340 VAL A N 1
ATOM 2654 C CA . VAL A 1 340 ? -3.284 -42.098 2.149 1.00 75.25 340 VAL A CA 1
ATOM 2655 C C . VAL A 1 340 ? -2.474 -40.854 2.504 1.00 75.25 340 VAL A C 1
ATOM 2657 O O . VAL A 1 340 ? -2.669 -40.268 3.567 1.00 75.25 340 VAL A O 1
ATOM 2660 N N . LEU A 1 341 ? -1.590 -40.437 1.597 1.00 72.62 341 LEU A N 1
ATOM 2661 C CA . LEU A 1 341 ? -0.876 -39.162 1.642 1.00 72.62 341 LEU A CA 1
ATOM 2662 C C . LEU A 1 341 ? -1.542 -38.190 0.661 1.00 72.62 341 LEU A C 1
ATOM 2664 O O . LEU A 1 341 ? -1.606 -38.476 -0.531 1.00 72.62 341 LEU A O 1
ATOM 2668 N N . ASN A 1 342 ? -2.056 -37.058 1.140 1.00 72.50 342 ASN A N 1
ATOM 2669 C CA . ASN A 1 342 ? -2.754 -36.085 0.297 1.00 72.50 342 ASN A CA 1
ATOM 2670 C C . ASN A 1 342 ? -1.903 -34.826 0.080 1.00 72.50 342 ASN A C 1
ATOM 2672 O O . ASN A 1 342 ? -1.630 -34.104 1.035 1.00 72.50 342 ASN A O 1
ATOM 2676 N N . LEU A 1 343 ? -1.515 -34.552 -1.165 1.00 63.75 343 LEU A N 1
ATOM 2677 C CA . LEU A 1 343 ? -0.831 -33.322 -1.562 1.00 63.75 343 LEU A CA 1
ATOM 2678 C C . LEU A 1 343 ? -1.867 -32.275 -1.994 1.00 63.75 343 LEU A C 1
ATOM 2680 O O . LEU A 1 343 ? -2.205 -32.170 -3.173 1.00 63.75 343 LEU A O 1
ATOM 2684 N N . ALA A 1 344 ? -2.401 -31.510 -1.040 1.00 47.78 344 ALA A N 1
ATOM 2685 C CA . ALA A 1 344 ? -3.289 -30.386 -1.336 1.00 47.78 344 ALA A CA 1
ATOM 2686 C C . ALA A 1 344 ? -2.462 -29.115 -1.609 1.00 47.78 344 ALA A C 1
ATOM 2688 O O . ALA A 1 344 ? -1.679 -28.702 -0.760 1.00 47.78 344 ALA A O 1
ATOM 2689 N N . GLY A 1 345 ? -2.638 -28.496 -2.784 1.00 44.59 345 GLY A N 1
ATOM 2690 C CA . GLY A 1 345 ? -2.031 -27.197 -3.124 1.00 44.59 345 GLY A CA 1
ATOM 2691 C C . GLY A 1 345 ? -0.814 -27.228 -4.059 1.00 44.59 345 GLY A C 1
ATOM 2692 O O . GLY A 1 345 ? -0.312 -26.168 -4.414 1.00 44.59 345 GLY A O 1
ATOM 2693 N N . LEU A 1 346 ? -0.367 -28.402 -4.517 1.00 39.94 346 LEU A N 1
ATOM 2694 C CA . LEU A 1 346 ? 0.715 -28.537 -5.502 1.00 39.94 346 LEU A CA 1
ATOM 2695 C C . LEU A 1 346 ? 0.167 -29.099 -6.828 1.00 39.94 346 LEU A C 1
ATOM 2697 O O . LEU A 1 346 ? 0.132 -30.309 -7.020 1.00 39.94 346 LEU A O 1
ATOM 2701 N N . GLY A 1 347 ? -0.259 -28.200 -7.728 1.00 30.83 347 GLY A N 1
ATOM 2702 C CA . GLY A 1 347 ? -0.447 -28.454 -9.169 1.00 30.83 347 GLY A CA 1
ATOM 2703 C C . GLY A 1 347 ? -1.894 -28.564 -9.681 1.00 30.83 347 GLY A C 1
ATOM 2704 O O . GLY A 1 347 ? -2.525 -29.601 -9.518 1.00 30.83 347 GLY A O 1
ATOM 2705 N N . HIS A 1 348 ? -2.415 -27.507 -10.325 1.00 34.53 348 HIS A N 1
ATOM 2706 C CA . HIS A 1 348 ? -2.628 -27.372 -11.786 1.00 34.53 348 HIS A CA 1
ATOM 2707 C C . HIS A 1 348 ? -3.509 -26.134 -12.071 1.00 34.53 348 HIS A C 1
ATOM 2709 O O . HIS A 1 348 ? -4.608 -26.013 -11.537 1.00 34.53 348 HIS A O 1
ATOM 2715 N N . ASN A 1 349 ? -3.038 -25.227 -12.933 1.00 34.47 349 ASN A N 1
ATOM 2716 C CA . ASN A 1 349 ? -3.853 -24.172 -13.547 1.00 34.47 349 ASN A CA 1
ATOM 2717 C C . ASN A 1 349 ? -4.671 -24.808 -14.697 1.00 34.47 349 ASN A C 1
ATOM 2719 O O . ASN A 1 349 ? -4.047 -25.425 -15.568 1.00 34.47 349 ASN A O 1
ATOM 2723 N N . PRO A 1 350 ? -6.015 -24.736 -14.710 1.00 29.38 350 PRO A N 1
ATOM 2724 C CA . PRO A 1 350 ? -6.830 -25.375 -15.744 1.00 29.38 350 PRO A CA 1
ATOM 2725 C C . PRO A 1 350 ? -6.900 -24.615 -17.087 1.00 29.38 350 PRO A C 1
ATOM 2727 O O . PRO A 1 350 ? -7.503 -25.144 -18.016 1.00 29.38 350 PRO A O 1
ATOM 2730 N N . ASP A 1 351 ? -6.250 -23.451 -17.250 1.00 31.31 351 ASP A N 1
ATOM 2731 C CA . ASP A 1 351 ? -6.369 -22.624 -18.472 1.00 31.31 351 ASP A CA 1
ATOM 2732 C C . ASP A 1 351 ? -5.147 -22.609 -19.426 1.00 31.31 351 ASP A C 1
ATOM 2734 O O . ASP A 1 351 ? -5.048 -21.750 -20.308 1.00 31.31 351 ASP A O 1
ATOM 2738 N N . SER A 1 352 ? -4.209 -23.563 -19.354 1.00 29.41 352 SER A N 1
ATOM 2739 C CA . SER A 1 352 ? -3.090 -23.607 -20.318 1.00 29.41 352 SER A CA 1
ATOM 2740 C C . SER A 1 352 ? -3.475 -24.260 -21.660 1.00 29.41 352 SER A C 1
ATOM 2742 O O . SER A 1 352 ? -3.360 -25.463 -21.878 1.00 29.41 352 SER A O 1
ATOM 2744 N N . ARG A 1 353 ? -3.876 -23.436 -22.636 1.00 27.22 353 ARG A N 1
ATOM 2745 C CA . ARG A 1 353 ? -4.092 -23.840 -24.046 1.00 27.22 353 ARG A CA 1
ATOM 2746 C C . ARG A 1 353 ? -2.813 -24.002 -24.889 1.00 27.22 353 ARG A C 1
ATOM 2748 O O . ARG A 1 353 ? -2.873 -23.955 -26.114 1.00 27.22 353 ARG A O 1
ATOM 2755 N N . SER A 1 354 ? -1.661 -24.253 -24.281 1.00 27.05 354 SER A N 1
ATOM 2756 C CA . SER A 1 354 ? -0.423 -24.552 -25.013 1.00 27.05 354 SER A CA 1
ATOM 2757 C C . SER A 1 354 ? 0.345 -25.661 -24.303 1.00 27.05 354 SER A C 1
ATOM 2759 O O . SER A 1 354 ? 1.194 -25.412 -23.448 1.00 27.05 354 SER A O 1
ATOM 2761 N N . GLY A 1 355 ? 0.001 -26.905 -24.630 1.00 33.62 355 GLY A N 1
ATOM 2762 C CA . GLY A 1 355 ? 0.685 -28.083 -24.119 1.00 33.62 355 GLY A CA 1
ATOM 2763 C C . GLY A 1 355 ? 2.090 -28.208 -24.690 1.00 33.62 355 GLY A C 1
ATOM 2764 O O . GLY A 1 355 ? 2.216 -28.691 -25.804 1.00 33.62 355 GLY A O 1
ATOM 2765 N N . ILE A 1 356 ? 3.104 -27.815 -23.911 1.00 32.72 356 ILE A N 1
ATOM 2766 C CA . ILE A 1 356 ? 4.426 -28.458 -23.786 1.00 32.72 356 ILE A CA 1
ATOM 2767 C C . ILE A 1 356 ? 4.956 -28.069 -22.391 1.00 32.72 356 ILE A C 1
ATOM 2769 O O . ILE A 1 356 ? 5.474 -26.973 -22.210 1.00 32.72 356 ILE A O 1
ATOM 2773 N N . GLY A 1 357 ? 4.776 -28.917 -21.376 1.00 28.33 357 GLY A N 1
ATOM 2774 C CA . GLY A 1 357 ? 5.202 -28.606 -20.007 1.00 28.33 357 GLY A CA 1
ATOM 2775 C C . GLY A 1 357 ? 5.527 -29.872 -19.228 1.00 28.33 357 GLY A C 1
ATOM 2776 O O . GLY A 1 357 ? 4.624 -30.583 -18.804 1.00 28.33 357 GLY A O 1
ATOM 2777 N N . LEU A 1 358 ? 6.816 -30.160 -19.055 1.00 31.98 358 LEU A N 1
ATOM 2778 C CA . LEU A 1 358 ? 7.306 -31.206 -18.158 1.00 31.98 358 LEU A CA 1
ATOM 2779 C C . LEU A 1 358 ? 7.972 -30.525 -16.959 1.00 31.98 358 LEU A C 1
ATOM 2781 O O . LEU A 1 358 ? 9.187 -30.351 -16.930 1.00 31.98 358 LEU A O 1
ATOM 2785 N N . CYS A 1 359 ? 7.171 -30.122 -15.974 1.00 41.66 359 CYS A N 1
ATOM 2786 C CA . CYS A 1 359 ? 7.672 -29.991 -14.607 1.00 41.66 359 CYS A CA 1
ATOM 2787 C C . CYS A 1 359 ? 7.775 -31.415 -14.032 1.00 41.66 359 CYS A C 1
ATOM 2789 O O . CYS A 1 359 ? 6.794 -32.159 -14.139 1.00 41.66 359 CYS A O 1
ATOM 2791 N N . PRO A 1 360 ? 8.917 -31.844 -13.469 1.00 51.44 360 PRO A N 1
ATOM 2792 C CA . PRO A 1 360 ? 9.015 -33.171 -12.871 1.00 51.44 360 PRO A CA 1
ATOM 2793 C C . PRO A 1 360 ? 8.055 -33.290 -11.676 1.00 51.44 360 PRO A C 1
ATOM 2795 O O . PRO A 1 360 ? 7.931 -32.376 -10.861 1.00 51.44 360 PRO A O 1
ATOM 2798 N N . ALA A 1 361 ? 7.339 -34.414 -11.602 1.00 56.38 361 ALA A N 1
ATOM 2799 C CA . ALA A 1 361 ? 6.379 -34.691 -10.536 1.00 56.38 361 ALA A CA 1
ATOM 2800 C C . ALA A 1 361 ? 7.084 -34.808 -9.165 1.00 56.38 361 ALA A C 1
ATOM 2802 O O . ALA A 1 361 ? 8.225 -35.275 -9.110 1.00 56.38 361 ALA A O 1
ATOM 2803 N N . PRO A 1 362 ? 6.436 -34.409 -8.052 1.00 72.81 362 PRO A N 1
ATOM 2804 C CA . PRO A 1 362 ? 6.993 -34.601 -6.715 1.00 72.81 362 PRO A CA 1
ATOM 2805 C C . PRO A 1 362 ? 7.249 -36.087 -6.431 1.00 72.81 362 PRO A C 1
ATOM 2807 O O . PRO A 1 362 ? 6.539 -36.953 -6.933 1.00 72.81 362 PRO A O 1
ATOM 2810 N N . VAL A 1 363 ? 8.243 -36.403 -5.602 1.00 81.19 363 VAL A N 1
ATOM 2811 C CA . VAL A 1 363 ? 8.618 -37.786 -5.261 1.00 81.19 363 VAL A CA 1
ATOM 2812 C C . VAL A 1 363 ? 8.641 -38.014 -3.754 1.00 81.19 363 VAL A C 1
ATOM 2814 O O . VAL A 1 363 ? 8.867 -37.095 -2.967 1.00 81.19 363 VAL A O 1
ATOM 2817 N N . LEU A 1 364 ? 8.427 -39.263 -3.345 1.00 82.44 364 LEU A N 1
ATOM 2818 C CA . LEU A 1 364 ? 8.585 -39.728 -1.970 1.00 82.44 364 LEU A CA 1
ATOM 2819 C C . LEU A 1 364 ? 9.908 -40.489 -1.829 1.00 82.44 364 LEU A C 1
ATOM 2821 O O . LEU A 1 364 ? 10.181 -41.405 -2.606 1.00 82.44 364 LEU A O 1
ATOM 2825 N N . LEU A 1 365 ? 10.703 -40.139 -0.822 1.00 81.94 365 LEU A N 1
ATOM 2826 C CA . LEU A 1 365 ? 11.988 -40.753 -0.492 1.00 81.94 365 LEU A CA 1
ATOM 2827 C C . LEU A 1 365 ? 11.926 -41.503 0.844 1.00 81.94 365 LEU A C 1
ATOM 2829 O O . LEU A 1 365 ? 11.194 -41.102 1.749 1.00 81.94 365 LEU A O 1
ATOM 2833 N N . ASP A 1 366 ? 12.735 -42.550 0.996 1.00 81.88 366 ASP A N 1
ATOM 2834 C CA . ASP A 1 366 ? 12.968 -43.210 2.283 1.00 81.88 366 ASP A CA 1
ATOM 2835 C C . ASP A 1 366 ? 13.963 -42.429 3.165 1.00 81.88 366 ASP A C 1
ATOM 2837 O O . ASP A 1 366 ? 14.540 -41.416 2.760 1.00 81.88 366 ASP A O 1
ATOM 2841 N N . ALA A 1 367 ? 14.194 -42.912 4.390 1.00 74.19 367 ALA A N 1
ATOM 2842 C CA . ALA A 1 367 ? 15.146 -42.306 5.322 1.00 74.19 367 ALA A CA 1
ATOM 2843 C C . ALA A 1 367 ? 16.609 -42.304 4.831 1.00 74.19 367 ALA A C 1
ATOM 2845 O O . ALA A 1 367 ? 17.421 -41.545 5.355 1.00 74.19 367 ALA A O 1
ATOM 2846 N N . ALA A 1 368 ? 16.945 -43.125 3.830 1.00 73.81 368 ALA A N 1
ATOM 2847 C CA . ALA A 1 368 ? 18.253 -43.152 3.180 1.00 73.81 368 ALA A CA 1
ATOM 2848 C C . ALA A 1 368 ? 18.317 -42.235 1.938 1.00 73.81 368 ALA A C 1
ATOM 2850 O O . ALA A 1 368 ? 19.343 -42.196 1.262 1.00 73.81 368 ALA A O 1
ATOM 2851 N N . GLY A 1 369 ? 17.242 -41.498 1.629 1.00 72.56 369 GLY A N 1
ATOM 2852 C CA . GLY A 1 369 ? 17.157 -40.590 0.485 1.00 72.56 369 GLY A CA 1
ATOM 2853 C C . GLY A 1 369 ? 16.874 -41.283 -0.850 1.00 72.56 369 GLY A C 1
ATOM 2854 O O . GLY A 1 369 ? 17.006 -40.655 -1.898 1.00 72.56 369 GLY A O 1
ATOM 2855 N N . ARG A 1 370 ? 16.489 -42.565 -0.847 1.00 78.81 370 ARG A N 1
ATOM 2856 C CA . ARG A 1 370 ? 16.168 -43.313 -2.069 1.00 78.81 370 ARG A CA 1
ATOM 2857 C C . ARG A 1 370 ? 14.710 -43.096 -2.441 1.00 78.81 370 ARG A C 1
ATOM 2859 O O . ARG A 1 370 ? 13.838 -43.177 -1.579 1.00 78.81 370 ARG A O 1
ATOM 2866 N N . LYS A 1 371 ? 14.439 -42.865 -3.727 1.00 85.31 371 LYS A N 1
ATOM 2867 C CA . LYS A 1 371 ? 13.075 -42.727 -4.249 1.00 85.31 371 LYS A CA 1
ATOM 2868 C C . LYS A 1 371 ? 12.288 -44.022 -4.058 1.00 85.31 371 LYS A C 1
ATOM 2870 O O . LYS A 1 371 ? 12.735 -45.092 -4.459 1.00 85.31 371 LYS A O 1
ATOM 2875 N N . VAL A 1 372 ? 11.102 -43.885 -3.479 1.00 84.69 372 VAL A N 1
ATOM 2876 C CA . VAL A 1 372 ? 10.164 -44.973 -3.187 1.00 84.69 372 VAL A CA 1
ATOM 2877 C C . VAL A 1 372 ? 8.940 -44.897 -4.097 1.00 84.69 372 VAL A C 1
ATOM 2879 O O . VAL A 1 372 ? 8.428 -45.932 -4.508 1.00 84.69 372 VAL A O 1
ATOM 2882 N N . MET A 1 373 ? 8.474 -43.688 -4.433 1.00 80.69 373 MET A N 1
ATOM 2883 C CA . MET A 1 373 ? 7.255 -43.488 -5.224 1.00 80.69 373 MET A CA 1
ATOM 2884 C C . MET A 1 373 ? 7.235 -42.107 -5.905 1.00 80.69 373 MET A C 1
ATOM 2886 O O . MET A 1 373 ? 7.763 -41.141 -5.356 1.00 80.69 373 MET A O 1
ATOM 2890 N N . ASP A 1 374 ? 6.614 -42.013 -7.084 1.00 81.69 374 ASP A N 1
ATOM 2891 C CA . ASP A 1 374 ? 6.183 -40.746 -7.694 1.00 81.69 374 ASP A CA 1
ATOM 2892 C C . ASP A 1 374 ? 4.847 -40.297 -7.099 1.00 81.69 374 ASP A C 1
ATOM 2894 O O . ASP A 1 374 ? 3.916 -41.093 -6.979 1.00 81.69 374 ASP A O 1
ATOM 2898 N N . LEU A 1 375 ? 4.740 -39.022 -6.745 1.00 75.38 375 LEU A N 1
ATOM 2899 C CA . LEU A 1 375 ? 3.551 -38.441 -6.144 1.00 75.38 375 LEU A CA 1
ATOM 2900 C C . LEU A 1 375 ? 2.766 -37.628 -7.173 1.00 75.38 375 LEU A C 1
ATOM 2902 O O . LEU A 1 375 ? 3.321 -36.890 -7.984 1.00 75.38 375 LEU A O 1
ATOM 2906 N N . GLN A 1 376 ? 1.447 -37.753 -7.106 1.00 70.81 376 GLN A N 1
ATOM 2907 C CA . GLN A 1 376 ? 0.495 -36.978 -7.894 1.00 70.81 376 GLN A CA 1
ATOM 2908 C C . GLN A 1 376 ? -0.154 -35.893 -7.021 1.00 70.81 376 GLN A C 1
ATOM 2910 O O . GLN A 1 376 ? -0.255 -36.078 -5.801 1.00 70.81 376 GLN A O 1
ATOM 2915 N N . PRO A 1 377 ? -0.647 -34.788 -7.609 1.00 63.22 377 PRO A N 1
ATOM 2916 C CA . PRO A 1 377 ? -1.525 -33.858 -6.906 1.00 63.22 377 PRO A CA 1
ATOM 2917 C C . PRO A 1 377 ? -2.721 -34.597 -6.282 1.00 63.22 377 PRO A C 1
ATOM 2919 O O . PRO A 1 377 ? -3.333 -35.462 -6.910 1.00 63.22 377 PRO A O 1
ATOM 2922 N N . GLY A 1 378 ? -3.073 -34.266 -5.040 1.00 65.94 378 GLY A N 1
ATOM 2923 C CA . GLY A 1 378 ? -4.156 -34.936 -4.320 1.00 65.94 378 GLY A CA 1
ATOM 2924 C C . GLY A 1 378 ? -3.744 -36.248 -3.633 1.00 65.94 378 GLY A C 1
ATOM 2925 O O . GLY A 1 378 ? -2.661 -36.363 -3.057 1.00 65.94 378 GLY A O 1
ATOM 2926 N N . LYS A 1 379 ? -4.654 -37.232 -3.608 1.00 72.94 379 LYS A N 1
ATOM 2927 C CA . LYS A 1 379 ? -4.525 -38.462 -2.803 1.00 72.94 379 LYS A CA 1
ATOM 2928 C C . LYS A 1 379 ? -3.578 -39.481 -3.449 1.00 72.94 379 LYS A C 1
ATOM 2930 O O . LYS A 1 379 ? -3.845 -39.959 -4.545 1.00 72.94 379 LYS A O 1
ATOM 2935 N N . ASN A 1 380 ? -2.555 -39.900 -2.710 1.00 78.12 380 ASN A N 1
ATOM 2936 C CA . ASN A 1 380 ? -1.622 -40.972 -3.056 1.00 78.12 380 ASN A CA 1
ATOM 2937 C C . ASN A 1 380 ? -1.784 -42.132 -2.060 1.00 78.12 380 ASN A C 1
ATOM 2939 O O . ASN A 1 380 ? -1.719 -41.921 -0.847 1.00 78.12 380 ASN A O 1
ATOM 2943 N N . ASP A 1 381 ? -2.009 -43.354 -2.549 1.00 80.56 381 ASP A N 1
ATOM 2944 C CA . ASP A 1 381 ? -2.128 -44.545 -1.697 1.00 80.56 381 ASP A CA 1
ATOM 2945 C C . ASP A 1 381 ? -0.746 -45.023 -1.241 1.00 80.56 381 ASP A C 1
ATOM 2947 O O . ASP A 1 381 ? 0.089 -45.409 -2.054 1.00 80.56 381 ASP A O 1
ATOM 2951 N N . ILE A 1 382 ? -0.527 -45.027 0.072 1.00 82.44 382 ILE A N 1
ATOM 2952 C CA . ILE A 1 382 ? 0.738 -45.406 0.712 1.00 82.44 382 ILE A CA 1
ATOM 2953 C C . ILE A 1 382 ? 0.591 -46.641 1.612 1.00 82.44 382 ILE A C 1
ATOM 2955 O O . ILE A 1 382 ? 1.516 -46.975 2.348 1.00 82.44 382 ILE A O 1
ATOM 2959 N N . ARG A 1 383 ? -0.551 -47.349 1.581 1.00 78.50 383 ARG A N 1
ATOM 2960 C CA . ARG A 1 383 ? -0.797 -48.539 2.431 1.00 78.50 383 ARG A CA 1
ATOM 2961 C C . ARG A 1 383 ? 0.205 -49.669 2.211 1.00 78.50 383 ARG A C 1
ATOM 2963 O O . ARG A 1 383 ? 0.384 -50.513 3.084 1.00 78.50 383 ARG A O 1
ATOM 2970 N N . HIS A 1 384 ? 0.829 -49.689 1.038 1.00 81.12 384 HIS A N 1
ATOM 2971 C CA . HIS A 1 384 ? 1.834 -50.670 0.653 1.00 81.12 384 HIS A CA 1
ATOM 2972 C C . HIS A 1 384 ? 3.225 -50.381 1.250 1.00 81.12 384 HIS A C 1
ATOM 2974 O O . HIS A 1 384 ? 4.100 -51.241 1.184 1.00 81.12 384 HIS A O 1
ATOM 2980 N N . LEU A 1 385 ? 3.438 -49.201 1.844 1.00 82.69 385 LEU A N 1
ATOM 2981 C CA . LEU A 1 385 ? 4.709 -48.810 2.450 1.00 82.69 385 LEU A CA 1
ATOM 2982 C C . LEU A 1 385 ? 4.793 -49.250 3.917 1.00 82.69 385 LEU A C 1
ATOM 2984 O O . LEU A 1 385 ? 3.807 -49.259 4.656 1.00 82.69 385 LEU A O 1
ATOM 2988 N N . ALA A 1 386 ? 5.999 -49.617 4.356 1.00 81.56 386 ALA A N 1
ATOM 2989 C CA . ALA A 1 386 ? 6.243 -49.974 5.749 1.00 81.56 386 ALA A CA 1
ATOM 2990 C C . ALA A 1 386 ? 6.139 -48.733 6.658 1.00 81.56 386 ALA A C 1
ATOM 2992 O O . ALA A 1 386 ? 6.542 -47.643 6.236 1.00 81.56 386 ALA A O 1
ATOM 2993 N N . PRO A 1 387 ? 5.660 -48.872 7.911 1.00 81.12 387 PRO A N 1
ATOM 2994 C CA . PRO A 1 387 ? 5.704 -47.786 8.885 1.00 81.12 387 PRO A CA 1
ATOM 2995 C C . PRO A 1 387 ? 7.127 -47.264 9.067 1.00 81.12 387 PRO A C 1
ATOM 2997 O O . PRO A 1 387 ? 8.068 -48.050 9.180 1.00 81.12 387 PRO A O 1
ATOM 3000 N N . GLY A 1 388 ? 7.294 -45.947 9.092 1.00 78.25 388 GLY A N 1
ATOM 3001 C CA . GLY A 1 388 ? 8.620 -45.341 9.115 1.00 78.25 388 GLY A CA 1
ATOM 3002 C C . GLY A 1 388 ? 8.620 -43.868 8.733 1.00 78.25 388 GLY A C 1
ATOM 3003 O O . GLY A 1 388 ? 7.569 -43.262 8.524 1.00 78.25 388 GLY A O 1
ATOM 3004 N N . VAL A 1 389 ? 9.818 -43.290 8.667 1.00 77.06 389 VAL A N 1
ATOM 3005 C CA . VAL A 1 389 ? 10.035 -41.895 8.268 1.00 77.06 389 VAL A CA 1
ATOM 3006 C C . VAL A 1 389 ? 10.407 -41.837 6.789 1.00 77.06 389 VAL A C 1
ATOM 3008 O O . VAL A 1 389 ? 11.324 -42.527 6.348 1.00 77.06 389 VAL A O 1
ATOM 3011 N N . TYR A 1 390 ? 9.707 -40.979 6.059 1.00 83.00 390 TYR A N 1
ATOM 3012 C CA . TYR A 1 390 ? 9.868 -40.699 4.638 1.00 83.00 390 TYR A CA 1
ATOM 3013 C C . TYR A 1 390 ? 9.970 -39.187 4.427 1.00 83.00 390 TYR A C 1
ATOM 3015 O O . TYR A 1 390 ? 9.681 -38.398 5.331 1.00 83.00 390 TYR A O 1
ATOM 3023 N N . PHE A 1 391 ? 10.364 -38.773 3.229 1.00 79.31 391 PHE A N 1
ATOM 3024 C CA . PHE A 1 391 ? 10.507 -37.366 2.872 1.00 79.31 391 PHE A CA 1
ATOM 3025 C C . PHE A 1 391 ? 9.874 -37.092 1.513 1.00 79.31 391 PHE A C 1
ATOM 3027 O O . PHE A 1 391 ? 10.163 -37.793 0.549 1.00 79.31 391 PHE A O 1
ATOM 3034 N N . VAL A 1 392 ? 9.022 -36.074 1.423 1.00 76.94 392 VAL A N 1
ATOM 3035 C CA . VAL A 1 392 ? 8.518 -35.578 0.137 1.00 76.94 392 VAL A CA 1
ATOM 3036 C C . VAL A 1 392 ? 9.512 -34.566 -0.412 1.00 76.94 392 VAL A C 1
ATOM 3038 O O . VAL A 1 392 ? 9.898 -33.632 0.295 1.00 76.94 392 VAL A O 1
ATOM 3041 N N . GLN A 1 393 ? 9.906 -34.754 -1.667 1.00 71.50 393 GLN A N 1
ATOM 3042 C CA . GLN A 1 393 ? 10.734 -33.826 -2.424 1.00 71.50 393 GLN A CA 1
ATOM 3043 C C . GLN A 1 393 ? 9.941 -33.340 -3.641 1.00 71.50 393 GLN A C 1
ATOM 3045 O O . GLN A 1 393 ? 9.611 -34.125 -4.528 1.00 71.50 393 GLN A O 1
ATOM 3050 N N . ALA A 1 394 ? 9.634 -32.045 -3.679 1.00 60.84 394 ALA A N 1
ATOM 3051 C CA . ALA A 1 394 ? 9.132 -31.364 -4.868 1.00 60.84 394 ALA A CA 1
ATOM 3052 C C . ALA A 1 394 ? 10.304 -30.595 -5.491 1.00 60.84 394 ALA A C 1
ATOM 3054 O O . ALA A 1 394 ? 10.965 -29.828 -4.791 1.00 60.84 394 ALA A O 1
ATOM 3055 N N . GLU A 1 395 ? 10.620 -30.827 -6.765 1.00 48.50 395 GLU A N 1
ATOM 3056 C CA . GLU A 1 395 ? 11.725 -30.109 -7.402 1.00 48.50 395 GLU A CA 1
ATOM 3057 C C . GLU A 1 395 ? 11.280 -28.713 -7.844 1.00 48.50 395 GLU A C 1
ATOM 3059 O O . GLU A 1 395 ? 10.394 -28.553 -8.680 1.00 48.50 395 GLU A O 1
ATOM 3064 N N . GLY A 1 396 ? 11.908 -27.706 -7.239 1.00 43.81 396 GLY A N 1
ATOM 3065 C CA . GLY A 1 396 ? 11.661 -26.293 -7.502 1.00 43.81 396 GLY A CA 1
ATOM 3066 C C . GLY A 1 396 ? 12.185 -25.393 -6.386 1.00 43.81 396 GLY A C 1
ATOM 3067 O O . GLY A 1 396 ? 11.455 -24.514 -5.962 1.00 43.81 396 GLY A O 1
ATOM 3068 N N . GLN A 1 397 ? 13.386 -25.656 -5.848 1.00 35.28 397 GLN A N 1
ATOM 3069 C CA . GLN A 1 397 ? 14.162 -24.760 -4.970 1.00 35.28 397 GLN A CA 1
ATOM 3070 C C . GLN A 1 397 ? 15.461 -25.460 -4.541 1.00 35.28 397 GLN A C 1
ATOM 3072 O O . GLN A 1 397 ? 15.427 -26.494 -3.880 1.00 35.28 397 GLN A O 1
ATOM 3077 N N . TRP A 1 398 ? 16.614 -24.894 -4.901 1.00 31.98 398 TRP A N 1
ATOM 3078 C CA . TRP A 1 398 ? 17.899 -25.257 -4.304 1.00 31.98 398 TRP A CA 1
ATOM 3079 C C . TRP A 1 398 ? 18.068 -24.464 -3.007 1.00 31.98 398 TRP A C 1
ATOM 3081 O O . TRP A 1 398 ? 18.582 -23.350 -2.997 1.00 31.98 398 TRP A O 1
ATOM 3091 N N . SER A 1 399 ? 17.609 -25.044 -1.908 1.00 34.81 399 SER A N 1
ATOM 3092 C CA . SER A 1 399 ? 18.124 -24.792 -0.566 1.00 34.81 399 SER A CA 1
ATOM 3093 C C . SER A 1 399 ? 17.934 -26.079 0.233 1.00 34.81 399 SER A C 1
ATOM 3095 O O . SER A 1 399 ? 16.992 -26.835 0.004 1.00 34.81 399 SER A O 1
ATOM 3097 N N . GLU A 1 400 ? 18.859 -26.385 1.133 1.00 34.06 400 GLU A N 1
ATOM 3098 C CA . GLU A 1 400 ? 18.965 -27.654 1.869 1.00 34.06 400 GLU A CA 1
ATOM 3099 C C . GLU A 1 400 ? 17.839 -27.865 2.920 1.00 34.06 400 GLU A C 1
ATOM 3101 O O . GLU A 1 400 ? 18.045 -28.499 3.950 1.00 34.06 400 GLU A O 1
ATOM 3106 N N . GLY A 1 401 ? 16.629 -27.339 2.674 1.00 39.78 401 GLY A N 1
ATOM 3107 C CA . GLY A 1 401 ? 15.514 -27.283 3.627 1.00 39.78 401 GLY A CA 1
ATOM 3108 C C . GLY A 1 401 ? 14.126 -27.694 3.110 1.00 39.78 401 GLY A C 1
ATOM 3109 O O . GLY A 1 401 ? 13.223 -27.862 3.923 1.00 39.78 401 GLY A O 1
ATOM 3110 N N . SER A 1 402 ? 13.903 -27.920 1.812 1.00 49.62 402 SER A N 1
ATOM 3111 C CA . SER A 1 402 ? 12.562 -28.223 1.259 1.00 49.62 402 SER A CA 1
ATOM 3112 C C . SER A 1 402 ? 12.246 -29.728 1.182 1.00 49.62 402 SER A C 1
ATOM 3114 O O . SER A 1 402 ? 11.737 -30.236 0.184 1.00 49.62 402 SER A O 1
ATOM 3116 N N . ARG A 1 403 ? 12.534 -30.475 2.258 1.00 60.47 403 ARG A N 1
ATOM 3117 C CA . ARG A 1 403 ? 12.053 -31.857 2.443 1.00 60.47 403 ARG A CA 1
ATOM 3118 C C . ARG A 1 403 ? 10.975 -31.878 3.516 1.00 60.47 403 ARG A C 1
ATOM 3120 O O . ARG A 1 403 ? 11.270 -31.697 4.695 1.00 60.47 403 ARG A O 1
ATOM 3127 N N . ALA A 1 404 ? 9.733 -32.152 3.129 1.00 63.09 404 ALA A N 1
ATOM 3128 C CA . ALA A 1 404 ? 8.668 -32.343 4.107 1.00 63.09 404 ALA A CA 1
ATOM 3129 C C . ALA A 1 404 ? 8.773 -33.756 4.697 1.00 63.09 404 ALA A C 1
ATOM 3131 O O . ALA A 1 404 ? 8.669 -34.751 3.977 1.00 63.09 404 ALA A O 1
ATOM 3132 N N . LYS A 1 405 ? 8.998 -33.855 6.011 1.00 70.62 405 LYS A N 1
ATOM 3133 C CA . LYS A 1 405 ? 9.019 -35.139 6.723 1.00 70.62 405 LYS A CA 1
ATOM 3134 C C . LYS A 1 405 ? 7.611 -35.739 6.745 1.00 70.62 405 LYS A C 1
ATOM 3136 O O . LYS A 1 405 ? 6.668 -35.098 7.200 1.00 70.62 405 LYS A O 1
ATOM 3141 N N . VAL A 1 406 ? 7.485 -36.995 6.334 1.00 73.38 406 VAL A N 1
ATOM 3142 C CA . VAL A 1 406 ? 6.257 -37.789 6.434 1.00 73.38 406 VAL A CA 1
ATOM 3143 C C . VAL A 1 406 ? 6.521 -38.980 7.346 1.00 73.38 406 VAL A C 1
ATOM 3145 O O . VAL A 1 406 ? 7.499 -39.699 7.173 1.00 73.38 406 VAL A O 1
ATOM 3148 N N . VAL A 1 407 ? 5.662 -39.204 8.334 1.00 75.75 407 VAL A N 1
ATOM 3149 C CA . VAL A 1 407 ? 5.715 -40.393 9.189 1.00 75.75 407 VAL A CA 1
ATOM 3150 C C . VAL A 1 407 ? 4.547 -41.295 8.816 1.00 75.75 407 VAL A C 1
ATOM 3152 O O . VAL A 1 407 ? 3.391 -40.936 9.026 1.00 75.75 407 VAL A O 1
ATOM 3155 N N . ILE A 1 408 ? 4.844 -42.467 8.261 1.00 77.56 408 ILE A N 1
ATOM 3156 C CA . ILE A 1 408 ? 3.831 -43.470 7.930 1.00 77.56 408 ILE A CA 1
ATOM 3157 C C . ILE A 1 408 ? 3.571 -44.320 9.173 1.00 77.56 408 ILE A C 1
ATOM 3159 O O . ILE A 1 408 ? 4.493 -44.924 9.726 1.00 77.56 408 ILE A O 1
ATOM 3163 N N . GLN A 1 409 ? 2.313 -44.368 9.605 1.00 73.00 409 GLN A N 1
ATOM 3164 C CA . GLN A 1 409 ? 1.831 -45.231 10.685 1.00 73.00 409 GLN A CA 1
ATOM 3165 C C . GLN A 1 409 ? 0.721 -46.148 10.155 1.00 73.00 409 GLN A C 1
ATOM 3167 O O . GLN A 1 409 ? 0.056 -45.808 9.175 1.00 73.00 409 GLN A O 1
ATOM 3172 N N . ARG A 1 410 ? 0.534 -47.308 10.793 1.00 66.75 410 ARG A N 1
ATOM 3173 C CA . ARG A 1 410 ? -0.632 -48.168 10.542 1.00 66.75 410 ARG A CA 1
ATOM 3174 C C . ARG A 1 410 ? -1.856 -47.663 11.289 1.00 66.75 410 ARG A C 1
ATOM 3176 O O . ARG A 1 410 ? -1.677 -47.136 12.410 1.00 66.75 410 ARG A O 1
#

Foldseek 3Di:
DDDDDFADDQFDWPQDDDWPDDDSDDPPDWDHWGFDFHCVQPPDDPVDPDDDGFPVRLVVRLQFTFDTKDKFQLQDPVSVVVQQVCLVVVDKWKWKWFDAPCQQQCVVQVLEAEPVPRDHDGPTIDMWMFNAKDQQDQHPRGGIWTKIAARNALVHRPGRIGTYGSRLLNDVNTTPSIIMDTHTDPPDDFFKKKWWDKWWQFPLQKKKKKAKDDPVDGPDIDIDNPDGDPPPTGTDDRGIRMDRHRVRVVVDDQAQPTKMKMKMEGQAQDPIKIFGAWMKMARRLLRWIWTWPDPRDIHDRNDDIDMTMTGTHHSPPDDNPPPPPPPDDPDLAAAEDEQKDFAEPPDDDPPDPDDDDDQDAKFKAAPVRHTDDGDDHTIDGPNVPDFHKIWIDRPDDPDPPPTRIYGYDD

InterPro domains:
  IPR000668 Peptidase C1A, papain C-terminal [PF00112] (86-167)
  IPR025660 Cysteine peptidase, histidine active site [PS00639] (124-134)
  IPR038765 Papain-like cysteine peptidase superfamily [SSF54001] (42-167)

Organism: NCBI:txid2052148

pLDDT: mean 76.13, std 23.58, range [21.75, 98.75]

Secondary structure (DSSP, 8-state):
---------TTS-TTS---SS--S--TT-S--------GGGS---TT-SSSPPPHHHHHHHGGG-EEEEEEEE-SSHHHHHHHHHHHHTT--EEEEEEEEGGGGGGGGGTTEE-STT--S-EEEEEEEEEEEEEEEEEETTEEEEEEEE-SS-TTSTBTTEEEEEHHHHH-TTTEEEEEEEEEE-TT----EEEEEEEE-S-GGGEEEEEEESPTTS-SEEEEES-S---SS--PPPSSPEEEE-GGGGGG--SSTT-EEEEEEEE---SS--EEEEEEEEEETTTTEEEE-S--SEEE-TTPPPEEEEEE-----SS--------------SPEEESSEEEE-SS---TT--S----PPPPEEEETTS-EEEEPPSEEEE-TTSPSEEEEEE-SS--STT-EEEEEE--